Protein AF-A0A9W9Q118-F1 (afdb_monomer_lite)

Organism: NCBI:txid1132637

Structure (mmCIF, N/CA/C/O backbone):
data_AF-A0A9W9Q118-F1
#
_entry.id   AF-A0A9W9Q118-F1
#
loop_
_atom_site.group_PDB
_atom_site.id
_atom_site.type_symbol
_atom_site.label_atom_id
_atom_site.label_alt_id
_atom_site.label_comp_id
_atom_site.label_asym_id
_atom_site.label_entity_id
_atom_site.label_seq_id
_atom_site.pdbx_PDB_ins_code
_atom_site.Cartn_x
_atom_site.Cartn_y
_atom_site.Cartn_z
_atom_site.occupancy
_atom_site.B_iso_or_equiv
_atom_site.auth_seq_id
_atom_site.auth_comp_id
_atom_site.auth_asym_id
_atom_site.auth_atom_id
_atom_site.pdbx_PDB_model_num
ATOM 1 N N . MET A 1 1 ? 18.235 -13.406 -13.878 1.00 85.31 1 MET A N 1
ATOM 2 C CA . MET A 1 1 ? 17.950 -12.071 -13.299 1.00 85.31 1 MET A CA 1
ATOM 3 C C . MET A 1 1 ? 16.482 -11.666 -13.410 1.00 85.31 1 MET A C 1
ATOM 5 O O . MET A 1 1 ? 15.915 -11.299 -12.390 1.00 85.31 1 MET A O 1
ATOM 9 N N . VAL A 1 2 ? 15.828 -11.827 -14.569 1.00 90.56 2 VAL A N 1
ATOM 10 C CA . VAL A 1 2 ? 14.393 -11.500 -14.758 1.00 90.56 2 VAL A CA 1
ATOM 11 C C . VAL A 1 2 ? 13.478 -12.064 -13.662 1.00 90.56 2 VAL A C 1
ATOM 13 O O . VAL A 1 2 ? 12.704 -11.323 -13.064 1.00 90.56 2 VAL A O 1
ATOM 16 N N . ALA A 1 3 ? 13.593 -13.359 -13.342 1.00 91.56 3 ALA A N 1
ATOM 17 C CA . ALA A 1 3 ? 12.779 -13.978 -12.293 1.00 91.56 3 ALA A CA 1
ATOM 18 C C . ALA A 1 3 ? 12.978 -13.313 -10.916 1.00 91.56 3 ALA A C 1
ATOM 20 O O . ALA A 1 3 ? 12.008 -13.081 -10.200 1.00 91.56 3 ALA A O 1
ATOM 21 N N . ALA A 1 4 ? 14.215 -12.945 -10.568 1.00 89.94 4 ALA A N 1
ATOM 22 C CA . ALA A 1 4 ? 14.509 -12.238 -9.323 1.00 89.94 4 ALA A CA 1
ATOM 23 C C . ALA A 1 4 ? 13.886 -10.832 -9.313 1.00 89.94 4 ALA A C 1
ATOM 25 O O . ALA A 1 4 ? 13.291 -10.442 -8.312 1.00 89.94 4 ALA A O 1
ATOM 26 N N . ALA A 1 5 ? 13.944 -10.110 -10.436 1.00 92.69 5 ALA A N 1
ATOM 27 C CA . ALA A 1 5 ? 13.311 -8.800 -10.588 1.00 92.69 5 ALA A CA 1
ATOM 28 C C . ALA A 1 5 ? 11.786 -8.878 -10.377 1.00 92.69 5 ALA A C 1
ATOM 30 O O . ALA A 1 5 ? 11.220 -8.084 -9.624 1.00 92.69 5 ALA A O 1
ATOM 31 N N . LEU A 1 6 ? 11.130 -9.883 -10.972 1.00 94.38 6 LEU A N 1
ATOM 32 C CA . LEU A 1 6 ? 9.694 -10.132 -10.800 1.00 94.38 6 LEU A CA 1
ATOM 33 C C . LEU A 1 6 ? 9.333 -10.480 -9.350 1.00 94.38 6 LEU A C 1
ATOM 35 O O . LEU A 1 6 ? 8.340 -9.973 -8.833 1.00 94.38 6 LEU A O 1
ATOM 39 N N . VAL A 1 7 ? 10.143 -11.303 -8.677 1.00 94.25 7 VAL A N 1
ATOM 40 C CA . VAL A 1 7 ? 9.936 -11.650 -7.261 1.00 94.25 7 VAL A CA 1
ATOM 41 C C . VAL A 1 7 ? 10.075 -10.419 -6.368 1.00 94.25 7 VAL A C 1
ATOM 43 O O . VAL A 1 7 ? 9.208 -10.184 -5.530 1.00 94.25 7 VAL A O 1
ATOM 46 N N . VAL A 1 8 ? 11.117 -9.603 -6.560 1.00 93.62 8 VAL A N 1
ATOM 47 C CA . VAL A 1 8 ? 11.314 -8.357 -5.798 1.00 93.62 8 VAL A CA 1
ATOM 48 C C . VAL A 1 8 ? 10.147 -7.393 -6.022 1.00 93.62 8 VAL A C 1
ATOM 50 O O . VAL A 1 8 ? 9.620 -6.841 -5.056 1.00 93.62 8 VAL A O 1
ATOM 53 N N . SER A 1 9 ? 9.684 -7.251 -7.267 1.00 95.50 9 SER A N 1
ATOM 54 C CA . SER A 1 9 ? 8.530 -6.412 -7.594 1.00 95.50 9 SER A CA 1
ATOM 55 C C . SER A 1 9 ? 7.246 -6.897 -6.918 1.00 95.50 9 SER A C 1
ATOM 57 O O . SER A 1 9 ? 6.523 -6.108 -6.303 1.00 95.50 9 SER A O 1
ATOM 59 N N . LEU A 1 10 ? 6.989 -8.209 -6.964 1.00 95.62 10 LEU A N 1
ATOM 60 C CA . LEU A 1 10 ? 5.834 -8.833 -6.323 1.00 95.62 10 LEU A CA 1
ATOM 61 C C . LEU A 1 10 ? 5.868 -8.661 -4.802 1.00 95.62 10 LEU A C 1
ATOM 63 O O . LEU A 1 10 ? 4.848 -8.308 -4.209 1.00 95.62 10 LEU A O 1
ATOM 67 N N . LEU A 1 11 ? 7.029 -8.865 -4.173 1.00 94.56 11 LEU A N 1
ATOM 68 C CA . LEU A 1 11 ? 7.216 -8.621 -2.743 1.00 94.56 11 LEU A CA 1
ATOM 69 C C . LEU A 1 11 ? 6.939 -7.156 -2.406 1.00 94.56 11 LEU A C 1
ATOM 71 O O . LEU A 1 11 ? 6.119 -6.894 -1.528 1.00 94.56 11 LEU A O 1
ATOM 75 N N . GLY A 1 12 ? 7.523 -6.214 -3.153 1.00 95.06 12 GLY A N 1
ATOM 76 C CA . GLY A 1 12 ? 7.285 -4.781 -2.981 1.00 95.06 12 GLY A CA 1
ATOM 77 C C . GLY A 1 12 ? 5.800 -4.412 -3.080 1.00 95.06 12 GLY A C 1
ATOM 78 O O . GLY A 1 12 ? 5.277 -3.689 -2.223 1.00 95.06 12 GLY A O 1
ATOM 79 N N . ALA A 1 13 ? 5.088 -4.969 -4.065 1.00 94.69 13 ALA A N 1
ATOM 80 C CA . ALA A 1 13 ? 3.652 -4.772 -4.248 1.00 94.69 13 ALA A CA 1
ATOM 81 C C . ALA A 1 13 ? 2.817 -5.358 -3.094 1.00 94.69 13 ALA A C 1
ATOM 83 O O . ALA A 1 13 ? 1.923 -4.676 -2.582 1.00 94.69 13 ALA A O 1
ATOM 84 N N . LEU A 1 14 ? 3.135 -6.572 -2.630 1.00 93.62 14 LEU A N 1
ATOM 85 C CA . LEU A 1 14 ? 2.472 -7.215 -1.487 1.00 93.62 14 LEU A CA 1
ATOM 86 C C . LEU A 1 14 ? 2.662 -6.403 -0.205 1.00 93.62 14 LEU A C 1
ATOM 88 O O . LEU A 1 14 ? 1.689 -6.066 0.473 1.00 93.62 14 LEU A O 1
ATOM 92 N N . THR A 1 15 ? 3.904 -6.029 0.100 1.00 94.12 15 THR A N 1
ATOM 93 C CA . THR A 1 15 ? 4.228 -5.251 1.299 1.00 94.12 15 THR A CA 1
ATOM 94 C C . THR A 1 15 ? 3.594 -3.865 1.266 1.00 94.12 15 THR A C 1
ATOM 96 O O . THR A 1 15 ? 3.019 -3.430 2.262 1.00 94.12 15 THR A O 1
ATOM 99 N N . SER A 1 16 ? 3.601 -3.192 0.110 1.00 94.00 16 SER A N 1
ATOM 100 C CA . SER A 1 16 ? 2.935 -1.897 -0.042 1.00 94.00 16 SER A CA 1
ATOM 101 C C . SER A 1 16 ? 1.428 -2.005 0.176 1.00 94.00 16 SER A C 1
ATOM 103 O O . SER A 1 16 ? 0.840 -1.179 0.872 1.00 94.00 16 SER A O 1
ATOM 105 N N . THR A 1 17 ? 0.798 -3.057 -0.346 1.00 91.75 17 THR A N 1
ATOM 106 C CA . THR A 1 17 ? -0.644 -3.280 -0.182 1.00 91.75 17 THR A CA 1
ATOM 107 C C . THR A 1 17 ? -1.016 -3.458 1.292 1.00 91.75 17 THR A C 1
ATOM 109 O O . THR A 1 17 ? -2.001 -2.876 1.756 1.00 91.75 17 THR A O 1
ATOM 112 N N . GLN A 1 18 ? -0.199 -4.187 2.057 1.00 92.06 18 GLN A N 1
ATOM 113 C CA . GLN A 1 18 ? -0.376 -4.346 3.504 1.00 92.06 18 GLN A CA 1
ATOM 114 C C . GLN A 1 18 ? -0.198 -3.018 4.258 1.00 92.06 18 GLN A C 1
ATOM 116 O O . GLN A 1 18 ? -1.040 -2.670 5.089 1.00 92.06 18 GLN A O 1
ATOM 121 N N . LEU A 1 19 ? 0.835 -2.234 3.923 1.00 92.06 19 LEU A N 1
ATOM 122 C CA . LEU A 1 19 ? 1.046 -0.883 4.467 1.00 92.06 19 LEU A CA 1
ATOM 123 C C . LEU A 1 19 ? -0.146 0.033 4.178 1.00 92.06 19 LEU A C 1
ATOM 125 O O . LEU A 1 19 ? -0.618 0.750 5.059 1.00 92.06 19 LEU A O 1
ATOM 129 N N . MET A 1 20 ? -0.697 -0.041 2.969 1.00 89.69 20 MET A N 1
ATOM 130 C CA . MET A 1 20 ? -1.842 0.767 2.567 1.00 89.69 20 MET A CA 1
ATOM 131 C C . MET A 1 20 ? -3.135 0.340 3.269 1.00 89.69 20 MET A C 1
ATOM 133 O O . MET A 1 20 ? -3.956 1.184 3.635 1.00 89.69 20 MET A O 1
ATOM 137 N N . SER A 1 21 ? -3.311 -0.962 3.509 1.00 87.94 21 SER A N 1
ATOM 138 C CA . SER A 1 21 ? -4.397 -1.482 4.345 1.00 87.94 21 SER A CA 1
ATOM 139 C C . SER A 1 21 ? -4.297 -0.933 5.773 1.00 87.94 21 SER A C 1
ATOM 141 O O . SER A 1 21 ? -5.301 -0.503 6.344 1.00 87.94 21 SER A O 1
ATOM 143 N N . GLN A 1 22 ? -3.085 -0.870 6.331 1.00 88.12 22 GLN A N 1
ATOM 144 C CA . GLN A 1 22 ? -2.843 -0.291 7.652 1.00 88.12 22 GLN A CA 1
ATOM 145 C C . GLN A 1 22 ? -3.102 1.225 7.673 1.00 88.12 22 GLN A C 1
ATOM 147 O O . GLN A 1 22 ? -3.758 1.722 8.591 1.00 88.12 22 GLN A O 1
ATOM 152 N N . ALA A 1 23 ? -2.693 1.954 6.627 1.00 88.19 23 ALA A N 1
ATOM 153 C CA . ALA A 1 23 ? -2.972 3.383 6.467 1.00 88.19 23 ALA A CA 1
ATOM 154 C C . ALA A 1 23 ? -4.478 3.692 6.502 1.00 88.19 23 ALA A C 1
ATOM 156 O O . ALA A 1 23 ? -4.898 4.664 7.123 1.00 88.19 23 ALA A O 1
ATOM 157 N N . ARG A 1 24 ? -5.316 2.846 5.883 1.00 82.81 24 ARG A N 1
ATOM 158 C CA . ARG A 1 24 ? -6.786 3.008 5.873 1.00 82.81 24 ARG A CA 1
ATOM 159 C C . ARG A 1 24 ? -7.441 2.772 7.238 1.00 82.81 24 ARG A C 1
ATOM 161 O O . ARG A 1 24 ? -8.482 3.377 7.534 1.00 82.81 24 ARG A O 1
ATOM 168 N N . ASN A 1 25 ? -6.853 1.886 8.040 1.00 82.50 25 ASN A N 1
ATOM 169 C CA . ASN A 1 25 ? -7.342 1.516 9.369 1.00 82.50 25 ASN A CA 1
ATOM 170 C C . ASN A 1 25 ? -6.835 2.453 10.474 1.00 82.50 25 ASN A C 1
ATOM 172 O O . ASN A 1 25 ? -7.405 2.482 11.567 1.00 82.50 25 ASN A O 1
ATOM 176 N N . ALA A 1 26 ? -5.805 3.253 10.191 1.00 84.88 26 ALA A N 1
ATOM 177 C CA . ALA A 1 26 ? -5.328 4.280 11.099 1.00 84.88 26 ALA A CA 1
ATOM 178 C C . ALA A 1 26 ? -6.419 5.329 11.390 1.00 84.88 26 ALA A C 1
ATOM 180 O O . ALA A 1 26 ? -7.183 5.745 10.515 1.00 84.88 26 ALA A O 1
ATOM 181 N N . ARG A 1 27 ? -6.499 5.753 12.658 1.00 81.31 27 ARG A N 1
ATOM 182 C CA . ARG A 1 27 ? -7.506 6.718 13.141 1.00 81.31 27 ARG A CA 1
ATOM 183 C C . ARG A 1 27 ? -7.005 8.161 13.160 1.00 81.31 27 ARG A C 1
ATOM 185 O O . ARG A 1 27 ? -7.814 9.081 13.166 1.00 81.31 27 ARG A O 1
ATOM 192 N N . THR A 1 28 ? -5.692 8.356 13.192 1.00 83.81 28 THR A N 1
ATOM 193 C CA . THR A 1 28 ? -5.036 9.660 13.324 1.00 83.81 28 THR A CA 1
ATOM 194 C C . THR A 1 28 ? -4.399 10.069 11.999 1.00 83.81 28 THR A C 1
ATOM 196 O O . THR A 1 28 ? -3.797 9.241 11.313 1.00 83.81 28 THR A O 1
ATOM 199 N N . PHE A 1 29 ? -4.493 11.355 11.648 1.00 85.06 29 PHE A N 1
ATOM 200 C CA . PHE A 1 29 ? -3.905 11.884 10.413 1.00 85.06 29 PHE A CA 1
ATOM 201 C C . PHE A 1 29 ? -2.396 11.594 10.274 1.00 85.06 29 PHE A C 1
ATOM 203 O O . PHE A 1 29 ? -2.007 11.079 9.225 1.00 85.06 29 PHE A O 1
ATOM 210 N N . PRO A 1 30 ? -1.546 11.806 11.307 1.00 87.50 30 PRO A N 1
ATOM 211 C CA . PRO A 1 30 ? -0.119 11.498 11.199 1.00 87.50 30 PRO A CA 1
ATOM 212 C C . PRO A 1 30 ? 0.153 10.022 10.903 1.00 87.50 30 PRO A C 1
ATOM 214 O O . PRO A 1 30 ? 1.019 9.705 10.096 1.00 87.50 30 PRO A O 1
ATOM 217 N N . SER A 1 31 ? -0.616 9.103 11.494 1.00 87.44 31 SER A N 1
ATOM 218 C CA . SER A 1 31 ? -0.453 7.676 11.217 1.00 87.44 31 SER A CA 1
ATOM 219 C C . SER A 1 31 ? -0.887 7.322 9.795 1.00 87.44 31 SER A C 1
ATOM 221 O O . SER A 1 31 ? -0.170 6.584 9.129 1.00 87.44 31 SER A O 1
ATOM 223 N N . VAL A 1 32 ? -2.004 7.871 9.295 1.00 88.31 32 VAL A N 1
ATOM 224 C CA . VAL A 1 32 ? -2.412 7.694 7.886 1.00 88.31 32 VAL A CA 1
ATOM 225 C C . VAL A 1 32 ? -1.290 8.159 6.956 1.00 88.31 32 VAL A C 1
ATOM 227 O O . VAL A 1 32 ? -0.916 7.429 6.040 1.00 88.31 32 VAL A O 1
ATOM 230 N N . PHE A 1 33 ? -0.719 9.337 7.216 1.00 90.62 33 PHE A N 1
ATOM 231 C CA . PHE A 1 33 ? 0.366 9.899 6.418 1.00 90.62 33 PHE A CA 1
ATOM 232 C C . PHE A 1 33 ? 1.617 9.008 6.427 1.00 90.62 33 PHE A C 1
ATOM 234 O O . PHE A 1 33 ? 2.085 8.624 5.359 1.00 90.62 33 PHE A O 1
ATOM 241 N N . ILE A 1 34 ? 2.106 8.603 7.606 1.00 91.94 34 ILE A N 1
ATOM 242 C CA . ILE A 1 34 ? 3.304 7.756 7.750 1.00 91.94 34 ILE A CA 1
ATOM 243 C C . ILE A 1 34 ? 3.139 6.427 7.005 1.00 91.94 34 ILE A C 1
ATOM 245 O O . ILE A 1 34 ? 4.004 6.052 6.215 1.00 91.94 34 ILE A O 1
ATOM 249 N N . TRP A 1 35 ? 2.016 5.729 7.202 1.00 92.25 35 TRP A N 1
ATOM 250 C CA . TRP A 1 35 ? 1.765 4.454 6.524 1.00 92.25 35 TRP A CA 1
ATOM 251 C C . TRP A 1 35 ? 1.623 4.614 5.008 1.00 92.25 35 TRP A C 1
ATOM 253 O O . TRP A 1 35 ? 2.055 3.742 4.257 1.00 92.25 35 TRP A O 1
ATOM 263 N N . THR A 1 36 ? 1.064 5.739 4.552 1.00 92.00 36 THR A N 1
ATOM 264 C CA . THR A 1 36 ? 0.978 6.056 3.120 1.00 92.00 36 THR A CA 1
ATOM 265 C C . THR A 1 36 ? 2.367 6.280 2.535 1.00 92.00 36 THR A C 1
ATOM 267 O O . THR A 1 36 ? 2.689 5.680 1.515 1.00 92.00 36 THR A O 1
ATOM 270 N N . VAL A 1 37 ? 3.208 7.094 3.183 1.00 93.06 37 VAL A N 1
ATOM 271 C CA . VAL A 1 37 ? 4.585 7.357 2.738 1.00 93.06 37 VAL A CA 1
ATOM 272 C C . VAL A 1 37 ? 5.389 6.062 2.678 1.00 93.06 37 VAL A C 1
ATOM 274 O O . VAL A 1 37 ? 5.993 5.786 1.646 1.00 93.06 37 VAL A O 1
ATOM 277 N N . LEU A 1 38 ? 5.331 5.233 3.728 1.00 93.50 38 LEU A N 1
ATOM 278 C CA . LEU A 1 38 ? 5.979 3.920 3.738 1.00 93.50 38 LEU A CA 1
ATOM 279 C C . LEU A 1 38 ? 5.482 3.053 2.578 1.00 93.50 38 LEU A C 1
ATOM 281 O O . LEU A 1 38 ? 6.289 2.541 1.814 1.00 93.50 38 LEU A O 1
ATOM 285 N N . GLY A 1 39 ? 4.165 2.947 2.382 1.00 93.44 39 GLY A N 1
ATOM 286 C CA . GLY A 1 39 ? 3.599 2.157 1.288 1.00 93.44 39 GLY A CA 1
ATOM 287 C C . GLY A 1 39 ? 4.020 2.645 -0.102 1.00 93.44 39 GLY A C 1
ATOM 288 O O . GLY A 1 39 ? 4.284 1.827 -0.984 1.00 93.44 39 GLY A O 1
ATOM 289 N N . CYS A 1 40 ? 4.124 3.960 -0.301 1.00 93.56 40 CYS A N 1
ATOM 290 C CA . CYS A 1 40 ? 4.563 4.555 -1.566 1.00 93.56 40 CYS A CA 1
ATOM 291 C C . CYS A 1 40 ? 6.061 4.371 -1.800 1.00 93.56 40 CYS A C 1
ATOM 293 O O . CYS A 1 40 ? 6.460 4.110 -2.931 1.00 93.56 40 CYS A O 1
ATOM 295 N N . LEU A 1 41 ? 6.875 4.463 -0.746 1.00 93.75 41 LEU A N 1
ATOM 296 C CA . LEU A 1 41 ? 8.300 4.163 -0.808 1.00 93.75 41 LEU A CA 1
ATOM 297 C C . LEU A 1 41 ? 8.495 2.700 -1.203 1.00 93.75 41 LEU A C 1
ATOM 299 O O . LEU A 1 41 ? 9.178 2.428 -2.182 1.00 93.75 41 LEU A O 1
ATOM 303 N N . THR A 1 42 ? 7.828 1.759 -0.535 1.00 94.75 42 THR A N 1
ATOM 304 C CA . THR A 1 42 ? 7.967 0.334 -0.855 1.00 94.75 42 THR A CA 1
ATOM 305 C C . THR A 1 42 ? 7.471 0.002 -2.267 1.00 94.75 42 THR A C 1
ATOM 307 O O . THR A 1 42 ? 8.144 -0.731 -2.986 1.00 94.75 42 THR A O 1
ATOM 310 N N . PHE A 1 43 ? 6.344 0.565 -2.723 1.00 94.38 43 PHE A N 1
ATOM 311 C CA . PHE A 1 43 ? 5.860 0.321 -4.089 1.00 94.38 43 PHE A CA 1
ATOM 312 C C . PHE A 1 43 ? 6.723 0.998 -5.157 1.00 94.38 43 PHE A C 1
ATOM 314 O O . PHE A 1 43 ? 7.138 0.350 -6.111 1.00 94.38 43 PHE A O 1
ATOM 321 N N . GLY A 1 44 ? 7.003 2.293 -5.007 1.00 93.00 44 GLY A N 1
ATOM 322 C CA . GLY A 1 44 ? 7.753 3.069 -5.993 1.00 93.00 44 GLY A CA 1
ATOM 323 C C . GLY A 1 44 ? 9.209 2.619 -6.097 1.00 93.00 44 GLY A C 1
ATOM 324 O O . GLY A 1 44 ? 9.714 2.440 -7.201 1.00 93.00 44 GLY A O 1
ATOM 325 N N . PHE A 1 45 ? 9.865 2.370 -4.961 1.00 93.38 45 PHE A N 1
ATOM 326 C CA . PHE A 1 45 ? 11.254 1.919 -4.931 1.00 93.38 45 PHE A CA 1
ATOM 327 C C . PHE A 1 45 ? 11.378 0.411 -5.204 1.00 93.38 45 PHE A C 1
ATOM 329 O O . PHE A 1 45 ? 11.965 0.023 -6.209 1.00 93.38 45 PHE A O 1
ATOM 336 N N . CYS A 1 46 ? 10.788 -0.459 -4.372 1.00 93.25 46 CYS A N 1
ATOM 337 C CA . CYS A 1 46 ? 10.968 -1.915 -4.521 1.00 93.25 46 CYS A CA 1
ATOM 338 C C . CYS A 1 46 ? 10.119 -2.501 -5.659 1.00 93.25 46 CYS A C 1
ATOM 340 O O . CYS A 1 46 ? 10.569 -3.385 -6.381 1.00 93.25 46 CYS A O 1
ATOM 342 N N . GLY A 1 47 ? 8.881 -2.027 -5.814 1.00 93.00 47 GLY A N 1
ATOM 343 C CA . GLY A 1 47 ? 7.943 -2.533 -6.819 1.00 93.00 47 GLY A CA 1
ATOM 344 C C . GLY A 1 47 ? 8.285 -2.094 -8.244 1.00 93.00 47 GLY A C 1
ATOM 345 O O . GLY A 1 47 ? 8.359 -2.929 -9.145 1.00 93.00 47 GLY A O 1
ATOM 346 N N . VAL A 1 48 ? 8.486 -0.788 -8.444 1.00 95.00 48 VAL A N 1
ATOM 347 C CA . VAL A 1 48 ? 8.657 -0.170 -9.769 1.00 95.00 48 VAL A CA 1
ATOM 348 C C . VAL A 1 48 ? 10.133 -0.004 -10.132 1.00 95.00 48 VAL A C 1
ATOM 350 O O . VAL A 1 48 ? 10.590 -0.574 -11.123 1.00 95.00 48 VAL A O 1
ATOM 353 N N . TRP A 1 49 ? 10.893 0.740 -9.324 1.00 95.25 49 TRP A N 1
ATOM 354 C CA . TRP A 1 49 ? 12.273 1.106 -9.652 1.00 95.25 49 TRP A CA 1
ATOM 355 C C . TRP A 1 49 ? 13.215 -0.108 -9.695 1.00 95.25 49 TRP A C 1
ATOM 357 O O . TRP A 1 49 ? 13.918 -0.300 -10.690 1.00 95.25 49 TRP A O 1
ATOM 367 N N . CYS A 1 50 ? 13.176 -0.984 -8.683 1.00 93.88 50 CYS A N 1
ATOM 368 C CA . CYS A 1 50 ? 14.001 -2.195 -8.674 1.00 93.88 50 CYS A CA 1
ATOM 369 C C . CYS A 1 50 ? 13.654 -3.148 -9.820 1.00 93.88 50 CYS A C 1
ATOM 371 O O . CYS A 1 50 ? 14.566 -3.738 -10.392 1.00 93.88 50 CYS A O 1
ATOM 373 N N . LEU A 1 51 ? 12.371 -3.289 -10.187 1.00 94.38 51 LEU A N 1
ATOM 374 C CA . LEU A 1 51 ? 11.985 -4.131 -11.323 1.00 94.38 51 LEU A CA 1
ATOM 375 C C . LEU A 1 51 ? 12.624 -3.632 -12.617 1.00 94.38 51 LEU A C 1
ATOM 377 O O . LEU A 1 51 ? 13.153 -4.433 -13.380 1.00 94.38 51 LEU A O 1
ATOM 381 N N . HIS A 1 52 ? 12.586 -2.321 -12.856 1.00 93.94 52 HIS A N 1
ATOM 382 C CA . HIS A 1 52 ? 13.152 -1.742 -14.065 1.00 93.94 52 HIS A CA 1
ATOM 383 C C . HIS A 1 52 ? 14.671 -1.929 -14.129 1.00 93.94 52 HIS A C 1
ATOM 385 O O . HIS A 1 52 ? 15.158 -2.444 -15.129 1.00 93.94 52 HIS A O 1
ATOM 391 N N . PHE A 1 53 ? 15.418 -1.582 -13.076 1.00 91.81 53 PHE A N 1
ATOM 392 C CA . PHE A 1 53 ? 16.880 -1.711 -13.102 1.00 91.81 53 PHE A CA 1
ATOM 393 C C . PHE A 1 53 ? 17.342 -3.172 -13.102 1.00 91.81 53 PHE A C 1
ATOM 395 O O . PHE A 1 53 ? 18.188 -3.530 -13.912 1.00 91.81 53 PHE A O 1
ATOM 402 N N . LEU A 1 54 ? 16.759 -4.049 -12.276 1.00 91.75 54 LEU A N 1
ATOM 403 C CA . LEU A 1 54 ? 17.075 -5.485 -12.316 1.00 91.75 54 LEU A CA 1
ATOM 404 C C . LEU A 1 54 ? 16.645 -6.138 -13.642 1.00 91.75 54 LEU A C 1
ATOM 406 O O . LEU A 1 54 ? 17.255 -7.119 -14.068 1.00 91.75 54 LEU A O 1
ATOM 410 N N . GLY A 1 55 ? 15.612 -5.597 -14.292 1.00 90.00 55 GLY A N 1
ATOM 411 C CA . GLY A 1 55 ? 15.190 -5.971 -15.638 1.00 90.00 55 GLY A CA 1
ATOM 412 C C . GLY A 1 55 ? 16.184 -5.524 -16.711 1.00 90.00 55 GLY A C 1
ATOM 413 O O . GLY A 1 55 ? 16.605 -6.346 -17.519 1.00 90.00 55 GLY A O 1
ATOM 414 N N . MET A 1 56 ? 16.661 -4.275 -16.680 1.00 89.00 56 MET A N 1
ATOM 415 C CA . MET A 1 56 ? 17.707 -3.804 -17.604 1.00 89.00 56 MET A CA 1
ATOM 416 C C . MET A 1 56 ? 19.016 -4.576 -17.428 1.00 89.00 56 MET A C 1
ATOM 418 O O . MET A 1 56 ? 19.627 -4.963 -18.414 1.00 89.00 56 MET A O 1
ATOM 422 N N . LEU A 1 57 ? 19.389 -4.902 -16.186 1.00 85.81 57 LEU A N 1
ATOM 423 C CA . LEU A 1 57 ? 20.551 -5.741 -15.866 1.00 85.81 57 LEU A CA 1
ATOM 424 C C . LEU A 1 57 ? 20.440 -7.179 -16.403 1.00 85.81 57 LEU A C 1
ATOM 426 O O . LEU A 1 57 ? 21.415 -7.922 -16.362 1.00 85.81 57 LEU A O 1
ATOM 430 N N . SER A 1 58 ? 19.257 -7.601 -16.861 1.00 85.62 58 SER A N 1
ATOM 431 C CA . SER A 1 58 ? 19.091 -8.882 -17.553 1.00 85.62 58 SER A CA 1
ATOM 432 C C . SER A 1 58 ? 19.352 -8.810 -19.057 1.00 85.62 58 SER A C 1
ATOM 434 O O . SER A 1 58 ? 19.434 -9.859 -19.689 1.00 85.62 58 SER A O 1
ATOM 436 N N . CYS A 1 59 ? 19.473 -7.605 -19.618 1.00 82.31 59 CYS A N 1
ATOM 437 C CA . CYS A 1 59 ? 19.892 -7.410 -20.997 1.00 82.31 59 CYS A CA 1
ATOM 438 C C . CYS A 1 59 ? 21.418 -7.512 -21.067 1.00 82.31 59 CYS A C 1
ATOM 440 O O . CYS A 1 59 ? 22.129 -6.801 -20.355 1.00 82.31 59 CYS A O 1
ATOM 442 N N . GLU A 1 60 ? 21.909 -8.397 -21.926 1.00 81.25 60 GLU A N 1
ATOM 443 C CA . GLU A 1 60 ? 23.333 -8.518 -22.222 1.00 81.25 60 GLU A CA 1
ATOM 444 C C . GLU A 1 60 ? 23.691 -7.509 -23.316 1.00 81.25 60 GLU A C 1
ATOM 446 O O . GLU A 1 60 ? 23.017 -7.428 -24.344 1.00 81.25 60 GLU A O 1
ATOM 451 N N . PHE A 1 61 ? 24.727 -6.711 -23.068 1.00 81.75 61 PHE A N 1
ATOM 452 C CA . PHE A 1 61 ? 25.238 -5.728 -24.013 1.00 81.75 61 PHE A CA 1
ATOM 453 C C . PHE A 1 61 ? 26.706 -6.020 -24.312 1.00 81.75 61 PHE A C 1
ATOM 455 O O . PHE A 1 61 ? 27.483 -6.327 -23.403 1.00 81.75 61 PHE A O 1
ATOM 462 N N . ASP A 1 62 ? 27.088 -5.847 -25.576 1.00 81.69 62 ASP A N 1
ATOM 463 C CA . ASP A 1 62 ? 28.453 -6.082 -26.066 1.00 81.69 62 ASP A CA 1
ATOM 464 C C . ASP A 1 62 ? 29.448 -4.973 -25.663 1.00 81.69 62 ASP A C 1
ATOM 466 O O . ASP A 1 62 ? 30.636 -5.037 -25.975 1.00 81.69 62 ASP A O 1
ATOM 470 N N . VAL A 1 63 ? 28.970 -3.944 -24.959 1.00 83.00 63 VAL A N 1
ATOM 471 C CA . VAL A 1 63 ? 29.727 -2.759 -24.541 1.00 83.00 63 VAL A CA 1
ATOM 472 C C . VAL A 1 63 ? 29.533 -2.538 -23.038 1.00 83.00 63 VAL A C 1
ATOM 474 O O . VAL A 1 63 ? 28.466 -2.822 -22.490 1.00 83.00 63 VAL A O 1
ATOM 477 N N . ALA A 1 64 ? 30.557 -2.019 -22.357 1.00 81.62 64 ALA A N 1
ATOM 478 C CA . ALA A 1 64 ? 30.467 -1.655 -20.946 1.00 81.62 64 ALA A CA 1
ATOM 479 C C . ALA A 1 64 ? 29.544 -0.436 -20.759 1.00 81.62 64 ALA A C 1
ATOM 481 O O . ALA A 1 64 ? 29.872 0.670 -21.185 1.00 81.62 64 ALA A O 1
ATOM 482 N N . ILE A 1 65 ? 28.390 -0.639 -20.117 1.00 83.50 65 ILE A N 1
ATOM 483 C CA . ILE A 1 65 ? 27.403 0.419 -19.858 1.00 83.50 65 ILE A CA 1
ATOM 484 C C . ILE A 1 65 ? 27.604 1.001 -18.458 1.00 83.50 65 ILE A C 1
ATOM 486 O O . ILE A 1 65 ? 27.606 0.276 -17.460 1.00 83.50 65 ILE A O 1
ATOM 490 N N . GLY A 1 66 ? 27.723 2.326 -18.385 1.00 84.00 66 GLY A N 1
ATOM 491 C CA . GLY A 1 66 ? 27.731 3.082 -17.136 1.00 84.00 66 GLY A CA 1
ATOM 492 C C . GLY A 1 66 ? 26.322 3.456 -16.669 1.00 84.00 66 GLY A C 1
ATOM 493 O O . GLY A 1 66 ? 25.360 3.445 -17.436 1.00 84.00 66 GLY A O 1
ATOM 494 N N . LEU A 1 67 ? 26.188 3.828 -15.395 1.00 86.06 67 LEU A N 1
ATOM 495 C CA . LEU A 1 67 ? 24.963 4.427 -14.860 1.00 86.06 67 LEU A CA 1
ATOM 496 C C . LEU A 1 67 ? 25.268 5.806 -14.295 1.00 86.06 67 LEU A C 1
ATOM 498 O O . LEU A 1 67 ? 26.107 5.953 -13.407 1.00 86.06 67 LEU A O 1
ATOM 502 N N . ASN A 1 68 ? 24.532 6.816 -14.755 1.00 89.56 68 ASN A N 1
ATOM 503 C CA . ASN A 1 68 ? 24.605 8.140 -14.166 1.00 89.56 68 ASN A CA 1
ATOM 504 C C . ASN A 1 68 ? 23.888 8.135 -12.797 1.00 89.56 68 ASN A C 1
ATOM 506 O O . ASN A 1 68 ? 22.666 7.924 -12.747 1.00 89.56 68 ASN A O 1
ATOM 510 N N . PRO A 1 69 ? 24.594 8.385 -11.676 1.00 88.75 69 PRO A N 1
ATOM 511 C CA . PRO A 1 69 ? 24.012 8.254 -10.341 1.00 88.75 69 PRO A CA 1
ATOM 512 C C . PRO A 1 69 ? 22.900 9.278 -10.090 1.00 88.75 69 PRO A C 1
ATOM 514 O O . PRO A 1 69 ? 21.905 8.961 -9.439 1.00 88.75 69 PRO A O 1
ATOM 517 N N . PHE A 1 70 ? 23.017 10.486 -10.649 1.00 93.69 70 PHE A N 1
ATOM 518 C CA . PHE A 1 70 ? 22.023 11.540 -10.469 1.00 93.69 70 PHE A CA 1
ATOM 519 C C . PHE A 1 70 ? 20.695 11.188 -11.149 1.00 93.69 70 PHE A C 1
ATOM 521 O O . PHE A 1 70 ? 19.651 11.225 -10.498 1.00 93.69 70 PHE A O 1
ATOM 528 N N . LEU A 1 71 ? 20.719 10.784 -12.426 1.00 91.50 71 LEU A N 1
ATOM 529 C CA . LEU A 1 71 ? 19.497 10.383 -13.140 1.00 91.50 71 LEU A CA 1
ATOM 530 C C . LEU A 1 71 ? 18.879 9.117 -12.533 1.00 91.50 71 LEU A C 1
ATOM 532 O O . LEU A 1 71 ? 17.655 9.004 -12.445 1.00 91.50 71 LEU A O 1
ATOM 536 N N . THR A 1 72 ? 19.718 8.198 -12.054 1.00 91.12 72 THR A N 1
ATOM 537 C CA . THR A 1 72 ? 19.277 6.971 -11.384 1.00 91.12 72 THR A CA 1
ATOM 538 C C . THR A 1 72 ? 18.500 7.285 -10.102 1.00 91.12 72 THR A C 1
ATOM 540 O O . THR A 1 72 ? 17.377 6.804 -9.937 1.00 91.12 72 THR A O 1
ATOM 543 N N . ILE A 1 73 ? 19.031 8.154 -9.232 1.00 92.00 73 ILE A N 1
ATOM 544 C CA . ILE A 1 73 ? 18.342 8.599 -8.008 1.00 92.00 73 ILE A CA 1
ATOM 545 C C . ILE A 1 73 ? 17.088 9.408 -8.353 1.00 92.00 73 ILE A C 1
ATOM 547 O O . ILE A 1 73 ? 16.028 9.188 -7.765 1.00 92.00 73 ILE A O 1
ATOM 551 N N . LEU A 1 74 ? 17.172 10.309 -9.336 1.00 93.62 74 LEU A N 1
ATOM 552 C CA . LEU A 1 74 ? 16.036 11.119 -9.769 1.00 93.62 74 LEU A CA 1
ATOM 553 C C . LEU A 1 74 ? 14.873 10.245 -10.261 1.00 93.62 74 LEU A C 1
ATOM 555 O O . LEU A 1 74 ? 13.725 10.497 -9.896 1.00 93.62 74 LEU A O 1
ATOM 559 N N . SER A 1 75 ? 15.155 9.182 -11.021 1.00 94.38 75 SER A N 1
ATOM 560 C CA . SER A 1 75 ? 14.129 8.232 -11.474 1.00 94.38 75 SER A CA 1
ATOM 561 C C . SER A 1 75 ? 13.414 7.539 -10.303 1.00 94.38 75 SER A C 1
ATOM 563 O O . SER A 1 75 ? 12.192 7.388 -10.340 1.00 94.38 75 SER A O 1
ATOM 565 N N . ALA A 1 76 ? 14.139 7.193 -9.228 1.00 92.56 76 ALA A N 1
ATOM 566 C CA . ALA A 1 76 ? 13.562 6.612 -8.014 1.00 92.56 76 ALA A CA 1
ATOM 567 C C . ALA A 1 76 ? 12.664 7.613 -7.273 1.00 92.56 76 ALA A C 1
ATOM 569 O O . ALA A 1 76 ? 11.541 7.284 -6.887 1.00 92.56 76 ALA A O 1
ATOM 570 N N . VAL A 1 77 ? 13.134 8.854 -7.106 1.00 93.88 77 VAL A N 1
ATOM 571 C CA . VAL A 1 77 ? 12.383 9.922 -6.427 1.00 93.88 77 VAL A CA 1
ATOM 572 C C . VAL A 1 77 ? 11.085 10.233 -7.169 1.00 93.88 77 VAL A C 1
ATOM 574 O O . VAL A 1 77 ? 10.028 10.312 -6.543 1.00 93.88 77 VAL A O 1
ATOM 577 N N . LEU A 1 78 ? 11.137 10.353 -8.499 1.00 92.69 78 LEU A N 1
ATOM 578 C CA . LEU A 1 78 ? 9.949 10.593 -9.320 1.00 92.69 78 LEU A CA 1
ATOM 579 C C . LEU A 1 78 ? 8.939 9.445 -9.200 1.00 92.69 78 LEU A C 1
ATOM 581 O O . LEU A 1 78 ? 7.742 9.700 -9.043 1.00 92.69 78 LEU A O 1
ATOM 585 N N . ALA A 1 79 ? 9.409 8.193 -9.200 1.00 93.44 79 ALA A N 1
ATOM 586 C CA . ALA A 1 79 ? 8.551 7.023 -9.026 1.00 93.44 79 ALA A CA 1
ATOM 587 C C . ALA A 1 79 ? 7.789 7.067 -7.694 1.00 93.44 79 ALA A C 1
ATOM 589 O O . ALA A 1 79 ? 6.571 6.871 -7.664 1.00 93.44 79 ALA A O 1
ATOM 590 N N . VAL A 1 80 ? 8.485 7.373 -6.593 1.00 94.31 80 VAL A N 1
ATOM 591 C CA . VAL A 1 80 ? 7.881 7.477 -5.255 1.00 94.31 80 VAL A CA 1
ATOM 592 C C . VAL A 1 80 ? 6.931 8.674 -5.166 1.00 94.31 80 VAL A C 1
ATOM 594 O O . VAL A 1 80 ? 5.824 8.529 -4.648 1.00 94.31 80 VAL A O 1
ATOM 597 N N . PHE A 1 81 ? 7.311 9.835 -5.706 1.00 93.38 81 PHE A N 1
ATOM 598 C CA . PHE A 1 81 ? 6.520 11.067 -5.640 1.00 93.38 81 PHE A CA 1
ATOM 599 C C . PHE A 1 81 ? 5.169 10.947 -6.359 1.00 93.38 81 PHE A C 1
ATOM 601 O O . PHE A 1 81 ? 4.120 11.218 -5.769 1.00 93.38 81 PHE A O 1
ATOM 608 N N . PHE A 1 82 ? 5.161 10.493 -7.615 1.00 91.75 82 PHE A N 1
ATOM 609 C CA . PHE A 1 82 ? 3.911 10.347 -8.367 1.00 91.75 82 PHE A CA 1
ATOM 610 C C . PHE A 1 82 ? 3.049 9.191 -7.839 1.00 91.75 82 PHE A C 1
ATOM 612 O O . PHE A 1 82 ? 1.823 9.313 -7.787 1.00 91.75 82 PHE A O 1
ATOM 619 N N . THR A 1 83 ? 3.671 8.110 -7.352 1.00 92.44 83 THR A N 1
ATOM 620 C CA . THR A 1 83 ? 2.957 7.044 -6.628 1.00 92.44 83 THR A CA 1
ATOM 621 C C . THR A 1 83 ? 2.288 7.595 -5.366 1.00 92.44 83 THR A C 1
ATOM 623 O O . THR A 1 83 ? 1.121 7.300 -5.108 1.00 92.44 83 THR A O 1
ATOM 626 N N . PHE A 1 84 ? 2.971 8.459 -4.610 1.00 92.19 84 PHE A N 1
ATOM 627 C CA . PHE A 1 84 ? 2.387 9.126 -3.451 1.00 92.19 84 PHE A CA 1
ATOM 628 C C . PHE A 1 84 ? 1.192 9.999 -3.827 1.00 92.19 84 PHE A C 1
ATOM 630 O O . PHE A 1 84 ? 0.147 9.893 -3.186 1.00 92.19 84 PHE A O 1
ATOM 637 N N . GLY A 1 85 ? 1.282 10.804 -4.888 1.00 87.50 85 GLY A N 1
ATOM 638 C CA . GLY A 1 85 ? 0.147 11.591 -5.382 1.00 87.50 85 GLY A CA 1
ATOM 639 C C . GLY A 1 85 ? -1.074 10.725 -5.723 1.00 87.50 85 GLY A C 1
ATOM 640 O O . GLY A 1 85 ? -2.196 11.018 -5.301 1.00 87.50 85 GLY A O 1
ATOM 641 N N . ALA A 1 86 ? -0.858 9.604 -6.413 1.00 86.25 86 ALA A N 1
ATOM 642 C CA . ALA A 1 86 ? -1.929 8.684 -6.786 1.00 86.25 86 ALA A CA 1
ATOM 643 C C . ALA A 1 86 ? -2.594 8.008 -5.572 1.00 86.25 86 ALA A C 1
ATOM 645 O O . ALA A 1 86 ? -3.823 7.958 -5.487 1.00 86.25 86 ALA A O 1
ATOM 646 N N . LEU A 1 87 ? -1.806 7.515 -4.611 1.00 84.69 87 LEU A N 1
ATOM 647 C CA . LEU A 1 87 ? -2.321 6.722 -3.487 1.00 84.69 87 LEU A CA 1
ATOM 648 C C . LEU A 1 87 ? -2.839 7.596 -2.328 1.00 84.69 87 LEU A C 1
ATOM 650 O O . LEU A 1 87 ? -3.840 7.250 -1.692 1.00 84.69 87 LEU A O 1
ATOM 654 N N . SER A 1 88 ? -2.222 8.755 -2.076 1.00 84.25 88 SER A N 1
ATOM 655 C CA . SER A 1 88 ? -2.605 9.667 -0.984 1.00 84.25 88 SER A CA 1
ATOM 656 C C . SER A 1 88 ? -3.967 10.329 -1.201 1.00 84.25 88 SER A C 1
ATOM 658 O O . SER A 1 88 ? -4.736 10.469 -0.247 1.00 84.25 88 SER A O 1
ATOM 660 N N . THR A 1 89 ? -4.320 10.679 -2.443 1.00 80.12 89 THR A N 1
ATOM 661 C CA . THR A 1 89 ? -5.585 11.371 -2.755 1.00 80.12 89 THR A CA 1
ATOM 662 C C . THR A 1 89 ? -6.814 10.593 -2.285 1.00 80.12 89 THR A C 1
ATOM 664 O O . THR A 1 89 ? -7.747 11.180 -1.737 1.00 80.12 89 THR A O 1
ATOM 667 N N . HIS A 1 90 ? -6.814 9.264 -2.422 1.00 72.81 90 HIS A N 1
ATOM 668 C CA . HIS A 1 90 ? -7.917 8.420 -1.953 1.00 72.81 90 HIS A CA 1
ATOM 669 C C . HIS A 1 90 ? -8.004 8.364 -0.416 1.00 72.81 90 HIS A C 1
ATOM 671 O O . HIS A 1 90 ? -9.095 8.358 0.160 1.00 72.81 90 HIS A O 1
ATOM 677 N N . LEU A 1 91 ? -6.858 8.325 0.263 1.00 74.94 91 LEU A N 1
ATOM 678 C CA . LEU A 1 91 ? -6.772 8.206 1.721 1.00 74.94 91 LEU A CA 1
ATOM 679 C C . LEU A 1 91 ? -7.174 9.501 2.424 1.00 74.94 91 LEU A C 1
ATOM 681 O O . LEU A 1 91 ? -7.983 9.474 3.353 1.00 74.94 91 LEU A O 1
ATOM 685 N N . VAL A 1 92 ? -6.670 10.634 1.936 1.00 69.81 92 VAL A N 1
ATOM 686 C CA . VAL A 1 92 ? -6.969 11.959 2.489 1.00 69.81 92 VAL A CA 1
ATOM 687 C C . VAL A 1 92 ? -8.451 12.293 2.320 1.00 69.81 92 VAL A C 1
ATOM 689 O O . VAL A 1 92 ? -9.090 12.706 3.286 1.00 69.81 92 VAL A O 1
ATOM 692 N N . GLN A 1 93 ? -9.042 12.016 1.150 1.00 71.00 93 GLN A N 1
ATOM 693 C CA . GLN A 1 93 ? -10.481 12.215 0.929 1.00 71.00 93 GLN A CA 1
ATOM 694 C C . GLN A 1 93 ? -11.338 11.371 1.884 1.00 71.00 93 GLN A C 1
ATOM 696 O O . GLN A 1 93 ? -12.334 11.860 2.419 1.00 71.00 93 GLN A O 1
ATOM 701 N N . LYS A 1 94 ? -10.965 10.107 2.129 1.00 72.94 94 LYS A N 1
ATOM 702 C CA . LYS A 1 94 ? -11.694 9.232 3.063 1.00 72.94 94 LYS A CA 1
ATOM 703 C C . LYS A 1 94 ? -11.575 9.730 4.507 1.00 72.94 94 LYS A C 1
ATOM 705 O O . LYS A 1 94 ? -12.566 9.710 5.236 1.00 72.94 94 LYS A O 1
ATOM 710 N N . TYR A 1 95 ? -10.396 10.207 4.910 1.00 73.06 95 TYR A N 1
ATOM 711 C CA . TYR A 1 95 ? -10.179 10.803 6.230 1.00 73.06 95 TYR A CA 1
ATOM 712 C C . TYR A 1 95 ? -11.015 12.077 6.429 1.00 73.06 95 TYR A C 1
ATOM 714 O O . TYR A 1 95 ? -11.712 12.194 7.433 1.00 73.06 95 TYR A O 1
ATOM 722 N N . GLN A 1 96 ? -11.031 12.982 5.445 1.00 71.62 96 GLN A N 1
ATOM 723 C CA . GLN A 1 96 ? -11.850 14.199 5.485 1.00 71.62 96 GLN A CA 1
ATOM 724 C C . GLN A 1 96 ? -13.346 13.885 5.612 1.00 71.62 96 GLN A C 1
ATOM 726 O O . GLN A 1 96 ? -14.013 14.456 6.469 1.00 71.62 96 GLN A O 1
ATOM 731 N N . ARG A 1 97 ? -13.871 12.921 4.838 1.00 71.50 97 ARG A N 1
ATOM 732 C CA . ARG A 1 97 ? -15.279 12.495 4.963 1.00 71.50 97 ARG A CA 1
ATOM 733 C C . ARG A 1 97 ? -15.603 11.949 6.354 1.00 71.50 97 ARG A C 1
ATOM 735 O O . ARG A 1 97 ? -16.657 12.264 6.892 1.00 71.50 97 ARG A O 1
ATOM 742 N N . ARG A 1 98 ? -14.701 11.163 6.955 1.00 74.62 98 ARG A N 1
ATOM 743 C CA . ARG A 1 98 ? -14.873 10.656 8.330 1.00 74.62 98 ARG A CA 1
ATOM 744 C C . ARG A 1 98 ? -14.904 11.785 9.360 1.00 74.62 98 ARG A C 1
ATOM 746 O O . ARG A 1 98 ? -15.684 11.700 10.300 1.00 74.62 98 ARG A O 1
ATOM 753 N N . LEU A 1 99 ? -14.070 12.815 9.200 1.00 71.44 99 LEU A N 1
ATOM 754 C CA . LEU A 1 99 ? -14.081 13.975 10.094 1.00 71.44 99 LEU A CA 1
ATOM 755 C C . LEU A 1 99 ? -15.391 14.757 9.996 1.00 71.44 99 LEU A C 1
ATOM 757 O O . LEU A 1 99 ? -15.964 15.079 11.031 1.00 71.44 99 LEU A O 1
ATOM 761 N N . VAL A 1 100 ? -15.884 15.000 8.778 1.00 72.69 100 VAL A N 1
ATOM 762 C CA . VAL A 1 100 ? -17.172 15.678 8.560 1.00 72.69 100 VAL A CA 1
ATOM 763 C C . VAL A 1 100 ? -18.320 14.871 9.164 1.00 72.69 100 VAL A C 1
ATOM 765 O O . VAL A 1 100 ? -19.132 15.434 9.887 1.00 72.69 100 VAL A O 1
ATOM 768 N N . GLN A 1 101 ? -18.351 13.550 8.952 1.00 74.19 101 GLN A N 1
ATOM 769 C CA . GLN A 1 101 ? -19.379 12.692 9.547 1.00 74.19 101 GLN A CA 1
ATOM 770 C C . GLN A 1 101 ? -19.313 12.704 11.075 1.00 74.19 101 GLN A C 1
ATOM 772 O O . GLN A 1 101 ? -20.334 12.857 11.727 1.00 74.19 101 GLN A O 1
ATOM 777 N N . LYS A 1 102 ? -18.113 12.600 11.659 1.00 70.38 102 LYS A N 1
ATOM 778 C CA . LYS A 1 102 ? -17.947 12.639 13.116 1.00 70.38 102 LYS A CA 1
ATOM 779 C C . LYS A 1 102 ? -18.383 13.984 13.702 1.00 70.38 102 LYS A C 1
ATOM 781 O O . LYS A 1 102 ? -18.918 14.010 14.800 1.00 70.38 102 LYS A O 1
ATOM 786 N N . HIS A 1 103 ? -18.137 15.083 12.994 1.00 67.44 103 HIS A N 1
ATOM 787 C CA . HIS A 1 103 ? -18.620 16.399 13.400 1.00 67.44 103 HIS A CA 1
ATOM 788 C C . HIS A 1 103 ? -20.151 16.458 13.343 1.00 67.44 103 HIS A C 1
ATOM 790 O O . HIS A 1 103 ? -20.764 16.880 14.312 1.00 67.44 103 HIS A O 1
ATOM 796 N N . PHE A 1 104 ? -20.760 15.915 12.285 1.00 64.31 104 PHE A N 1
ATOM 797 C CA . PHE A 1 104 ? -22.215 15.842 12.133 1.00 64.31 104 PHE A CA 1
ATOM 798 C C . PHE A 1 104 ? -22.896 14.903 13.143 1.00 64.31 104 PHE A C 1
ATOM 800 O O . PHE A 1 104 ? -23.989 15.201 13.597 1.00 64.31 104 PHE A O 1
ATOM 807 N N . ASP A 1 105 ? -22.262 13.795 13.537 1.00 62.75 105 ASP A N 1
ATOM 808 C CA . ASP A 1 105 ? -22.794 12.880 14.561 1.00 62.75 105 ASP A CA 1
ATOM 809 C C . ASP A 1 105 ? -22.677 13.477 15.978 1.00 62.75 105 ASP A C 1
ATOM 811 O O . ASP A 1 105 ? -23.481 13.166 16.852 1.00 62.75 105 ASP A O 1
ATOM 815 N N . VAL A 1 106 ? -21.672 14.331 16.220 1.00 59.66 106 VAL A N 1
ATOM 816 C CA . VAL A 1 106 ? -21.493 15.056 17.494 1.00 59.66 106 VAL A CA 1
ATOM 817 C C . VAL A 1 106 ? -22.398 16.292 17.571 1.00 59.66 106 VAL A C 1
ATOM 819 O O . VAL A 1 106 ? -22.849 16.638 18.658 1.00 59.66 106 VAL A O 1
ATOM 822 N N . GLU A 1 107 ? -22.687 16.933 16.437 1.00 47.59 107 GLU A N 1
ATOM 823 C CA . GLU A 1 107 ? -23.580 18.098 16.314 1.00 47.59 107 GLU A CA 1
ATOM 824 C C . GLU A 1 107 ? -24.976 17.742 15.775 1.00 47.59 107 GLU A C 1
ATOM 826 O O . GLU A 1 107 ? -25.736 18.624 15.370 1.00 47.59 107 GLU A O 1
ATOM 831 N N . GLY A 1 108 ? -25.327 16.452 15.765 1.00 40.97 108 GLY A N 1
ATOM 832 C CA . GLY A 1 108 ? -26.638 15.976 15.334 1.00 40.97 108 GLY A CA 1
ATOM 833 C C . GLY A 1 108 ? -27.757 16.685 16.107 1.00 40.97 108 GLY A C 1
ATOM 834 O O . GLY A 1 108 ? -27.561 17.056 17.268 1.00 40.97 108 GLY A O 1
ATOM 835 N N . PRO A 1 109 ? -28.924 16.920 15.481 1.00 39.22 109 PRO A N 1
ATOM 836 C CA . PRO A 1 109 ? -29.937 17.809 16.029 1.00 39.22 109 PRO A CA 1
ATOM 837 C C . PRO A 1 109 ? -30.377 17.338 17.419 1.00 39.22 109 PRO A C 1
ATOM 839 O O . PRO A 1 109 ? -30.898 16.237 17.581 1.00 39.22 109 PRO A O 1
ATOM 842 N N . VAL A 1 110 ? -30.206 18.207 18.420 1.00 46.94 110 VAL A N 1
ATOM 843 C CA . VAL A 1 110 ? -30.663 18.045 19.818 1.00 46.94 110 VAL A CA 1
ATOM 844 C C . VAL A 1 110 ? -32.201 18.153 19.910 1.00 46.94 110 VAL A C 1
ATOM 846 O O . VAL A 1 110 ? -32.763 18.691 20.855 1.00 46.94 110 VAL A O 1
ATOM 849 N N . THR A 1 111 ? -32.931 17.664 18.911 1.00 45.19 111 THR A N 1
ATOM 850 C CA . THR A 1 111 ? -34.390 17.774 18.827 1.00 45.19 111 THR A CA 1
ATOM 851 C C . THR A 1 111 ? -35.001 16.409 18.553 1.00 45.19 111 THR A C 1
ATOM 853 O O . THR A 1 111 ? -35.455 16.145 17.446 1.00 45.19 111 THR A O 1
ATOM 856 N N . ALA A 1 112 ? -34.949 15.535 19.557 1.00 40.44 112 ALA A N 1
ATOM 857 C CA . ALA A 1 112 ? -35.927 14.473 19.818 1.00 40.44 112 ALA A CA 1
ATOM 858 C C . ALA A 1 112 ? -35.472 13.675 21.053 1.00 40.44 112 ALA A C 1
ATOM 860 O O . ALA A 1 112 ? -35.093 12.511 20.963 1.00 40.44 112 ALA A O 1
ATOM 861 N N . VAL A 1 113 ? -35.452 14.324 22.218 1.00 39.75 113 VAL A N 1
ATOM 862 C CA . VAL A 1 113 ? -35.676 13.591 23.467 1.00 39.75 113 VAL A CA 1
ATOM 863 C C . VAL A 1 113 ? -37.166 13.737 23.728 1.00 39.75 113 VAL A C 1
ATOM 865 O O . VAL A 1 113 ? -37.640 14.850 23.953 1.00 39.75 113 VAL A O 1
ATOM 868 N N . ASP A 1 114 ? -37.896 12.630 23.605 1.00 34.06 114 ASP A N 1
ATOM 869 C CA . ASP A 1 114 ? -39.316 12.540 23.927 1.00 34.06 114 ASP A CA 1
ATOM 870 C C . ASP A 1 114 ? -39.549 13.020 25.366 1.00 34.06 114 ASP A C 1
ATOM 872 O O . ASP A 1 114 ? -39.226 12.340 26.342 1.00 34.06 114 ASP A O 1
ATOM 876 N N . HIS A 1 115 ? -40.119 14.217 25.501 1.00 37.53 115 HIS A N 1
ATOM 877 C CA . HIS A 1 115 ? -40.669 14.708 26.756 1.00 37.53 115 HIS A CA 1
ATOM 878 C C . HIS A 1 115 ? -42.026 14.033 26.996 1.00 37.53 115 HIS A C 1
ATOM 880 O O . HIS A 1 115 ? -43.082 14.603 26.738 1.00 37.53 115 HIS A O 1
ATOM 886 N N . HIS A 1 116 ? -41.994 12.814 27.531 1.00 37.97 116 HIS A N 1
ATOM 887 C CA . HIS A 1 116 ? -43.138 12.207 28.211 1.00 37.97 116 HIS A CA 1
ATOM 888 C C . HIS A 1 116 ? -42.754 11.825 29.642 1.00 37.97 116 HIS A C 1
ATOM 890 O O . HIS A 1 116 ? -42.646 10.656 29.987 1.00 37.97 116 HIS A O 1
ATOM 896 N N . LEU A 1 117 ? -42.559 12.835 30.490 1.00 34.50 117 LEU A N 1
ATOM 897 C CA . LEU A 1 117 ? -42.744 12.729 31.938 1.00 34.50 117 LEU A CA 1
ATOM 898 C C . LEU A 1 117 ? -43.136 14.111 32.476 1.00 34.50 117 LEU A C 1
ATOM 900 O O . LEU A 1 117 ? -42.563 15.123 32.077 1.00 34.50 117 LEU A O 1
ATOM 904 N N . GLY A 1 118 ? -44.203 14.117 33.279 1.00 31.22 118 GLY A N 1
ATOM 905 C CA . GLY A 1 118 ? -45.011 15.277 33.652 1.00 31.22 118 GLY A CA 1
ATOM 906 C C . GLY A 1 118 ? -44.358 16.294 34.598 1.00 31.22 118 GLY A C 1
ATOM 907 O O . GLY A 1 118 ? -43.188 16.165 34.958 1.00 31.22 118 GLY A O 1
ATOM 908 N N . PRO A 1 119 ? -45.124 17.335 34.976 1.00 39.59 119 PRO A N 1
ATOM 909 C CA . PRO A 1 119 ? -44.631 18.484 35.720 1.00 39.59 119 PRO A CA 1
ATOM 910 C C . PRO A 1 119 ? -44.609 18.173 37.217 1.00 39.59 119 PRO A C 1
ATOM 912 O O . PRO A 1 119 ? -45.520 17.506 37.691 1.00 39.59 119 PRO A O 1
ATOM 915 N N . GLU A 1 120 ? -43.599 18.662 37.940 1.00 35.75 120 GLU A N 1
ATOM 916 C CA . GLU A 1 120 ? -43.674 19.136 39.336 1.00 35.75 120 GLU A CA 1
ATOM 917 C C . GLU A 1 120 ? -42.256 19.457 39.862 1.00 35.75 120 GLU A C 1
ATOM 919 O O . GLU A 1 120 ? -41.283 18.781 39.538 1.00 35.75 120 GLU A O 1
ATOM 924 N N . LEU A 1 121 ? -42.181 20.489 40.713 1.00 31.70 121 LEU A N 1
ATOM 925 C CA . LEU A 1 121 ? -41.069 20.867 41.606 1.00 31.70 121 LEU A CA 1
ATOM 926 C C . LEU A 1 121 ? -39.843 21.613 41.031 1.00 31.70 121 LEU A C 1
ATOM 928 O O . LEU A 1 121 ? -38.730 21.114 40.925 1.00 31.70 121 LEU A O 1
ATOM 932 N N . GLY A 1 122 ? -40.050 22.912 40.798 1.00 29.78 122 GLY A N 1
ATOM 933 C CA . GLY A 1 122 ? -39.541 23.973 41.683 1.00 29.78 122 GLY A CA 1
ATOM 934 C C . GLY A 1 122 ? -38.050 24.039 42.077 1.00 29.78 122 GLY A C 1
ATOM 935 O O . GLY A 1 122 ? -37.567 23.253 42.883 1.00 29.78 122 GLY A O 1
ATOM 936 N N . ARG A 1 123 ? -37.462 25.203 41.740 1.00 30.11 123 ARG A N 1
ATOM 937 C CA . ARG A 1 123 ? -36.481 25.988 42.531 1.00 30.11 123 ARG A CA 1
ATOM 938 C C . ARG A 1 123 ? -34.989 25.624 42.381 1.00 30.11 123 ARG A C 1
ATOM 940 O O . ARG A 1 123 ? -34.470 24.801 43.123 1.00 30.11 123 ARG A O 1
ATOM 947 N N . ARG A 1 124 ? -34.259 26.423 41.587 1.00 31.44 124 ARG A N 1
ATOM 948 C CA . ARG A 1 124 ? -33.250 27.402 42.071 1.00 31.44 124 ARG A CA 1
ATOM 949 C C . ARG A 1 124 ? -32.574 28.145 40.908 1.00 31.44 124 ARG A C 1
ATOM 951 O O . ARG A 1 124 ? -32.056 27.533 39.984 1.00 31.44 124 ARG A O 1
ATOM 958 N N . GLU A 1 125 ? -32.584 29.471 41.010 1.00 35.97 125 GLU A N 1
ATOM 959 C CA . GLU A 1 125 ? -31.738 30.407 40.263 1.00 35.97 125 GLU A CA 1
ATOM 960 C C . GLU A 1 125 ? -30.243 30.234 40.589 1.00 35.97 125 GLU A C 1
ATOM 962 O O . GLU A 1 125 ? -29.896 29.774 41.679 1.00 35.97 125 GLU A O 1
ATOM 967 N N . SER A 1 126 ? -29.405 30.711 39.657 1.00 27.77 126 SER A N 1
ATOM 968 C CA . SER A 1 126 ? -27.967 31.077 39.709 1.00 27.77 126 SER A CA 1
ATOM 969 C C . SER A 1 126 ? -27.170 30.311 38.647 1.00 27.77 126 SER A C 1
ATOM 971 O O . SER A 1 126 ? -27.343 29.112 38.496 1.00 27.77 126 SER A O 1
ATOM 973 N N . LEU A 1 127 ? -26.273 30.881 37.851 1.00 31.27 127 LEU A N 1
ATOM 974 C CA . LEU A 1 127 ? -25.823 32.243 37.566 1.00 31.27 127 LEU A CA 1
ATOM 975 C C . LEU A 1 127 ? -24.957 32.085 36.284 1.00 31.27 127 LEU A C 1
ATOM 977 O O . LEU A 1 127 ? -24.391 31.017 36.064 1.00 31.27 127 LEU A O 1
ATOM 981 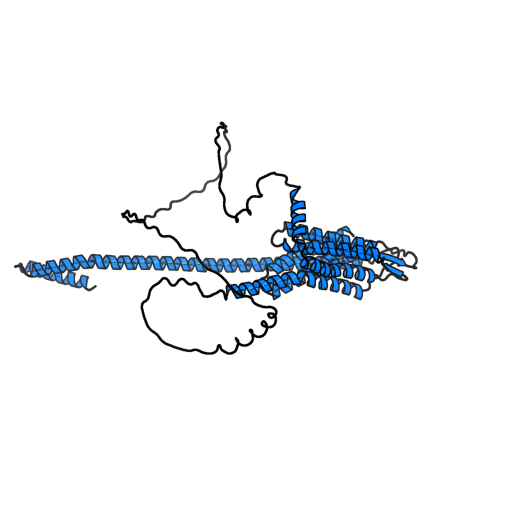N N . GLU A 1 128 ? -24.849 33.141 35.474 1.00 29.81 128 GLU A N 1
ATOM 982 C CA . GLU A 1 128 ? -23.818 33.361 34.429 1.00 29.81 128 GLU A CA 1
ATOM 983 C C . GLU A 1 128 ? -24.032 32.830 32.983 1.00 29.81 128 GLU A C 1
ATOM 985 O O . GLU A 1 128 ? -23.684 31.721 32.586 1.00 29.81 128 GLU A O 1
ATOM 990 N N . ARG A 1 129 ? -24.493 33.751 32.123 1.00 32.31 129 ARG A N 1
ATOM 991 C CA . ARG A 1 129 ? -23.965 34.014 30.759 1.00 32.31 129 ARG A CA 1
ATOM 992 C C . ARG A 1 129 ? -23.244 35.390 30.812 1.00 32.31 129 ARG A C 1
ATOM 994 O O . ARG A 1 129 ? -23.530 36.095 31.781 1.00 32.31 129 ARG A O 1
ATOM 1001 N N . PRO A 1 130 ? -22.436 35.866 29.824 1.00 43.56 130 PRO A N 1
ATOM 1002 C CA . PRO A 1 130 ? -22.319 35.423 28.417 1.00 43.56 130 PRO A CA 1
ATOM 1003 C C . PRO A 1 130 ? -20.892 35.459 27.795 1.00 43.56 130 PRO A C 1
ATOM 1005 O O . PRO A 1 130 ? -20.025 36.170 28.274 1.00 43.56 130 PRO A O 1
ATOM 1008 N N . LEU A 1 131 ? -20.672 34.780 26.654 1.00 30.77 131 LEU A N 1
ATOM 1009 C CA . LEU A 1 131 ? -19.724 35.187 25.582 1.00 30.77 131 LEU A CA 1
ATOM 1010 C C . LEU A 1 131 ? -19.875 34.255 24.355 1.00 30.77 131 LEU A C 1
ATOM 1012 O O . LEU A 1 131 ? -19.044 33.398 24.070 1.00 30.77 131 LEU A O 1
ATOM 1016 N N . ARG A 1 132 ? -20.984 34.391 23.618 1.00 34.38 132 ARG A N 1
ATOM 1017 C CA . ARG A 1 132 ? -21.183 33.769 22.292 1.00 34.38 132 ARG A CA 1
ATOM 1018 C C . ARG A 1 132 ? -21.989 34.703 21.390 1.00 34.38 132 ARG A C 1
ATOM 1020 O O . ARG A 1 132 ? -23.166 34.471 21.148 1.00 34.38 132 ARG A O 1
ATOM 1027 N N . SER A 1 133 ? -21.363 35.774 20.910 1.00 32.19 133 SER A N 1
ATOM 1028 C CA . SER A 1 133 ? -21.990 36.660 19.915 1.00 32.19 133 SER A CA 1
ATOM 1029 C C . SER A 1 133 ? -21.044 37.200 18.835 1.00 32.19 133 SER A C 1
ATOM 1031 O O . SER A 1 133 ? -21.450 38.076 18.084 1.00 32.19 133 SER A O 1
ATOM 1033 N N . SER A 1 134 ? -19.821 36.669 18.688 1.00 32.06 134 SER A N 1
ATOM 1034 C CA . SER A 1 134 ? -18.839 37.245 17.741 1.00 32.06 134 SER A CA 1
ATOM 1035 C C . SER A 1 134 ? -18.301 36.297 16.660 1.00 32.06 134 SER A C 1
ATOM 1037 O O . SER A 1 134 ? -17.441 36.708 15.891 1.00 32.06 134 SER A O 1
ATOM 1039 N N . LEU A 1 135 ? -18.789 35.054 16.547 1.00 34.28 135 LEU A N 1
ATOM 1040 C CA . LEU A 1 135 ? -18.264 34.074 15.569 1.00 34.28 135 LEU A CA 1
ATOM 1041 C C . LEU A 1 135 ? -19.278 33.570 14.526 1.00 34.28 135 LEU A C 1
ATOM 1043 O O . LEU A 1 135 ? -18.873 32.977 13.531 1.00 34.28 135 LEU A O 1
ATOM 1047 N N . GLU A 1 136 ? -20.564 33.889 14.677 1.00 38.19 136 GLU A N 1
ATOM 1048 C CA . GLU A 1 136 ? -21.637 33.476 13.749 1.00 38.19 136 GLU A CA 1
ATOM 1049 C C . GLU A 1 136 ? -21.845 34.445 12.563 1.00 38.19 136 GLU A C 1
ATOM 1051 O O . GLU A 1 136 ? -22.589 34.154 11.633 1.00 38.19 136 GLU A O 1
ATOM 1056 N N . LEU A 1 137 ? -21.154 35.592 12.532 1.00 33.97 137 LEU A N 1
ATOM 1057 C CA . LEU A 1 137 ? -21.324 36.615 11.482 1.00 33.97 137 LEU A CA 1
ATOM 1058 C C . LEU A 1 137 ? -20.331 36.509 10.306 1.00 33.97 137 LEU A C 1
ATOM 1060 O O . LEU A 1 137 ? -20.385 37.323 9.387 1.00 33.97 137 LEU A O 1
ATOM 1064 N N . SER A 1 138 ? -19.442 35.508 10.294 1.00 32.19 138 SER A N 1
ATOM 1065 C CA . SER A 1 138 ? -18.413 35.350 9.246 1.00 32.19 138 SER A CA 1
ATOM 1066 C C . SER A 1 138 ? -18.797 34.357 8.133 1.00 32.19 138 SER A C 1
ATOM 1068 O O . SER A 1 138 ? -18.354 34.498 6.995 1.00 32.19 138 SER A O 1
ATOM 1070 N N . TRP A 1 139 ? -19.670 33.379 8.406 1.00 35.03 139 TRP A N 1
ATOM 1071 C CA . TRP A 1 139 ? -19.846 32.220 7.514 1.00 35.03 139 TRP A CA 1
ATOM 1072 C C . TRP A 1 139 ? -21.070 32.238 6.586 1.00 35.03 139 TRP A C 1
ATOM 1074 O O . TRP A 1 139 ? -21.203 31.352 5.744 1.00 35.03 139 TRP A O 1
ATOM 1084 N N . SER A 1 140 ? -21.925 33.262 6.637 1.00 34.78 140 SER A N 1
ATOM 1085 C CA . SER A 1 140 ? -23.108 33.358 5.761 1.00 34.78 140 SER A CA 1
ATOM 1086 C C . SER A 1 140 ? -22.906 34.208 4.497 1.00 34.78 140 SER A C 1
ATOM 1088 O O . SER A 1 140 ? -23.800 34.272 3.656 1.00 34.78 140 SER A O 1
ATOM 1090 N N . ARG A 1 141 ? -21.728 34.823 4.296 1.00 32.78 141 ARG A N 1
ATOM 1091 C CA . ARG A 1 141 ? -21.501 35.800 3.209 1.00 32.78 141 ARG A CA 1
ATOM 1092 C C . ARG A 1 141 ? -20.934 35.242 1.899 1.00 32.78 141 ARG A C 1
ATOM 1094 O O . ARG A 1 141 ? -20.707 36.014 0.973 1.00 32.78 141 ARG A O 1
ATOM 1101 N N . THR A 1 142 ? -20.720 33.930 1.778 1.00 36.09 142 THR A N 1
ATOM 1102 C CA . THR A 1 142 ? -20.043 33.340 0.598 1.00 36.09 142 THR A CA 1
ATOM 1103 C C . THR A 1 142 ? -20.921 32.399 -0.234 1.00 36.09 142 THR A C 1
ATOM 1105 O O . THR A 1 142 ? -20.414 31.736 -1.135 1.00 36.09 142 THR A O 1
ATOM 1108 N N . ARG A 1 143 ? -22.237 32.323 0.020 1.00 30.42 143 ARG A N 1
ATOM 1109 C CA . ARG A 1 143 ? -23.128 31.398 -0.712 1.00 30.42 143 ARG A CA 1
ATOM 1110 C C . ARG A 1 143 ? -24.428 32.010 -1.250 1.00 30.42 143 ARG A C 1
ATOM 1112 O O . ARG A 1 143 ? -25.370 31.284 -1.540 1.00 30.42 143 ARG A O 1
ATOM 1119 N N . THR A 1 144 ? -24.460 33.325 -1.450 1.00 32.72 144 THR A N 1
ATOM 1120 C CA . THR A 1 144 ? -25.567 34.036 -2.115 1.00 32.72 144 THR A CA 1
ATOM 1121 C C . THR A 1 144 ? -25.028 34.918 -3.234 1.00 32.72 144 THR A C 1
ATOM 1123 O O . THR A 1 144 ? -24.999 36.133 -3.106 1.00 32.72 144 THR A O 1
ATOM 1126 N N . ASN A 1 145 ? -24.543 34.289 -4.305 1.00 30.56 145 ASN A N 1
ATOM 1127 C CA . ASN A 1 145 ? -24.327 34.915 -5.614 1.00 30.56 145 ASN A CA 1
ATOM 1128 C C . ASN A 1 145 ? -24.343 33.831 -6.703 1.00 30.56 145 ASN A C 1
ATOM 1130 O O . ASN A 1 145 ? -23.368 33.657 -7.423 1.00 30.56 145 ASN A O 1
ATOM 1134 N N . LEU A 1 146 ? -25.425 33.046 -6.780 1.00 29.02 146 LEU A N 1
ATOM 1135 C CA . LEU A 1 146 ? -25.775 32.310 -8.003 1.00 29.02 146 LEU A CA 1
ATOM 1136 C C . LEU A 1 146 ? -27.235 31.825 -7.984 1.00 29.02 146 LEU A C 1
ATOM 1138 O O . LEU A 1 146 ? -27.519 30.640 -8.110 1.00 29.02 146 LEU A O 1
ATOM 1142 N N . ALA A 1 147 ? -28.174 32.749 -7.792 1.00 31.03 147 ALA A N 1
ATOM 1143 C CA . ALA A 1 147 ? -29.574 32.520 -8.134 1.00 31.03 147 ALA A CA 1
ATOM 1144 C C . ALA A 1 147 ? -30.221 33.857 -8.503 1.00 31.03 147 ALA A C 1
ATOM 1146 O O . ALA A 1 147 ? -30.718 34.566 -7.636 1.00 31.03 147 ALA A O 1
ATOM 1147 N N . ALA A 1 148 ? -30.167 34.209 -9.787 1.00 28.14 148 ALA A N 1
ATOM 1148 C CA . ALA A 1 148 ? -31.103 35.141 -10.408 1.00 28.14 148 ALA A CA 1
ATOM 1149 C C . ALA A 1 148 ? -30.991 35.035 -11.935 1.00 28.14 148 ALA A C 1
ATOM 1151 O O . ALA A 1 148 ? -30.117 35.664 -12.522 1.00 28.14 148 ALA A O 1
ATOM 1152 N N . PHE A 1 149 ? -31.867 34.248 -12.569 1.00 26.42 149 PHE A N 1
ATOM 1153 C CA . PHE A 1 149 ? -32.529 34.663 -13.812 1.00 26.42 149 PHE A CA 1
ATOM 1154 C C . PHE A 1 149 ? -33.782 33.802 -14.089 1.00 26.42 149 PHE A C 1
ATOM 1156 O O . PHE A 1 149 ? -33.722 32.579 -13.992 1.00 26.42 149 PHE A O 1
ATOM 1163 N N . THR A 1 150 ? -34.874 34.501 -14.439 1.00 29.70 150 THR A N 1
ATOM 1164 C CA . THR A 1 150 ? -36.185 34.080 -15.010 1.00 29.70 150 THR A CA 1
ATOM 1165 C C . THR A 1 150 ? -37.143 33.295 -14.100 1.00 29.70 150 THR A C 1
ATOM 1167 O O . THR A 1 150 ? -36.888 32.135 -13.805 1.00 29.70 150 THR A O 1
ATOM 1170 N N . THR A 1 151 ? -38.132 33.925 -13.443 1.00 27.95 151 THR A N 1
ATOM 1171 C CA . THR A 1 151 ? -39.429 34.528 -13.889 1.00 27.95 151 THR A CA 1
ATOM 1172 C C . THR A 1 151 ? -40.597 33.534 -13.931 1.00 27.95 151 THR A C 1
ATOM 1174 O O . THR A 1 151 ? -40.733 32.770 -14.879 1.00 27.95 151 THR A O 1
ATOM 1177 N N . ASP A 1 152 ? -41.380 33.568 -12.849 1.00 26.50 152 ASP A N 1
ATOM 1178 C CA . ASP A 1 152 ? -42.826 33.850 -12.749 1.00 26.50 152 ASP A CA 1
ATOM 1179 C C . ASP A 1 152 ? -43.812 33.349 -13.829 1.00 26.50 152 ASP A C 1
ATOM 1181 O O . ASP A 1 152 ? -43.664 33.671 -15.008 1.00 26.50 152 ASP A O 1
ATOM 1185 N N . ASN A 1 153 ? -44.866 32.641 -13.384 1.00 29.11 153 ASN A N 1
ATOM 1186 C CA . ASN A 1 153 ? -46.278 32.966 -13.667 1.00 29.11 153 ASN A CA 1
ATOM 1187 C C . ASN A 1 153 ? -47.264 31.947 -13.043 1.00 29.11 153 ASN A C 1
ATOM 1189 O O . ASN A 1 153 ? -47.427 30.846 -13.556 1.00 29.11 153 ASN A O 1
ATOM 1193 N N . GLY A 1 154 ? -47.958 32.384 -11.983 1.00 25.42 154 GLY A N 1
ATOM 1194 C CA . GLY A 1 154 ? -49.432 32.439 -11.862 1.00 25.42 154 GLY A CA 1
ATOM 1195 C C . GLY A 1 154 ? -50.330 31.176 -11.749 1.00 25.42 154 GLY A C 1
ATOM 1196 O O . GLY A 1 154 ? -49.934 30.089 -12.148 1.00 25.42 154 GLY A O 1
ATOM 1197 N N . PRO A 1 155 ? -51.566 31.322 -11.199 1.00 49.44 155 PRO A N 1
ATOM 1198 C CA . PRO A 1 155 ? -52.277 30.281 -10.428 1.00 49.44 155 PRO A CA 1
ATOM 1199 C C . PRO A 1 155 ? -53.692 29.906 -10.950 1.00 49.44 155 PRO A C 1
ATOM 1201 O O . PRO A 1 155 ? -54.246 30.608 -11.790 1.00 49.44 155 PRO A O 1
ATOM 1204 N N . SER A 1 156 ? -54.289 28.818 -10.433 1.00 26.91 156 SER A N 1
ATOM 1205 C CA . SER A 1 156 ? -55.725 28.388 -10.480 1.00 26.91 156 SER A CA 1
ATOM 1206 C C . SER A 1 156 ? -55.773 26.874 -10.153 1.00 26.91 156 SER A C 1
ATOM 1208 O O . SER A 1 156 ? -54.766 26.205 -10.340 1.00 26.91 156 SER A O 1
ATOM 1210 N N . GLU A 1 157 ? -56.799 26.196 -9.632 1.00 24.36 157 GLU A N 1
ATOM 1211 C CA . GLU A 1 157 ? -58.206 26.459 -9.322 1.00 24.36 157 GLU A CA 1
ATOM 1212 C C . GLU A 1 157 ? -58.736 25.271 -8.470 1.00 24.36 157 GLU A C 1
ATOM 1214 O O . GLU A 1 157 ? -58.310 24.136 -8.651 1.00 24.36 157 GLU A O 1
ATOM 1219 N N . TRP A 1 158 ? -59.651 25.576 -7.544 1.00 26.05 158 TRP A N 1
ATOM 1220 C CA . TRP A 1 158 ? -60.946 24.923 -7.262 1.00 26.05 158 TRP A CA 1
ATOM 1221 C C . TRP A 1 158 ? -61.172 23.378 -7.172 1.00 26.05 158 TRP A C 1
ATOM 1223 O O . TRP A 1 158 ? -61.065 22.632 -8.138 1.00 26.05 158 TRP A O 1
ATOM 1233 N N . THR A 1 159 ? -61.786 23.016 -6.025 1.00 25.00 159 THR A N 1
ATOM 1234 C CA . THR A 1 159 ? -62.993 22.165 -5.780 1.00 25.00 159 THR A CA 1
ATOM 1235 C C . THR A 1 159 ? -63.012 20.639 -5.650 1.00 25.00 159 THR A C 1
ATOM 1237 O O . THR A 1 159 ? -62.394 19.912 -6.416 1.00 25.00 159 THR A O 1
ATOM 1240 N N . GLY A 1 160 ? -63.909 20.206 -4.737 1.00 26.17 160 GLY A N 1
ATOM 1241 C CA . GLY A 1 160 ? -64.573 18.891 -4.663 1.00 26.17 160 GLY A CA 1
ATOM 1242 C C . GLY A 1 160 ? -64.278 18.164 -3.345 1.00 26.17 160 GLY A C 1
ATOM 1243 O O . GLY A 1 160 ? -63.250 17.505 -3.274 1.00 26.17 160 GLY A O 1
ATOM 1244 N N . ASP A 1 161 ? -64.939 18.402 -2.206 1.00 24.39 161 ASP A N 1
ATOM 1245 C CA . ASP A 1 161 ? -66.350 18.165 -1.814 1.00 24.39 161 ASP A CA 1
ATOM 1246 C C . ASP A 1 161 ? -66.775 16.680 -1.717 1.00 24.39 161 ASP A C 1
ATOM 1248 O O . ASP A 1 161 ? -66.583 15.918 -2.662 1.00 24.39 161 ASP A O 1
ATOM 1252 N N . GLY A 1 162 ? -67.395 16.332 -0.574 1.00 25.80 162 GLY A N 1
ATOM 1253 C CA . GLY A 1 162 ? -68.154 15.096 -0.284 1.00 25.80 162 GLY A CA 1
ATOM 1254 C C . GLY A 1 162 ? -67.317 13.861 0.103 1.00 25.80 162 GLY A C 1
ATOM 1255 O O . GLY A 1 162 ? -66.299 13.579 -0.507 1.00 25.80 162 GLY A O 1
ATOM 1256 N N . ASP A 1 163 ? -67.649 13.024 1.087 1.00 27.36 163 ASP A N 1
ATOM 1257 C CA . ASP A 1 163 ? -68.886 12.879 1.843 1.00 27.36 163 ASP A CA 1
ATOM 1258 C C . ASP A 1 163 ? -68.667 12.046 3.118 1.00 27.36 163 ASP A C 1
ATOM 1260 O O . ASP A 1 163 ? -67.704 11.292 3.277 1.00 27.36 163 ASP A O 1
ATOM 1264 N N . ILE A 1 164 ? -69.628 12.235 4.012 1.00 29.25 164 ILE A N 1
ATOM 1265 C CA . ILE A 1 164 ? -69.839 11.678 5.346 1.00 29.25 164 ILE A CA 1
ATOM 1266 C C . ILE A 1 164 ? -70.341 10.224 5.264 1.00 29.25 164 ILE A C 1
ATOM 1268 O O . ILE A 1 164 ? -71.205 9.932 4.443 1.00 29.25 164 ILE A O 1
ATOM 1272 N N . HIS A 1 165 ? -69.907 9.345 6.180 1.00 28.61 165 HIS A N 1
ATOM 1273 C CA . HIS A 1 165 ? -70.848 8.454 6.878 1.00 28.61 165 HIS A CA 1
ATOM 1274 C C . HIS A 1 165 ? -70.295 7.838 8.174 1.00 28.61 165 HIS A C 1
ATOM 1276 O O . HIS A 1 165 ? -69.229 7.226 8.211 1.00 28.61 165 HIS A O 1
ATOM 1282 N N . ASP A 1 166 ? -71.104 8.026 9.218 1.00 25.88 166 ASP A N 1
ATOM 1283 C CA . ASP A 1 166 ? -71.078 7.455 10.563 1.00 25.88 166 ASP A CA 1
ATOM 1284 C C . ASP A 1 166 ? -71.222 5.926 10.618 1.00 25.88 166 ASP A C 1
ATOM 1286 O O . ASP A 1 166 ? -71.786 5.308 9.715 1.00 25.88 166 ASP A O 1
ATOM 1290 N N . GLY A 1 167 ? -70.868 5.348 11.775 1.00 25.83 167 GLY A N 1
ATOM 1291 C CA . GLY A 1 167 ? -71.545 4.136 12.258 1.00 25.83 167 GLY A CA 1
ATOM 1292 C C . GLY A 1 167 ? -70.712 3.141 13.064 1.00 25.83 167 GLY A C 1
ATOM 1293 O O . GLY A 1 167 ? -70.366 2.074 12.579 1.00 25.83 167 GLY A O 1
ATOM 1294 N N . THR A 1 168 ? -70.430 3.505 14.316 1.00 25.38 168 THR A N 1
ATOM 1295 C CA . THR A 1 168 ? -70.746 2.709 15.521 1.00 25.38 168 THR A CA 1
ATOM 1296 C C . THR A 1 168 ? -70.708 1.167 15.453 1.00 25.38 168 THR A C 1
ATOM 1298 O O . THR A 1 168 ? -71.525 0.530 14.801 1.00 25.38 168 THR A O 1
ATOM 1301 N N . THR A 1 169 ? -69.909 0.539 16.326 1.00 26.34 169 THR A N 1
ATOM 1302 C CA . THR A 1 169 ? -70.418 -0.410 17.346 1.00 26.34 169 THR A CA 1
ATOM 1303 C C . THR A 1 169 ? -69.336 -0.800 18.354 1.00 26.34 169 THR A C 1
ATOM 1305 O O . THR A 1 169 ? -68.196 -1.111 18.027 1.00 26.34 169 THR A O 1
ATOM 1308 N N . SER A 1 170 ? -69.742 -0.733 19.615 1.00 24.31 170 SER A N 1
ATOM 1309 C CA . SER A 1 170 ? -69.056 -1.097 20.849 1.00 24.31 170 SER A CA 1
ATOM 1310 C C . SER A 1 170 ? -69.220 -2.578 21.187 1.00 24.31 170 SER A C 1
ATOM 1312 O O . SER A 1 170 ? -70.320 -3.083 21.007 1.00 24.31 170 SER A O 1
ATOM 1314 N N . THR A 1 171 ? -68.210 -3.181 21.818 1.00 26.73 171 THR A N 1
ATOM 1315 C CA . THR A 1 171 ? -68.270 -4.208 22.893 1.00 26.73 171 THR A CA 1
ATOM 1316 C C . THR A 1 171 ? -66.809 -4.572 23.201 1.00 26.73 171 THR A C 1
ATOM 1318 O O . THR A 1 171 ? -66.065 -4.824 22.264 1.00 26.73 171 THR A O 1
ATOM 1321 N N . GLY A 1 172 ? -66.256 -4.591 24.411 1.00 23.58 172 GLY A N 1
ATOM 1322 C CA . GLY A 1 172 ? -66.814 -4.650 25.755 1.00 23.58 172 GLY A CA 1
ATOM 1323 C C . GLY A 1 172 ? -66.071 -5.756 26.519 1.00 23.58 172 GLY A C 1
ATOM 1324 O O . GLY A 1 172 ? -66.197 -6.905 26.116 1.00 23.58 172 GLY A O 1
ATOM 1325 N N . ALA A 1 173 ? -65.375 -5.371 27.604 1.00 25.28 173 ALA A N 1
ATOM 1326 C CA . ALA A 1 173 ? -64.972 -6.191 28.766 1.00 25.28 173 ALA A CA 1
ATOM 1327 C C . ALA A 1 173 ? -63.918 -7.312 28.530 1.00 25.28 173 ALA A C 1
ATOM 1329 O O . ALA A 1 173 ? -63.877 -7.910 27.466 1.00 25.28 173 ALA A O 1
ATOM 1330 N N . SER A 1 174 ? -63.031 -7.708 29.447 1.00 23.73 174 SER A N 1
ATOM 1331 C CA . SER A 1 174 ? -62.582 -7.252 30.773 1.00 23.73 174 SER A CA 1
ATOM 1332 C C . SER A 1 174 ? -61.467 -8.216 31.239 1.00 23.73 174 SER A C 1
ATOM 1334 O O . SER A 1 174 ? -61.472 -9.379 30.849 1.00 23.73 174 SER A O 1
ATOM 1336 N N . ASP A 1 175 ? -60.596 -7.706 32.111 1.00 24.97 175 ASP A N 1
ATOM 1337 C CA . ASP A 1 175 ? -59.918 -8.382 33.232 1.00 24.97 175 ASP A CA 1
ATOM 1338 C C . ASP A 1 175 ? -58.673 -9.295 33.114 1.00 24.97 175 ASP A C 1
ATOM 1340 O O . ASP A 1 175 ? -58.502 -10.118 32.222 1.00 24.97 175 ASP A O 1
ATOM 1344 N N . GLU A 1 176 ? -57.867 -9.087 34.172 1.00 26.94 176 GLU A N 1
ATOM 1345 C CA . GLU A 1 176 ? -56.834 -9.895 34.851 1.00 26.94 176 GLU A CA 1
ATOM 1346 C C . GLU A 1 176 ? -55.448 -10.050 34.196 1.00 26.94 176 GLU A C 1
ATOM 1348 O O . GLU A 1 176 ? -55.293 -10.594 33.111 1.00 26.94 176 GLU A O 1
ATOM 1353 N N . LEU A 1 177 ? -54.375 -9.421 34.706 1.00 25.58 177 LEU A N 1
ATOM 1354 C CA . LEU A 1 177 ? -53.693 -9.479 36.022 1.00 25.58 177 LEU A CA 1
ATOM 1355 C C . LEU A 1 177 ? -52.798 -10.732 36.185 1.00 25.58 177 LEU A C 1
ATOM 1357 O O . LEU A 1 177 ? -53.204 -11.852 35.919 1.00 25.58 177 LEU A O 1
ATOM 1361 N N . GLU A 1 178 ? -51.582 -10.464 36.678 1.00 26.64 178 GLU A N 1
ATOM 1362 C CA . GLU A 1 178 ? -50.554 -11.366 37.234 1.00 26.64 178 GLU A CA 1
ATOM 1363 C C . GLU A 1 178 ? -49.387 -11.861 36.341 1.00 26.64 178 GLU A C 1
ATOM 1365 O O . GLU A 1 178 ? -49.490 -12.681 35.435 1.00 26.64 178 GLU A O 1
ATOM 1370 N N . ARG A 1 179 ? -48.199 -11.344 36.692 1.00 24.95 179 ARG A N 1
ATOM 1371 C CA . ARG A 1 179 ? -46.874 -11.996 36.615 1.00 24.95 179 ARG A CA 1
ATOM 1372 C C . ARG A 1 179 ? -46.638 -12.748 37.951 1.00 24.95 179 ARG A C 1
ATOM 1374 O O . ARG A 1 179 ? -47.439 -12.542 38.856 1.00 24.95 179 ARG A O 1
ATOM 1381 N N . PRO A 1 180 ? -45.432 -13.276 38.259 1.00 44.34 180 PRO A N 1
ATOM 1382 C CA . PRO A 1 180 ? -44.409 -14.041 37.517 1.00 44.34 180 PRO A CA 1
ATOM 1383 C C . PRO A 1 180 ? -44.087 -15.364 38.270 1.00 44.34 180 PRO A C 1
ATOM 1385 O O . PRO A 1 180 ? -44.648 -15.598 39.329 1.00 44.34 180 PRO A O 1
ATOM 1388 N N . LEU A 1 181 ? -43.119 -16.181 37.822 1.00 25.23 181 LEU A N 1
ATOM 1389 C CA . LEU A 1 181 ? -42.165 -16.836 38.742 1.00 25.23 181 LEU A CA 1
ATOM 1390 C C . LEU A 1 181 ? -40.964 -17.462 38.014 1.00 25.23 181 LEU A C 1
ATOM 1392 O O . LEU A 1 181 ? -41.080 -18.085 36.960 1.00 25.23 181 LEU A O 1
ATOM 1396 N N . LEU A 1 182 ? -39.808 -17.229 38.628 1.00 27.70 182 LEU A N 1
ATOM 1397 C CA . LEU A 1 182 ? -38.502 -17.844 38.419 1.00 27.70 182 LEU A CA 1
ATOM 1398 C C . LEU A 1 182 ? -38.529 -19.295 38.929 1.00 27.70 182 LEU A C 1
ATOM 1400 O O . LEU A 1 182 ? -39.241 -19.570 39.888 1.00 27.70 182 LEU A O 1
ATOM 1404 N N . ASP A 1 183 ? -37.727 -20.200 38.362 1.00 25.30 183 ASP A N 1
ATOM 1405 C CA . ASP A 1 183 ? -36.487 -20.631 39.024 1.00 25.30 183 ASP A CA 1
ATOM 1406 C C . ASP A 1 183 ? -35.780 -21.819 38.352 1.00 25.30 183 ASP A C 1
ATOM 1408 O O . ASP A 1 183 ? -36.374 -22.735 37.792 1.00 25.30 183 ASP A O 1
ATOM 1412 N N . SER A 1 184 ? -34.472 -21.802 38.599 1.00 26.20 184 SER A N 1
ATOM 1413 C CA . SER A 1 184 ? -33.620 -22.938 38.944 1.00 26.20 184 SER A CA 1
ATOM 1414 C C . SER A 1 184 ? -32.672 -23.576 37.925 1.00 26.20 184 SER A C 1
ATOM 1416 O O . SER A 1 184 ? -33.009 -24.199 36.922 1.00 26.20 184 SER A O 1
ATOM 1418 N N . ILE A 1 185 ? -31.421 -23.429 38.350 1.00 26.53 185 ILE A N 1
ATOM 1419 C CA . ILE A 1 185 ? -30.142 -23.999 37.966 1.00 26.53 185 ILE A CA 1
ATOM 1420 C C . ILE A 1 185 ? -30.011 -25.407 38.560 1.00 26.53 185 ILE A C 1
ATOM 1422 O O . ILE A 1 185 ? -30.312 -25.592 39.730 1.00 26.53 185 ILE A O 1
ATOM 1426 N N . HIS A 1 186 ? -29.439 -26.345 37.804 1.00 26.62 186 HIS A N 1
ATOM 1427 C CA . HIS A 1 186 ? -28.585 -27.462 38.255 1.00 26.62 186 HIS A CA 1
ATOM 1428 C C . HIS A 1 186 ? -28.112 -28.190 36.972 1.00 26.62 186 HIS A C 1
ATOM 1430 O O . HIS A 1 186 ? -28.878 -28.281 36.024 1.00 26.62 186 HIS A O 1
ATOM 1436 N N . SER A 1 187 ? -26.949 -28.810 36.783 1.00 25.28 187 SER A N 1
ATOM 1437 C CA . SER A 1 187 ? -25.582 -28.781 37.314 1.00 25.28 187 SER A CA 1
ATOM 1438 C C . SER A 1 187 ? -24.882 -30.025 36.717 1.00 25.28 187 SER A C 1
ATOM 1440 O O . SER A 1 187 ? -25.527 -31.064 36.617 1.00 25.28 187 SER A O 1
ATOM 1442 N N . TYR A 1 188 ? -23.574 -29.937 36.455 1.00 26.38 188 TYR A N 1
ATOM 1443 C CA . TYR A 1 188 ? -22.595 -31.031 36.262 1.00 26.38 188 TYR A CA 1
ATOM 1444 C C . TYR A 1 188 ? -22.537 -31.840 34.951 1.00 26.38 188 TYR A C 1
ATOM 1446 O O . TYR A 1 188 ? -23.507 -32.429 34.495 1.00 26.38 188 TYR A O 1
ATOM 1454 N N . GLY A 1 189 ? -21.289 -32.021 34.488 1.00 24.88 189 GLY A N 1
ATOM 1455 C CA . GLY A 1 189 ? -20.782 -33.364 34.183 1.00 24.88 189 GLY A CA 1
ATOM 1456 C C . GLY A 1 189 ? -20.110 -33.554 32.826 1.00 24.88 189 GLY A C 1
ATOM 1457 O O . GLY A 1 189 ? -20.773 -33.857 31.845 1.00 24.88 189 GLY A O 1
ATOM 1458 N N . LEU A 1 190 ? -18.775 -33.469 32.796 1.00 23.92 190 LEU A N 1
ATOM 1459 C CA . LEU A 1 190 ? -17.931 -34.027 31.733 1.00 23.92 190 LEU A CA 1
ATOM 1460 C C . LEU A 1 190 ? -18.225 -35.523 31.516 1.00 23.92 190 LEU A C 1
ATOM 1462 O O . LEU A 1 190 ? -18.268 -36.248 32.507 1.00 23.92 190 LEU A O 1
ATOM 1466 N N . HIS A 1 191 ? -18.232 -36.002 30.265 1.00 25.44 191 HIS A N 1
ATOM 1467 C CA . HIS A 1 191 ? -17.382 -37.126 29.837 1.00 25.44 191 HIS A CA 1
ATOM 1468 C C . HIS A 1 191 ? -17.331 -37.310 28.313 1.00 25.44 191 HIS A C 1
ATOM 1470 O O . HIS A 1 191 ? -18.200 -36.892 27.556 1.00 25.44 191 HIS A O 1
ATOM 1476 N N . SER A 1 192 ? -16.216 -37.912 27.920 1.00 23.14 192 SER A N 1
ATOM 1477 C CA . SER A 1 192 ? -15.649 -38.098 26.592 1.00 23.14 192 SER A CA 1
ATOM 1478 C C . SER A 1 192 ? -16.159 -39.355 25.871 1.00 23.14 192 SER A C 1
ATOM 1480 O O . SER A 1 192 ? -16.565 -40.311 26.522 1.00 23.14 192 SER A O 1
ATOM 1482 N N . ASN A 1 193 ? -15.914 -39.377 24.553 1.00 25.91 193 ASN A N 1
ATOM 1483 C CA . ASN A 1 193 ? -15.706 -40.525 23.647 1.00 25.91 193 ASN A CA 1
ATOM 1484 C C . ASN A 1 193 ? -16.885 -41.094 22.829 1.00 25.91 193 ASN A C 1
ATOM 1486 O O . ASN A 1 193 ? -17.795 -41.729 23.342 1.00 25.91 193 ASN A O 1
ATOM 1490 N N . ASN A 1 194 ? -16.738 -40.909 21.506 1.00 24.50 194 ASN A N 1
ATOM 1491 C CA . ASN A 1 194 ? -16.841 -41.887 20.408 1.00 24.50 194 ASN A CA 1
ATOM 1492 C C . ASN A 1 194 ? -17.524 -43.239 20.692 1.00 24.50 194 ASN A C 1
ATOM 1494 O O . ASN A 1 194 ? -17.049 -43.985 21.541 1.00 24.50 194 ASN A O 1
ATOM 1498 N N . ILE A 1 195 ? -18.456 -43.636 19.811 1.00 25.80 195 ILE A N 1
ATOM 1499 C CA . ILE A 1 195 ? -18.327 -44.783 18.880 1.00 25.80 195 ILE A CA 1
ATOM 1500 C C . ILE A 1 195 ? -19.583 -44.890 17.982 1.00 25.80 195 ILE A C 1
ATOM 1502 O O . ILE A 1 195 ? -20.716 -44.902 18.444 1.00 25.80 195 ILE A O 1
ATOM 1506 N N . SER A 1 196 ? -19.305 -44.931 16.679 1.00 23.25 196 SER A N 1
ATOM 1507 C CA . SER A 1 196 ? -19.900 -45.675 15.559 1.00 23.25 196 SER A CA 1
ATOM 1508 C C . SER A 1 196 ? -21.361 -46.165 15.542 1.00 23.25 196 SER A C 1
ATOM 1510 O O . SER A 1 196 ? -21.783 -46.998 16.331 1.00 23.25 196 SER A O 1
ATOM 1512 N N . SER A 1 197 ? -21.980 -45.841 14.397 1.00 23.02 197 SER A N 1
ATOM 1513 C CA . SER A 1 197 ? -22.898 -46.649 13.571 1.00 23.02 197 SER A CA 1
ATOM 1514 C C . SER A 1 197 ? -24.273 -47.021 14.131 1.00 23.02 197 SER A C 1
ATOM 1516 O O . SER A 1 197 ? -24.387 -47.760 15.099 1.00 23.02 197 SER A O 1
ATOM 1518 N N . THR A 1 198 ? -25.333 -46.662 13.405 1.00 25.33 198 THR A N 1
ATOM 1519 C CA . THR A 1 198 ? -26.096 -47.594 12.545 1.00 25.33 198 THR A CA 1
ATOM 1520 C C . THR A 1 198 ? -27.360 -46.931 11.978 1.00 25.33 198 THR A C 1
ATOM 1522 O O . THR A 1 198 ? -27.942 -46.040 12.582 1.00 25.33 198 THR A O 1
ATOM 1525 N N . ALA A 1 199 ? -27.766 -47.448 10.814 1.00 26.64 199 ALA A N 1
ATOM 1526 C CA . ALA A 1 199 ? -29.132 -47.524 10.288 1.00 26.64 199 ALA A CA 1
ATOM 1527 C C . ALA A 1 199 ? -29.807 -46.271 9.683 1.00 26.64 199 ALA A C 1
ATOM 1529 O O . ALA A 1 199 ? -30.367 -45.410 10.352 1.00 26.64 199 ALA A O 1
ATOM 1530 N N . VAL A 1 200 ? -29.861 -46.298 8.348 1.00 26.36 200 VAL A N 1
ATOM 1531 C CA . VAL A 1 200 ? -30.957 -45.780 7.507 1.00 26.36 200 VAL A CA 1
ATOM 1532 C C . VAL A 1 200 ? -32.196 -46.678 7.728 1.00 26.36 200 VAL A C 1
ATOM 1534 O O . VAL A 1 200 ? -32.023 -47.873 7.979 1.00 26.36 200 VAL A O 1
ATOM 1537 N N . PRO A 1 201 ? -33.435 -46.157 7.621 1.00 30.69 201 PRO A N 1
ATOM 1538 C CA . PRO A 1 201 ? -34.201 -46.442 6.404 1.00 30.69 201 PRO A CA 1
ATOM 1539 C C . PRO A 1 201 ? -34.939 -45.227 5.815 1.00 30.69 201 PRO A C 1
ATOM 1541 O O . PRO A 1 201 ? -35.405 -44.326 6.506 1.00 30.69 201 PRO A O 1
ATOM 1544 N N . GLN A 1 202 ? -35.050 -45.260 4.488 1.00 26.69 202 GLN A N 1
ATOM 1545 C CA . GLN A 1 202 ? -35.913 -44.433 3.647 1.00 26.69 202 GLN A CA 1
ATOM 1546 C C . GLN A 1 202 ? -37.403 -44.742 3.865 1.00 26.69 202 GLN A C 1
ATOM 1548 O O . GLN A 1 202 ? -37.765 -45.911 3.974 1.00 26.69 202 GLN A O 1
ATOM 1553 N N . SER A 1 203 ? -38.269 -43.738 3.684 1.00 25.34 203 SER A N 1
ATOM 1554 C CA . SER A 1 203 ? -39.586 -43.932 3.049 1.00 25.34 203 SER A CA 1
ATOM 1555 C C . SER A 1 203 ? -40.202 -42.619 2.526 1.00 25.34 203 SER A C 1
ATOM 1557 O O . SER A 1 203 ? -40.521 -41.730 3.307 1.00 25.34 203 SER A O 1
ATOM 1559 N N . ARG A 1 204 ? -40.329 -42.547 1.185 1.00 24.05 204 ARG A N 1
ATOM 1560 C CA . ARG A 1 204 ? -41.453 -42.054 0.337 1.00 24.05 204 ARG A CA 1
ATOM 1561 C C . ARG A 1 204 ? -42.375 -40.954 0.908 1.00 24.05 204 ARG A C 1
ATOM 1563 O O . ARG A 1 204 ? -43.036 -41.183 1.905 1.00 24.05 204 ARG A O 1
ATOM 1570 N N . SER A 1 205 ? -42.417 -39.731 0.358 1.00 23.75 205 SER A N 1
ATOM 1571 C CA . SER A 1 205 ? -42.977 -39.249 -0.937 1.00 23.75 205 SER A CA 1
ATOM 1572 C C . SER A 1 205 ? -44.505 -39.085 -0.971 1.00 23.75 205 SER A C 1
ATOM 1574 O O . SER A 1 205 ? -45.186 -40.034 -0.596 1.00 23.75 205 SER A O 1
ATOM 1576 N N . LEU A 1 206 ? -44.960 -37.993 -1.630 1.00 25.23 206 LEU A N 1
ATOM 1577 C CA . LEU A 1 206 ? -46.318 -37.678 -2.159 1.00 25.23 206 LEU A CA 1
ATOM 1578 C C . LEU A 1 206 ? -47.204 -36.857 -1.187 1.00 25.23 206 LEU A C 1
ATOM 1580 O O . LEU A 1 206 ? -47.209 -37.159 -0.007 1.00 25.23 206 LEU A O 1
ATOM 1584 N N . LEU A 1 207 ? -47.962 -35.800 -1.528 1.00 25.80 207 LEU A N 1
ATOM 1585 C CA . LEU A 1 207 ? -48.530 -35.196 -2.756 1.00 25.80 207 LEU A CA 1
ATOM 1586 C C . LEU A 1 207 ? -48.903 -33.720 -2.407 1.00 25.80 207 LEU A C 1
ATOM 1588 O O . LEU A 1 207 ? -49.273 -33.446 -1.273 1.00 25.80 207 LEU A O 1
ATOM 1592 N N . HIS A 1 208 ? -48.619 -32.723 -3.254 1.00 24.30 208 HIS A N 1
ATOM 1593 C CA . HIS A 1 208 ? -49.532 -32.099 -4.240 1.00 24.30 208 HIS A CA 1
ATOM 1594 C C . HIS A 1 208 ? -50.648 -31.205 -3.652 1.00 24.30 208 HIS A C 1
ATOM 1596 O O . HIS A 1 208 ? -51.581 -31.714 -3.044 1.00 24.30 208 HIS A O 1
ATOM 1602 N N . ASN A 1 209 ? -50.568 -29.886 -3.903 1.00 26.88 209 ASN A N 1
ATOM 1603 C CA . ASN A 1 209 ? -51.657 -29.032 -4.422 1.00 26.88 209 ASN A CA 1
ATOM 1604 C C . ASN A 1 209 ? -51.239 -27.542 -4.451 1.00 26.88 209 ASN A C 1
ATOM 1606 O O . ASN A 1 209 ? -51.064 -26.902 -3.420 1.00 26.88 209 ASN A O 1
ATOM 1610 N N . THR A 1 210 ? -51.090 -26.999 -5.661 1.00 30.11 210 THR A N 1
ATOM 1611 C CA . THR A 1 210 ? -51.368 -25.591 -6.036 1.00 30.11 210 THR A CA 1
ATOM 1612 C C . THR A 1 210 ? -52.912 -25.417 -6.140 1.00 30.11 210 THR A C 1
ATOM 1614 O O . THR A 1 210 ? -53.563 -26.466 -6.091 1.00 30.11 210 THR A O 1
ATOM 1617 N N . PRO A 1 211 ? -53.564 -24.224 -6.311 1.00 41.47 211 PRO A N 1
ATOM 1618 C CA . PRO A 1 211 ? -53.113 -23.068 -7.124 1.00 41.47 211 PRO A CA 1
ATOM 1619 C C . PRO A 1 211 ? -53.715 -21.645 -6.827 1.00 41.47 211 PRO A C 1
ATOM 1621 O O . PRO A 1 211 ? -54.468 -21.476 -5.879 1.00 41.47 211 PRO A O 1
ATOM 1624 N N . HIS A 1 212 ? -53.396 -20.669 -7.712 1.00 26.23 212 HIS A N 1
ATOM 1625 C CA . HIS A 1 212 ? -54.110 -19.405 -8.080 1.00 26.23 212 HIS A CA 1
ATOM 1626 C C . HIS A 1 212 ? -54.337 -18.298 -7.003 1.00 26.23 212 HIS A C 1
ATOM 1628 O O . HIS A 1 212 ? -54.661 -18.599 -5.869 1.00 26.23 212 HIS A O 1
ATOM 1634 N N . GLU A 1 213 ? -54.299 -16.973 -7.233 1.00 28.25 213 GLU A N 1
ATOM 1635 C CA . GLU A 1 213 ? -53.822 -16.051 -8.286 1.00 28.25 213 GLU A CA 1
ATOM 1636 C C . GLU A 1 213 ? -54.074 -14.583 -7.808 1.00 28.25 213 GLU A C 1
ATOM 1638 O O . GLU A 1 213 ? -54.953 -14.353 -6.983 1.00 28.25 213 GLU A O 1
ATOM 1643 N N . THR A 1 214 ? -53.385 -13.595 -8.405 1.00 25.86 214 THR A N 1
ATOM 1644 C CA . THR A 1 214 ? -53.706 -12.137 -8.508 1.00 25.86 214 THR A CA 1
ATOM 1645 C C . THR A 1 214 ? -53.447 -11.135 -7.352 1.00 25.86 214 THR A C 1
ATOM 1647 O O . THR A 1 214 ? -53.871 -11.322 -6.221 1.00 25.86 214 THR A O 1
ATOM 1650 N N . GLY A 1 215 ? -52.827 -9.982 -7.698 1.00 24.94 215 GLY A N 1
ATOM 1651 C CA . GLY A 1 215 ? -53.138 -8.674 -7.076 1.00 24.94 215 GLY A CA 1
ATOM 1652 C C . GLY A 1 215 ? -52.017 -7.821 -6.438 1.00 24.94 215 GLY A C 1
ATOM 1653 O O . GLY A 1 215 ? -51.920 -7.747 -5.225 1.00 24.94 215 GLY A O 1
ATOM 1654 N N . THR A 1 216 ? -51.233 -7.102 -7.256 1.00 27.12 216 THR A N 1
ATOM 1655 C CA . THR A 1 216 ? -50.770 -5.693 -7.069 1.00 27.12 216 THR A CA 1
ATOM 1656 C C . THR A 1 216 ? -50.357 -5.139 -5.681 1.00 27.12 216 THR A C 1
ATOM 1658 O O . THR A 1 216 ? -51.218 -4.830 -4.870 1.00 27.12 216 THR A O 1
ATOM 1661 N N . MET A 1 217 ? -49.067 -4.796 -5.487 1.00 25.69 217 MET A N 1
ATOM 1662 C CA . MET A 1 217 ? -48.546 -3.436 -5.159 1.00 25.69 217 MET A CA 1
ATOM 1663 C C . MET A 1 217 ? -47.126 -3.446 -4.544 1.00 25.69 217 MET A C 1
ATOM 1665 O O . MET A 1 217 ? -46.785 -4.277 -3.712 1.00 25.69 217 MET A O 1
ATOM 1669 N N . ARG A 1 218 ? -46.377 -2.379 -4.872 1.00 29.03 218 ARG A N 1
ATOM 1670 C CA . ARG A 1 218 ? -45.261 -1.756 -4.122 1.00 29.03 218 ARG A CA 1
ATOM 1671 C C . ARG A 1 218 ? -43.867 -2.407 -4.167 1.00 29.03 218 ARG A C 1
ATOM 1673 O O . ARG A 1 218 ? -43.424 -3.147 -3.296 1.00 29.03 218 ARG A O 1
ATOM 1680 N N . THR A 1 219 ? -43.123 -1.956 -5.179 1.00 41.44 219 THR A N 1
ATOM 1681 C CA . THR A 1 219 ? -41.769 -1.372 -5.088 1.00 41.44 219 THR A CA 1
ATOM 1682 C C . THR A 1 219 ? -41.122 -1.364 -3.692 1.00 41.44 219 THR A C 1
ATOM 1684 O O . THR A 1 219 ? -41.652 -0.721 -2.788 1.00 41.44 219 THR A O 1
ATOM 1687 N N . SER A 1 220 ? -39.932 -1.983 -3.580 1.00 33.47 220 SER A N 1
ATOM 1688 C CA . SER A 1 220 ? -38.860 -1.763 -2.568 1.00 33.47 220 SER A CA 1
ATOM 1689 C C . SER A 1 220 ? -38.252 -3.018 -1.911 1.00 33.47 220 SER A C 1
ATOM 1691 O O . SER A 1 220 ? -37.627 -2.909 -0.859 1.00 33.47 220 SER A O 1
ATOM 1693 N N . ARG A 1 221 ? -38.326 -4.218 -2.512 1.00 34.41 221 ARG A N 1
ATOM 1694 C CA . ARG A 1 221 ? -37.640 -5.404 -1.936 1.00 34.41 221 ARG A CA 1
ATOM 1695 C C . ARG A 1 221 ? -36.977 -6.374 -2.916 1.00 34.41 221 ARG A C 1
ATOM 1697 O O . ARG A 1 221 ? -36.661 -7.501 -2.555 1.00 34.41 221 ARG A O 1
ATOM 1704 N N . GLN A 1 222 ? -36.640 -5.925 -4.122 1.00 31.30 222 GLN A N 1
ATOM 1705 C CA . GLN A 1 222 ? -35.984 -6.759 -5.139 1.00 31.30 222 GLN A CA 1
ATOM 1706 C C . GLN A 1 222 ? -34.447 -6.635 -5.112 1.00 31.30 222 GLN A C 1
ATOM 1708 O O . GLN A 1 222 ? -33.801 -6.431 -6.134 1.00 31.30 222 GLN A O 1
ATOM 1713 N N . ARG A 1 223 ? -33.842 -6.716 -3.917 1.00 34.53 223 ARG A N 1
ATOM 1714 C CA . ARG A 1 223 ? -32.377 -6.625 -3.734 1.00 34.53 223 ARG A CA 1
ATOM 1715 C C . ARG A 1 223 ? -31.755 -7.808 -2.989 1.00 34.53 223 ARG A C 1
ATOM 1717 O O . ARG A 1 223 ? -30.627 -7.679 -2.522 1.00 34.53 223 ARG A O 1
ATOM 1724 N N . LYS A 1 224 ? -32.465 -8.935 -2.831 1.00 35.81 224 LYS A N 1
ATOM 1725 C CA . LYS A 1 224 ? -31.949 -10.054 -2.017 1.00 35.81 224 LYS A CA 1
ATOM 1726 C C . LYS A 1 224 ? -31.978 -11.469 -2.592 1.00 35.81 224 LYS A C 1
ATOM 1728 O O . LYS A 1 224 ? -31.281 -12.292 -2.022 1.00 35.81 224 LYS A O 1
ATOM 1733 N N . ASN A 1 225 ? -32.610 -11.764 -3.729 1.00 32.28 225 ASN A N 1
ATOM 1734 C CA . ASN A 1 225 ? -32.657 -13.152 -4.222 1.00 32.28 225 ASN A CA 1
ATOM 1735 C C . ASN A 1 225 ? -32.107 -13.313 -5.649 1.00 32.28 225 ASN A C 1
ATOM 1737 O O . ASN A 1 225 ? -32.844 -13.636 -6.570 1.00 32.28 225 ASN A O 1
ATOM 1741 N N . ILE A 1 226 ? -30.791 -13.137 -5.811 1.00 38.91 226 ILE A N 1
ATOM 1742 C CA . ILE A 1 226 ? -30.019 -13.753 -6.910 1.00 38.91 226 ILE A CA 1
ATOM 1743 C C . ILE A 1 226 ? -28.924 -14.623 -6.280 1.00 38.91 226 ILE A C 1
ATOM 1745 O O . ILE A 1 226 ? -27.737 -14.409 -6.477 1.00 38.91 226 ILE A O 1
ATOM 1749 N N . ILE A 1 227 ? -29.321 -15.559 -5.419 1.00 41.47 227 ILE A N 1
ATOM 1750 C CA . ILE A 1 227 ? -28.466 -16.675 -4.993 1.00 41.47 227 ILE A CA 1
ATOM 1751 C C . ILE A 1 227 ? -29.370 -17.901 -4.874 1.00 41.47 227 ILE A C 1
ATOM 1753 O O . ILE A 1 227 ? -29.685 -18.366 -3.788 1.00 41.47 227 ILE A O 1
ATOM 1757 N N . SER A 1 228 ? -29.880 -18.370 -6.007 1.00 38.84 228 SER A N 1
ATOM 1758 C CA . SER A 1 228 ? -30.403 -19.729 -6.132 1.00 38.84 228 SER A CA 1
ATOM 1759 C C . SER A 1 228 ? -30.524 -20.066 -7.612 1.00 38.84 228 SER A C 1
ATOM 1761 O O . SER A 1 228 ? -31.576 -19.872 -8.210 1.00 38.84 228 SER A O 1
ATOM 1763 N N . ALA A 1 229 ? -29.405 -20.461 -8.218 1.00 34.53 229 ALA A N 1
ATOM 1764 C CA . ALA A 1 229 ? -29.347 -21.493 -9.253 1.00 34.53 229 ALA A CA 1
ATOM 1765 C C . ALA A 1 229 ? -27.906 -21.638 -9.767 1.00 34.53 229 ALA A C 1
ATOM 1767 O O . ALA A 1 229 ? -27.281 -20.673 -10.196 1.00 34.53 229 ALA A O 1
ATOM 1768 N N . CYS A 1 230 ? -27.449 -22.890 -9.783 1.00 30.16 230 CYS A N 1
ATOM 1769 C CA . CYS A 1 230 ? -26.288 -23.425 -10.491 1.00 30.16 230 CYS A CA 1
ATOM 1770 C C . CYS A 1 230 ? -24.899 -23.257 -9.842 1.00 30.16 230 CYS A C 1
ATOM 1772 O O . CYS A 1 230 ? -24.200 -22.255 -9.991 1.00 30.16 230 CYS A O 1
ATOM 1774 N N . SER A 1 231 ? -24.451 -24.346 -9.209 1.00 42.69 231 SER A N 1
ATOM 1775 C CA . SER A 1 231 ? -23.036 -24.672 -9.032 1.00 42.69 231 SER A CA 1
ATOM 1776 C C . SER A 1 231 ? -22.313 -24.684 -10.383 1.00 42.69 231 SER A C 1
ATOM 1778 O O . SER A 1 231 ? -22.417 -25.640 -11.143 1.00 42.69 231 SER A O 1
ATOM 1780 N N . ALA A 1 232 ? -21.538 -23.636 -10.647 1.00 39.53 232 ALA A N 1
ATOM 1781 C CA . ALA A 1 232 ? -20.385 -23.652 -11.543 1.00 39.53 232 ALA A CA 1
ATOM 1782 C C . ALA A 1 232 ? -19.292 -22.784 -10.882 1.00 39.53 232 ALA A C 1
ATOM 1784 O O . ALA A 1 232 ? -19.393 -21.554 -10.912 1.00 39.53 232 ALA A O 1
ATOM 1785 N N . PRO A 1 233 ? -18.277 -23.367 -10.211 1.00 48.84 233 PRO A N 1
ATOM 1786 C CA . PRO A 1 233 ? -17.387 -22.594 -9.343 1.00 48.84 233 PRO A CA 1
ATOM 1787 C C . PRO A 1 233 ? -16.305 -21.787 -10.081 1.00 48.84 233 PRO A C 1
ATOM 1789 O O . PRO A 1 233 ? -15.571 -21.047 -9.436 1.00 48.84 233 PRO A O 1
ATOM 1792 N N . THR A 1 234 ? -16.183 -21.891 -11.408 1.00 49.72 234 THR A N 1
ATOM 1793 C CA . THR A 1 234 ? -15.040 -21.328 -12.154 1.00 49.72 234 THR A CA 1
ATOM 1794 C C . THR A 1 234 ? -15.393 -20.176 -13.096 1.00 49.72 234 THR A C 1
ATOM 1796 O O . THR A 1 234 ? -14.562 -19.300 -13.316 1.00 49.72 234 THR A O 1
ATOM 1799 N N . LEU A 1 235 ? -16.627 -20.100 -13.605 1.00 48.09 235 LEU A N 1
ATOM 1800 C CA . LEU A 1 235 ? -17.002 -19.089 -14.608 1.00 48.09 235 LEU A CA 1
ATOM 1801 C C . LEU A 1 235 ? -17.345 -17.716 -13.989 1.00 48.09 235 LEU A C 1
ATOM 1803 O O . LEU A 1 235 ? -17.318 -16.686 -14.659 1.00 48.09 235 LEU A O 1
ATOM 1807 N N . ASN A 1 236 ? -17.582 -17.675 -12.676 1.00 63.88 236 ASN A N 1
ATOM 1808 C CA . ASN A 1 236 ? -18.079 -16.481 -11.993 1.00 63.88 236 ASN A CA 1
ATOM 1809 C C . ASN A 1 236 ? -16.983 -15.508 -11.524 1.00 63.88 236 ASN A C 1
ATOM 1811 O O . ASN A 1 236 ? -17.275 -14.334 -11.333 1.00 63.88 236 ASN A O 1
ATOM 1815 N N . THR A 1 237 ? -15.715 -15.911 -11.382 1.00 65.00 237 THR A N 1
ATOM 1816 C CA . THR A 1 237 ? -14.658 -14.990 -10.908 1.00 65.00 237 THR A CA 1
ATOM 1817 C C . THR A 1 237 ? -14.292 -13.932 -11.950 1.00 65.00 237 THR A C 1
ATOM 1819 O O . THR A 1 237 ? -14.100 -12.766 -11.601 1.00 65.00 237 THR A O 1
ATOM 1822 N N . LEU A 1 238 ? -14.242 -14.310 -13.232 1.00 68.62 238 LEU A N 1
ATOM 1823 C CA . LEU A 1 238 ? -13.964 -13.376 -14.326 1.00 68.62 238 LEU A CA 1
ATOM 1824 C C . LEU A 1 238 ? -15.113 -12.392 -14.529 1.00 68.62 238 LEU A C 1
ATOM 1826 O O . LEU A 1 238 ? -14.862 -11.198 -14.641 1.00 68.62 238 LEU A O 1
ATOM 1830 N N . LEU A 1 239 ? -16.363 -12.860 -14.487 1.00 71.44 239 LEU A N 1
ATOM 1831 C CA . LEU A 1 239 ? -17.535 -11.987 -14.589 1.00 71.44 239 LEU A CA 1
ATOM 1832 C C . LEU A 1 239 ? -17.658 -11.043 -13.389 1.00 71.44 239 LEU A C 1
ATOM 1834 O O . LEU A 1 239 ? -17.948 -9.864 -13.573 1.00 71.44 239 LEU A O 1
ATOM 1838 N N . ILE A 1 240 ? -17.365 -11.512 -12.171 1.00 71.00 240 ILE A N 1
ATOM 1839 C CA . ILE A 1 240 ? -17.309 -10.651 -10.980 1.00 71.00 240 ILE A CA 1
ATOM 1840 C C . ILE A 1 240 ? -16.225 -9.582 -11.147 1.00 71.00 240 ILE A C 1
ATOM 1842 O O . ILE A 1 240 ? -16.478 -8.407 -10.887 1.00 71.00 240 ILE A O 1
ATOM 1846 N N . THR A 1 241 ? -15.034 -9.964 -11.613 1.00 71.44 241 THR A N 1
ATOM 1847 C CA . THR A 1 241 ? -13.923 -9.023 -11.815 1.00 71.44 241 THR A CA 1
ATOM 1848 C C . THR A 1 241 ? -14.246 -8.020 -12.923 1.00 71.44 241 THR A C 1
ATOM 1850 O O . THR A 1 241 ? -14.075 -6.821 -12.725 1.00 71.44 241 THR A O 1
ATOM 1853 N N . ALA A 1 242 ? -14.797 -8.474 -14.050 1.00 74.25 242 ALA A N 1
ATOM 1854 C CA . ALA A 1 242 ? -15.238 -7.620 -15.148 1.00 74.25 242 ALA A CA 1
ATOM 1855 C C . ALA A 1 242 ? -16.332 -6.640 -14.700 1.00 74.25 242 ALA A C 1
ATOM 1857 O O . ALA A 1 242 ? -16.261 -5.456 -15.008 1.00 74.25 242 ALA A O 1
ATOM 1858 N N . ASN A 1 243 ? -17.296 -7.096 -13.900 1.00 79.81 243 ASN A N 1
ATOM 1859 C CA . ASN A 1 243 ? -18.339 -6.238 -13.348 1.00 79.81 243 ASN A CA 1
ATOM 1860 C C . ASN A 1 243 ? -17.772 -5.185 -12.377 1.00 79.81 243 ASN A C 1
ATOM 1862 O O . ASN A 1 243 ? -18.216 -4.040 -12.381 1.00 79.81 243 ASN A O 1
ATOM 1866 N N . VAL A 1 244 ? -16.768 -5.530 -11.564 1.00 80.81 244 VAL A N 1
ATOM 1867 C CA . VAL A 1 244 ? -16.060 -4.557 -10.709 1.00 80.81 244 VAL A CA 1
ATOM 1868 C C . VAL A 1 244 ? -15.310 -3.525 -11.552 1.00 80.81 244 VAL A C 1
ATOM 1870 O O . VAL A 1 244 ? -15.351 -2.339 -11.234 1.00 80.81 244 VAL A O 1
ATOM 1873 N N . LEU A 1 245 ? -14.665 -3.953 -12.640 1.00 81.31 245 LEU A N 1
ATOM 1874 C CA . LEU A 1 245 ? -13.946 -3.057 -13.546 1.00 81.31 245 LEU A CA 1
ATOM 1875 C C . LEU A 1 245 ? -14.891 -2.099 -14.276 1.00 81.31 245 LEU A C 1
ATOM 1877 O O . LEU A 1 245 ? -14.638 -0.897 -14.291 1.00 81.31 245 LEU A O 1
ATOM 1881 N N . LEU A 1 246 ? -16.002 -2.608 -14.809 1.00 80.44 246 LEU A N 1
ATOM 1882 C CA . LEU A 1 246 ? -16.995 -1.809 -15.528 1.00 80.44 246 LEU A CA 1
ATOM 1883 C C . LEU A 1 246 ? -17.691 -0.800 -14.607 1.00 80.44 246 LEU A C 1
ATOM 1885 O O . LEU A 1 246 ? -17.760 0.380 -14.935 1.00 80.44 246 LEU A O 1
ATOM 1889 N N . ASN A 1 247 ? -18.130 -1.224 -13.418 1.00 82.06 247 ASN A N 1
ATOM 1890 C CA . ASN A 1 247 ? -18.751 -0.311 -12.449 1.00 82.06 247 ASN A CA 1
ATOM 1891 C C . ASN A 1 247 ? -17.742 0.663 -11.817 1.00 82.06 247 ASN A C 1
ATOM 1893 O O . ASN A 1 247 ? -18.114 1.737 -11.347 1.00 82.06 247 ASN A O 1
ATOM 1897 N N . GLY A 1 248 ? -16.461 0.289 -11.780 1.00 80.44 248 GLY A N 1
ATOM 1898 C CA . GLY A 1 248 ? -15.377 1.112 -11.252 1.00 80.44 248 GLY A CA 1
ATOM 1899 C C . GLY A 1 248 ? -14.846 2.161 -12.230 1.00 80.44 248 GLY A C 1
ATOM 1900 O O . GLY A 1 248 ? -14.085 3.038 -11.804 1.00 80.44 248 GLY A O 1
ATOM 1901 N N . LEU A 1 249 ? -15.236 2.108 -13.509 1.00 84.56 249 LEU A N 1
ATOM 1902 C CA . LEU A 1 249 ? -14.763 3.005 -14.565 1.00 84.56 249 LEU A CA 1
ATOM 1903 C C . LEU A 1 249 ? -15.411 4.395 -14.459 1.00 84.56 249 LEU A C 1
ATOM 1905 O O . LEU A 1 249 ? -16.241 4.807 -15.262 1.00 84.56 249 LEU A O 1
ATOM 1909 N N . THR A 1 250 ? -15.022 5.135 -13.428 1.00 88.50 250 THR A N 1
ATOM 1910 C CA . THR A 1 250 ? -15.429 6.527 -13.223 1.00 88.50 250 THR A CA 1
ATOM 1911 C C . THR A 1 250 ? -14.367 7.477 -13.766 1.00 88.50 250 THR A C 1
ATOM 1913 O O . THR A 1 250 ? -13.171 7.181 -13.701 1.00 88.50 250 THR A O 1
ATOM 1916 N N . PHE A 1 251 ? -14.777 8.663 -14.225 1.00 89.38 251 PHE A N 1
ATOM 1917 C CA . PHE A 1 251 ? -13.850 9.698 -14.704 1.00 89.38 251 PHE A CA 1
ATOM 1918 C C . PHE A 1 251 ? -12.749 10.017 -13.676 1.00 89.38 251 PHE A C 1
ATOM 1920 O O . PHE A 1 251 ? -11.572 10.116 -14.016 1.00 89.38 251 PHE A O 1
ATOM 1927 N N . ALA A 1 252 ? -13.101 10.070 -12.388 1.00 86.69 252 ALA A N 1
ATOM 1928 C CA . ALA A 1 252 ? -12.141 10.297 -11.311 1.00 86.69 252 ALA A CA 1
ATOM 1929 C C . ALA A 1 252 ? -11.079 9.184 -11.202 1.00 86.69 252 ALA A C 1
ATOM 1931 O O . ALA A 1 252 ? -9.910 9.479 -10.952 1.00 86.69 252 ALA A O 1
ATOM 1932 N N . ASN A 1 253 ? -11.458 7.916 -11.389 1.00 88.75 253 ASN A N 1
ATOM 1933 C CA . ASN A 1 253 ? -10.515 6.793 -11.357 1.00 88.75 253 ASN A CA 1
ATOM 1934 C C . ASN A 1 253 ? -9.615 6.771 -12.596 1.00 88.75 253 ASN A C 1
ATOM 1936 O O . ASN A 1 253 ? -8.434 6.453 -12.482 1.00 88.75 253 ASN A O 1
ATOM 1940 N N . VAL A 1 254 ? -10.144 7.175 -13.753 1.00 91.19 254 VAL A N 1
ATOM 1941 C CA . VAL A 1 254 ? -9.372 7.315 -14.995 1.00 91.19 254 VAL A CA 1
ATOM 1942 C C . VAL A 1 254 ? -8.291 8.391 -14.855 1.00 91.19 254 VAL A C 1
ATOM 1944 O O . VAL A 1 254 ? -7.128 8.132 -15.167 1.00 91.19 254 VAL A O 1
ATOM 1947 N N . VAL A 1 255 ? -8.634 9.560 -14.301 1.00 90.38 255 VAL A N 1
ATOM 1948 C CA . VAL A 1 255 ? -7.673 10.650 -14.043 1.00 90.38 255 VAL A CA 1
ATOM 1949 C C . VAL A 1 255 ? -6.611 10.234 -13.020 1.00 90.38 255 VAL A C 1
ATOM 1951 O O . VAL A 1 255 ? -5.425 10.480 -13.224 1.00 90.38 255 VAL A O 1
ATOM 1954 N N . LYS A 1 256 ? -6.999 9.550 -11.937 1.00 89.00 256 LYS A N 1
ATOM 1955 C CA . LYS A 1 256 ? -6.036 9.010 -10.958 1.00 89.00 256 LYS A CA 1
ATOM 1956 C C . LYS A 1 256 ? -5.092 7.988 -11.588 1.00 89.00 256 LYS A C 1
ATOM 1958 O O . LYS A 1 256 ? -3.892 8.032 -11.332 1.00 89.00 256 LYS A O 1
ATOM 1963 N N . GLY A 1 257 ? -5.627 7.098 -12.426 1.00 91.75 257 GLY A N 1
ATOM 1964 C CA . GLY A 1 257 ? -4.837 6.134 -13.188 1.00 91.75 257 GLY A CA 1
ATOM 1965 C C . GLY A 1 257 ? -3.845 6.819 -14.127 1.00 91.75 257 GLY A C 1
ATOM 1966 O O . GLY A 1 257 ? -2.702 6.386 -14.212 1.00 91.75 257 GLY A O 1
ATOM 1967 N N . PHE A 1 258 ? -4.235 7.930 -14.759 1.00 93.12 258 PHE A N 1
ATOM 1968 C CA . PHE A 1 258 ? -3.339 8.731 -15.595 1.00 93.12 258 PHE A CA 1
ATOM 1969 C C . PHE A 1 258 ? -2.178 9.329 -14.788 1.00 93.12 258 PHE A C 1
ATOM 1971 O O . PHE A 1 258 ? -1.018 9.145 -15.152 1.00 93.12 258 PHE A O 1
ATOM 1978 N N . VAL A 1 259 ? -2.470 9.964 -13.646 1.00 90.75 259 VAL A N 1
ATOM 1979 C CA . VAL A 1 259 ? -1.438 10.516 -12.745 1.00 90.75 259 VAL A CA 1
ATOM 1980 C C . VAL A 1 259 ? -0.472 9.430 -12.274 1.00 90.75 259 VAL A C 1
ATOM 1982 O O . VAL A 1 259 ? 0.736 9.651 -12.233 1.00 90.75 259 VAL A O 1
ATOM 1985 N N . TRP A 1 260 ? -0.983 8.242 -11.947 1.00 92.00 260 TRP A N 1
ATOM 1986 C CA . TRP A 1 260 ? -0.129 7.130 -11.540 1.00 92.00 260 TRP A CA 1
ATOM 1987 C C . TRP A 1 260 ? 0.701 6.568 -12.700 1.00 92.00 260 TRP A C 1
ATOM 1989 O O . TRP A 1 260 ? 1.864 6.231 -12.508 1.00 92.00 260 TRP A O 1
ATOM 1999 N N . SER A 1 261 ? 0.144 6.530 -13.912 1.00 94.81 261 SER A N 1
ATOM 2000 C CA . SER A 1 261 ? 0.849 6.073 -15.113 1.00 94.81 261 SER A CA 1
ATOM 2001 C C . SER A 1 261 ? 2.055 6.940 -15.452 1.00 94.81 261 SER A C 1
ATOM 2003 O O . SER A 1 261 ? 3.072 6.407 -15.887 1.00 94.81 261 SER A O 1
ATOM 2005 N N . ILE A 1 262 ? 1.978 8.253 -15.204 1.00 93.25 262 ILE A N 1
ATOM 2006 C CA . ILE A 1 262 ? 3.126 9.162 -15.345 1.00 93.25 262 ILE A CA 1
ATOM 2007 C C . ILE A 1 262 ? 4.301 8.688 -14.480 1.00 93.25 262 ILE A C 1
ATOM 2009 O O . ILE A 1 262 ? 5.447 8.806 -14.904 1.00 93.25 262 ILE A O 1
ATOM 2013 N N . ALA A 1 263 ? 4.039 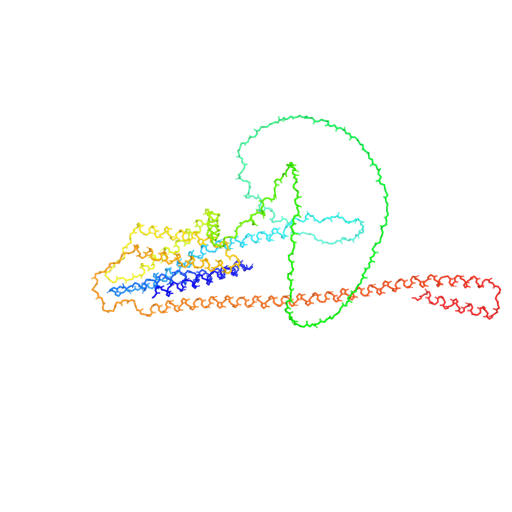8.110 -13.299 1.00 91.75 263 ALA A N 1
ATOM 2014 C CA . ALA A 1 263 ? 5.086 7.547 -12.450 1.00 91.75 263 ALA A CA 1
ATOM 2015 C C . ALA A 1 263 ? 5.842 6.421 -13.166 1.00 91.75 263 ALA A C 1
ATOM 2017 O O . ALA A 1 263 ? 7.067 6.440 -13.194 1.00 91.75 263 ALA A O 1
ATOM 2018 N N . LEU A 1 264 ? 5.119 5.462 -13.755 1.00 93.81 264 LEU A N 1
ATOM 2019 C CA . LEU A 1 264 ? 5.699 4.281 -14.401 1.00 93.81 264 LEU A CA 1
ATOM 2020 C C . LEU A 1 264 ? 6.445 4.652 -15.687 1.00 93.81 264 LEU A C 1
ATOM 2022 O O . LEU A 1 264 ? 7.581 4.219 -15.876 1.00 93.81 264 LEU A O 1
ATOM 2026 N N . THR A 1 265 ? 5.843 5.472 -16.551 1.00 93.81 265 THR A N 1
ATOM 2027 C CA . THR A 1 265 ? 6.460 5.855 -17.829 1.00 93.81 265 THR A CA 1
ATOM 2028 C C . THR A 1 265 ? 7.667 6.766 -17.628 1.00 93.81 265 THR A C 1
ATOM 2030 O O . THR A 1 265 ? 8.723 6.493 -18.197 1.00 93.81 265 THR A O 1
ATOM 2033 N N . ASN A 1 266 ? 7.566 7.802 -16.783 1.00 92.94 266 ASN A N 1
ATOM 2034 C CA . ASN A 1 266 ? 8.712 8.673 -16.506 1.00 92.94 266 ASN A CA 1
ATOM 2035 C C . ASN A 1 266 ? 9.831 7.910 -15.807 1.00 92.94 266 ASN A C 1
ATOM 2037 O O . ASN A 1 266 ? 10.987 8.093 -16.171 1.00 92.94 266 ASN A O 1
ATOM 2041 N N . MET A 1 267 ? 9.508 7.052 -14.833 1.00 94.06 267 MET A N 1
ATOM 2042 C CA . MET A 1 267 ? 10.513 6.221 -14.171 1.00 94.06 267 MET A CA 1
ATOM 2043 C C . MET A 1 267 ? 11.244 5.341 -15.186 1.00 94.06 267 MET A C 1
ATOM 2045 O O . MET A 1 267 ? 12.472 5.341 -15.197 1.00 94.06 267 MET A O 1
ATOM 2049 N N . HIS A 1 268 ? 10.508 4.666 -16.075 1.00 94.31 268 HIS A N 1
ATOM 2050 C CA . HIS A 1 268 ? 11.096 3.781 -17.074 1.00 94.31 268 HIS A CA 1
ATOM 2051 C C . HIS A 1 268 ? 12.009 4.537 -18.048 1.00 94.31 268 HIS A C 1
ATOM 2053 O O . HIS A 1 268 ? 13.185 4.209 -18.157 1.00 94.31 268 HIS A O 1
ATOM 2059 N N . PHE A 1 269 ? 11.511 5.570 -18.735 1.00 93.88 269 PHE A N 1
ATOM 2060 C CA . PHE A 1 269 ? 12.302 6.262 -19.761 1.00 93.88 269 PHE A CA 1
ATOM 2061 C C . PHE A 1 269 ? 13.420 7.132 -19.173 1.00 93.88 269 PHE A C 1
ATOM 2063 O O . PHE A 1 269 ? 14.479 7.252 -19.786 1.00 93.88 269 PHE A O 1
ATOM 2070 N N . MET A 1 270 ? 13.236 7.696 -17.973 1.00 93.19 270 MET A N 1
ATOM 2071 C CA . MET A 1 270 ? 14.333 8.353 -17.254 1.00 93.19 270 MET A CA 1
ATOM 2072 C C . MET A 1 270 ? 15.393 7.336 -16.819 1.00 93.19 270 MET A C 1
ATOM 2074 O O . MET A 1 270 ? 16.578 7.643 -16.884 1.00 93.19 270 MET A O 1
ATOM 2078 N N . GLY A 1 271 ? 14.983 6.131 -16.415 1.00 90.62 271 GLY A N 1
ATOM 2079 C CA . GLY A 1 271 ? 15.892 5.036 -16.081 1.00 90.62 271 GLY A CA 1
ATOM 2080 C C . GLY A 1 271 ? 16.699 4.557 -17.289 1.00 90.62 271 GLY A C 1
ATOM 2081 O O . GLY A 1 271 ? 17.916 4.441 -17.191 1.00 90.62 271 GLY A O 1
ATOM 2082 N N . VAL A 1 272 ? 16.068 4.422 -18.462 1.00 91.62 272 VAL A N 1
ATOM 2083 C CA . VAL A 1 272 ? 16.782 4.138 -19.721 1.00 91.62 272 VAL A CA 1
ATOM 2084 C C . VAL A 1 272 ? 17.767 5.261 -20.057 1.00 91.62 272 VAL A C 1
ATOM 2086 O O . VAL A 1 272 ? 18.911 4.994 -20.408 1.00 91.62 272 VAL A O 1
ATOM 2089 N N . LYS A 1 273 ? 17.355 6.527 -19.905 1.00 91.12 273 LYS A N 1
ATOM 2090 C CA . LYS A 1 273 ? 18.221 7.695 -20.132 1.00 91.12 273 LYS A CA 1
ATOM 2091 C C . LYS A 1 273 ? 19.364 7.809 -19.111 1.00 91.12 273 LYS A C 1
ATOM 2093 O O . LYS A 1 273 ? 20.335 8.511 -19.369 1.00 91.12 273 LYS A O 1
ATOM 2098 N N . ALA A 1 274 ? 19.258 7.150 -17.958 1.00 90.94 274 ALA A N 1
ATOM 2099 C CA . ALA A 1 274 ? 20.326 7.105 -16.964 1.00 90.94 274 ALA A CA 1
ATOM 2100 C C . ALA A 1 274 ? 21.492 6.199 -17.390 1.00 90.94 274 ALA A C 1
ATOM 2102 O O . ALA A 1 274 ? 22.563 6.291 -16.789 1.00 90.94 274 ALA A O 1
ATOM 2103 N N . MET A 1 275 ? 21.290 5.336 -18.391 1.00 88.25 275 MET A N 1
ATOM 2104 C CA . MET A 1 275 ? 22.350 4.510 -18.954 1.00 88.25 275 MET A CA 1
ATOM 2105 C C . MET A 1 275 ? 23.290 5.362 -19.797 1.00 88.25 275 MET A C 1
ATOM 2107 O O . MET A 1 275 ? 22.871 6.028 -20.742 1.00 88.25 275 MET A O 1
ATOM 2111 N N . ASP A 1 276 ? 24.564 5.311 -19.439 1.00 86.50 276 ASP A N 1
ATOM 2112 C CA . ASP A 1 276 ? 25.640 5.979 -20.148 1.00 86.50 276 ASP A CA 1
ATOM 2113 C C . ASP A 1 276 ? 26.297 4.970 -21.090 1.00 86.50 276 ASP A C 1
ATOM 2115 O O . ASP A 1 276 ? 26.952 4.020 -20.650 1.00 86.50 276 ASP A O 1
ATOM 2119 N N . ILE A 1 277 ? 26.038 5.129 -22.387 1.00 86.69 277 ILE A N 1
ATOM 2120 C CA . ILE A 1 277 ? 26.556 4.249 -23.435 1.00 86.69 277 ILE A CA 1
ATOM 2121 C C . ILE A 1 277 ? 27.744 4.969 -24.080 1.00 86.69 277 ILE A C 1
ATOM 2123 O O . ILE A 1 277 ? 27.535 5.994 -24.738 1.00 86.69 277 ILE A O 1
ATOM 2127 N N . PRO A 1 278 ? 28.981 4.464 -23.927 1.00 82.50 278 PRO A N 1
ATOM 2128 C CA . PRO A 1 278 ? 30.152 5.119 -24.494 1.00 82.50 278 PRO A CA 1
ATOM 2129 C C . PRO A 1 278 ? 30.053 5.147 -26.026 1.00 82.50 278 PRO A C 1
ATOM 2131 O O . PRO A 1 278 ? 29.701 4.149 -26.665 1.00 82.50 278 PRO A O 1
ATOM 2134 N N . GLY A 1 279 ? 30.296 6.326 -26.610 1.00 81.62 279 GLY A N 1
ATOM 2135 C CA . GLY A 1 279 ? 30.216 6.545 -28.060 1.00 81.62 279 GLY A CA 1
ATOM 2136 C C . GLY A 1 279 ? 28.831 6.274 -28.665 1.00 81.62 279 GLY A C 1
ATOM 2137 O O . GLY A 1 279 ? 28.721 6.007 -29.859 1.00 81.62 279 GLY A O 1
ATOM 2138 N N . GLY A 1 280 ? 27.774 6.276 -27.850 1.00 86.00 280 GLY A N 1
ATOM 2139 C CA . GLY A 1 280 ? 26.453 5.803 -28.239 1.00 86.00 280 GLY A CA 1
ATOM 2140 C C . GLY A 1 280 ? 25.307 6.717 -27.829 1.00 86.00 280 GLY A C 1
ATOM 2141 O O . GLY A 1 280 ? 25.477 7.698 -27.108 1.00 86.00 280 GLY A O 1
ATOM 2142 N N . PHE A 1 281 ? 24.106 6.385 -28.298 1.00 88.75 281 PHE A N 1
ATOM 2143 C CA . PHE A 1 281 ? 22.874 7.050 -27.880 1.00 88.75 281 PHE A CA 1
ATOM 2144 C C . PHE A 1 281 ? 21.682 6.090 -27.910 1.00 88.75 281 PHE A C 1
ATOM 2146 O O . PHE A 1 281 ? 21.677 5.074 -28.608 1.00 88.75 281 PHE A O 1
ATOM 2153 N N . VAL A 1 282 ? 20.645 6.441 -27.150 1.00 89.69 282 VAL A N 1
ATOM 2154 C CA . VAL A 1 282 ? 19.361 5.734 -27.150 1.00 89.69 282 VAL A CA 1
ATOM 2155 C C . VAL A 1 282 ? 18.397 6.458 -28.082 1.00 89.69 282 VAL A C 1
ATOM 2157 O O . VAL A 1 282 ? 18.125 7.644 -2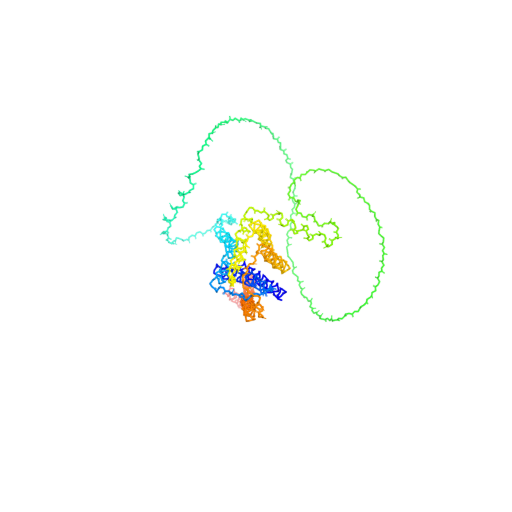7.900 1.00 89.69 282 VAL A O 1
ATOM 2160 N N . SER A 1 283 ? 17.857 5.741 -29.062 1.00 91.38 283 SER A N 1
ATOM 2161 C CA . SER A 1 283 ? 16.757 6.213 -29.902 1.00 91.38 283 SER A CA 1
ATOM 2162 C C . SER A 1 283 ? 15.428 5.672 -29.378 1.00 91.38 283 SER A C 1
ATOM 2164 O O . SER A 1 283 ? 15.333 4.505 -28.991 1.00 91.38 283 SER A O 1
ATOM 2166 N N . LEU A 1 284 ? 14.406 6.524 -29.361 1.00 92.38 284 LEU A N 1
ATOM 2167 C CA . LEU A 1 284 ? 13.053 6.188 -28.927 1.00 92.38 284 LEU A CA 1
ATOM 2168 C C . LEU A 1 284 ? 12.104 6.326 -30.115 1.00 92.38 284 LEU A C 1
ATOM 2170 O O . LEU A 1 284 ? 12.005 7.405 -30.696 1.00 92.38 284 LEU A O 1
ATOM 2174 N N . ASP A 1 285 ? 11.382 5.257 -30.449 1.00 92.88 285 ASP A N 1
ATOM 2175 C CA . ASP A 1 285 ? 10.316 5.309 -31.454 1.00 92.88 285 ASP A CA 1
ATOM 2176 C C . ASP A 1 285 ? 9.042 5.912 -30.823 1.00 92.88 285 ASP A C 1
ATOM 2178 O O . ASP A 1 285 ? 8.440 5.272 -29.948 1.00 92.88 285 ASP A O 1
ATOM 2182 N N . PRO A 1 286 ? 8.590 7.115 -31.240 1.00 92.94 286 PRO A N 1
ATOM 2183 C CA . PRO A 1 286 ? 7.464 7.802 -30.607 1.00 92.94 286 PRO A CA 1
ATOM 2184 C C . PRO A 1 286 ? 6.173 6.979 -30.593 1.00 92.94 286 PRO A C 1
ATOM 2186 O O . PRO A 1 286 ? 5.422 7.037 -29.618 1.00 92.94 286 PRO A O 1
ATOM 2189 N N . LEU A 1 287 ? 5.917 6.178 -31.635 1.00 93.94 287 LEU A N 1
ATOM 2190 C CA . LEU A 1 287 ? 4.698 5.370 -31.719 1.00 93.94 287 LEU A CA 1
ATOM 2191 C C . LEU A 1 287 ? 4.707 4.243 -30.685 1.00 93.94 287 LEU A C 1
ATOM 2193 O O . LEU A 1 287 ? 3.716 4.024 -29.986 1.00 93.94 287 LEU A O 1
ATOM 2197 N N . ARG A 1 288 ? 5.844 3.559 -30.525 1.00 92.94 288 ARG A N 1
ATOM 2198 C CA . ARG A 1 288 ? 5.997 2.494 -29.522 1.00 92.94 288 ARG A CA 1
ATOM 2199 C C . ARG A 1 288 ? 5.991 3.048 -28.103 1.00 92.94 288 ARG A C 1
ATOM 2201 O O . ARG A 1 288 ? 5.401 2.436 -27.214 1.00 92.94 288 ARG A O 1
ATOM 2208 N N . VA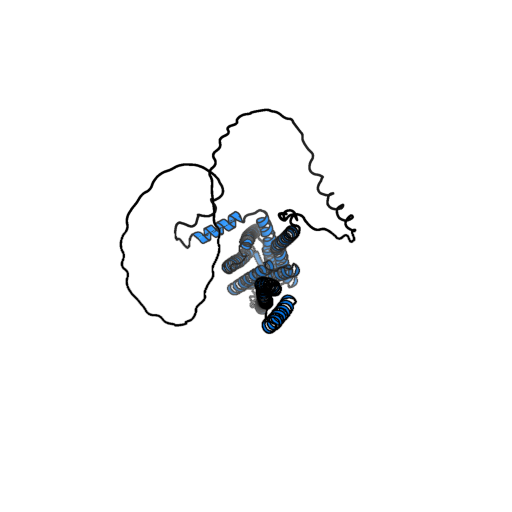L A 1 289 ? 6.577 4.228 -27.895 1.00 94.25 289 VAL A N 1
ATOM 2209 C CA . VAL A 1 289 ? 6.512 4.946 -26.614 1.00 94.25 289 VAL A CA 1
ATOM 2210 C C . VAL A 1 289 ? 5.065 5.288 -26.256 1.00 94.25 289 VAL A C 1
ATOM 2212 O O . VAL A 1 289 ? 4.649 5.041 -25.124 1.00 94.25 289 VAL A O 1
ATOM 2215 N N . MET A 1 290 ? 4.269 5.786 -27.210 1.00 94.62 290 MET A N 1
ATOM 2216 C CA . MET A 1 290 ? 2.845 6.046 -26.983 1.00 94.62 290 MET A CA 1
ATOM 2217 C C . MET A 1 290 ? 2.066 4.770 -26.647 1.00 94.62 290 MET A C 1
ATOM 2219 O O . MET A 1 290 ? 1.269 4.781 -25.711 1.00 94.62 290 MET A O 1
ATOM 2223 N N . LEU A 1 291 ? 2.320 3.658 -27.345 1.00 94.06 291 LEU A N 1
ATOM 2224 C CA . LEU A 1 291 ? 1.694 2.369 -27.027 1.00 94.06 291 LEU A CA 1
ATOM 2225 C C . LEU A 1 291 ? 2.061 1.885 -25.616 1.00 94.06 291 LEU A C 1
ATOM 2227 O O . LEU A 1 291 ? 1.179 1.485 -24.859 1.00 94.06 291 LEU A O 1
ATOM 2231 N N . CYS A 1 292 ? 3.334 1.987 -25.225 1.00 95.25 292 CYS A N 1
ATOM 2232 C CA . CYS A 1 292 ? 3.788 1.678 -23.867 1.00 95.25 292 CYS A CA 1
ATOM 2233 C C . CYS A 1 292 ? 3.085 2.561 -22.818 1.00 95.25 292 CYS A C 1
ATOM 2235 O O . CYS A 1 292 ? 2.611 2.065 -21.792 1.00 95.25 292 CYS A O 1
ATOM 2237 N N . ALA A 1 293 ? 2.928 3.858 -23.098 1.00 95.00 293 ALA A N 1
ATOM 2238 C CA . ALA A 1 293 ? 2.211 4.778 -22.221 1.00 95.00 293 ALA A CA 1
ATOM 2239 C C . ALA A 1 293 ? 0.715 4.436 -22.089 1.00 95.00 293 ALA A C 1
ATOM 2241 O O . ALA A 1 293 ? 0.168 4.526 -20.990 1.00 95.00 293 ALA A O 1
ATOM 2242 N N . LEU A 1 294 ? 0.060 3.987 -23.166 1.00 94.88 294 LEU A N 1
ATOM 2243 C CA . LEU A 1 294 ? -1.332 3.517 -23.134 1.00 94.88 294 LEU A CA 1
ATOM 2244 C C . LEU A 1 294 ? -1.491 2.216 -22.334 1.00 94.88 294 LEU A C 1
ATOM 2246 O O . LEU A 1 294 ? -2.453 2.079 -21.571 1.00 94.88 294 LEU A O 1
ATOM 2250 N N . ILE A 1 295 ? -0.544 1.281 -22.465 1.00 94.31 295 ILE A N 1
ATOM 2251 C CA . ILE A 1 295 ? -0.502 0.051 -21.658 1.00 94.31 295 ILE A CA 1
ATOM 2252 C C . ILE A 1 295 ? -0.366 0.414 -20.177 1.00 94.31 295 ILE A C 1
ATOM 2254 O O . ILE A 1 295 ? -1.166 -0.038 -19.357 1.00 94.31 295 ILE A O 1
ATOM 2258 N N . SER A 1 296 ? 0.591 1.285 -19.844 1.00 95.44 296 SER A N 1
ATOM 2259 C CA . SER A 1 296 ? 0.794 1.786 -18.482 1.00 95.44 296 SER A CA 1
ATOM 2260 C C . SER A 1 296 ? -0.473 2.437 -17.923 1.00 95.44 296 SER A C 1
ATOM 2262 O O . SER A 1 296 ? -0.899 2.118 -16.812 1.00 95.44 296 SER A O 1
ATOM 2264 N N . TRP A 1 297 ? -1.139 3.286 -18.709 1.00 95.38 297 TRP A N 1
ATOM 2265 C CA . TRP A 1 297 ? -2.366 3.949 -18.279 1.00 95.38 297 TRP A CA 1
ATOM 2266 C C . TRP A 1 297 ? -3.488 2.952 -17.992 1.00 95.38 297 TRP A C 1
ATOM 2268 O O . TRP A 1 297 ? -4.118 3.023 -16.935 1.00 95.38 297 TRP A O 1
ATOM 2278 N N . SER A 1 298 ? -3.676 1.972 -18.875 1.00 93.38 298 SER A N 1
ATOM 2279 C CA . SER A 1 298 ? -4.679 0.915 -18.715 1.00 93.38 298 SER A CA 1
ATOM 2280 C C . SER A 1 298 ? -4.437 0.096 -17.443 1.00 93.38 298 SER A C 1
ATOM 2282 O O . SER A 1 298 ? -5.353 -0.104 -16.642 1.00 93.38 298 SER A O 1
ATOM 2284 N N . VAL A 1 299 ? -3.187 -0.317 -17.208 1.00 93.56 299 VAL A N 1
ATOM 2285 C CA . VAL A 1 299 ? -2.767 -1.056 -16.008 1.00 93.56 299 VAL A CA 1
ATOM 2286 C C . VAL A 1 299 ? -3.002 -0.233 -14.738 1.00 93.56 299 VAL A C 1
ATOM 2288 O O . VAL A 1 299 ? -3.574 -0.738 -13.769 1.00 93.56 299 VAL A O 1
ATOM 2291 N N . CYS A 1 300 ? -2.615 1.044 -14.731 1.00 93.25 300 CYS A N 1
ATOM 2292 C CA . CYS A 1 300 ? -2.816 1.927 -13.585 1.00 93.25 300 CYS A CA 1
ATOM 2293 C C . CYS A 1 300 ? -4.302 2.193 -13.308 1.00 93.25 300 CYS A C 1
ATOM 2295 O O . CYS A 1 300 ? -4.702 2.238 -12.144 1.00 93.25 300 CYS A O 1
ATOM 2297 N N . CYS A 1 301 ? -5.141 2.316 -14.341 1.00 91.94 301 CYS A N 1
ATOM 2298 C CA . CYS A 1 301 ? -6.592 2.418 -14.183 1.00 91.94 301 CYS A CA 1
ATOM 2299 C C . CYS A 1 301 ? -7.176 1.166 -13.519 1.00 91.94 301 CYS A C 1
ATOM 2301 O O . CYS A 1 301 ? -7.913 1.286 -12.538 1.00 91.94 301 CYS A O 1
ATOM 2303 N N . VAL A 1 302 ? -6.802 -0.027 -13.995 1.00 90.69 302 VAL A N 1
ATOM 2304 C CA . VAL A 1 302 ? -7.201 -1.300 -13.374 1.00 90.69 302 VAL A CA 1
ATOM 2305 C C . VAL A 1 302 ? -6.748 -1.350 -11.914 1.00 90.69 302 VAL A C 1
ATOM 2307 O O . VAL A 1 302 ? -7.547 -1.670 -11.035 1.00 90.69 302 VAL A O 1
ATOM 2310 N N . GLY A 1 303 ? -5.503 -0.965 -11.627 1.00 89.56 303 GLY A N 1
ATOM 2311 C CA . GLY A 1 303 ? -4.977 -0.934 -10.266 1.00 89.56 303 GLY A CA 1
ATOM 2312 C C . GLY A 1 303 ? -5.760 0.005 -9.340 1.00 89.56 303 GLY A C 1
ATOM 2313 O O . GLY A 1 303 ? -6.147 -0.407 -8.248 1.00 89.56 303 GLY A O 1
ATOM 2314 N N . VAL A 1 304 ? -6.077 1.230 -9.777 1.00 89.12 304 VAL A N 1
ATOM 2315 C CA . VAL A 1 304 ? -6.894 2.180 -8.994 1.00 89.12 304 VAL A CA 1
ATOM 2316 C C . VAL A 1 304 ? -8.287 1.615 -8.701 1.00 89.12 304 VAL A C 1
ATOM 2318 O O . VAL A 1 304 ? -8.779 1.761 -7.580 1.00 89.12 304 VAL A O 1
ATOM 2321 N N . ILE A 1 305 ? -8.912 0.939 -9.668 1.00 87.50 305 ILE A N 1
ATOM 2322 C CA . ILE A 1 305 ? -10.235 0.326 -9.489 1.00 87.50 305 ILE A CA 1
ATOM 2323 C C . ILE A 1 305 ? -10.172 -0.831 -8.485 1.00 87.50 305 ILE A C 1
ATOM 2325 O O . ILE A 1 305 ? -10.957 -0.873 -7.535 1.00 87.50 305 ILE A O 1
ATOM 2329 N N . LEU A 1 306 ? -9.206 -1.741 -8.645 1.00 85.25 306 LEU A N 1
ATOM 2330 C CA . LEU A 1 306 ? -9.005 -2.865 -7.726 1.00 85.25 306 LEU A CA 1
ATOM 2331 C C . LEU A 1 306 ? -8.708 -2.388 -6.299 1.00 85.25 306 LEU A C 1
ATOM 2333 O O . LEU A 1 306 ? -9.130 -3.024 -5.331 1.00 85.25 306 LEU A O 1
ATOM 2337 N N . MET A 1 307 ? -8.065 -1.226 -6.156 1.00 81.94 307 MET A N 1
ATOM 2338 C CA . MET A 1 307 ? -7.731 -0.635 -4.865 1.00 81.94 307 MET A CA 1
ATOM 2339 C C . MET A 1 307 ? -8.955 -0.346 -3.981 1.00 81.94 307 MET A C 1
ATOM 2341 O O . MET A 1 307 ? -8.833 -0.305 -2.751 1.00 81.94 307 MET A O 1
ATOM 2345 N N . ALA A 1 308 ? -10.132 -0.125 -4.571 1.00 73.88 308 ALA A N 1
ATOM 2346 C CA . ALA A 1 308 ? -11.365 0.123 -3.825 1.00 73.88 308 ALA A CA 1
ATOM 2347 C C . ALA A 1 308 ? -11.860 -1.133 -3.085 1.00 73.88 308 ALA A C 1
ATOM 2349 O O . ALA A 1 308 ? -12.434 -1.013 -2.008 1.00 73.88 308 ALA A O 1
ATOM 2350 N N . GLY A 1 309 ? -11.595 -2.330 -3.621 1.00 67.81 309 GLY A N 1
ATOM 2351 C CA . GLY A 1 309 ? -12.094 -3.598 -3.078 1.00 67.81 309 GLY A CA 1
ATOM 2352 C C . GLY A 1 309 ? -11.205 -4.258 -2.019 1.00 67.81 309 GLY A C 1
ATOM 2353 O O . GLY A 1 309 ? -11.669 -5.147 -1.319 1.00 67.81 309 GLY A O 1
ATOM 2354 N N . MET A 1 310 ? -9.948 -3.833 -1.855 1.00 69.38 310 MET A N 1
ATOM 2355 C CA . MET A 1 310 ? -8.949 -4.527 -1.014 1.00 69.38 310 MET A CA 1
ATOM 2356 C C . MET A 1 310 ? -9.174 -4.430 0.509 1.00 69.38 310 MET A C 1
ATOM 2358 O O . MET A 1 310 ? -8.284 -4.783 1.279 1.00 69.38 310 MET A O 1
ATOM 2362 N N . GLU A 1 311 ? -10.316 -3.909 0.967 1.00 62.16 311 GLU A N 1
ATOM 2363 C CA . GLU A 1 311 ? -10.475 -3.337 2.313 1.00 62.16 311 GLU A CA 1
ATOM 2364 C C . GLU A 1 311 ? -10.344 -4.334 3.475 1.00 62.16 311 GLU A C 1
ATOM 2366 O O . GLU A 1 311 ? -10.187 -3.895 4.612 1.00 62.16 311 GLU A O 1
ATOM 2371 N N . VAL A 1 312 ? -10.373 -5.651 3.228 1.00 60.81 312 VAL A N 1
ATOM 2372 C CA . VAL A 1 312 ? -10.288 -6.644 4.320 1.00 60.81 312 VAL A CA 1
ATOM 2373 C C . VAL A 1 312 ? -9.783 -8.034 3.923 1.00 60.81 312 VAL A C 1
ATOM 2375 O O . VAL A 1 312 ? -9.328 -8.784 4.784 1.00 60.81 312 VAL A O 1
ATOM 2378 N N . ASN A 1 313 ? -9.836 -8.409 2.643 1.00 78.06 313 ASN A N 1
ATOM 2379 C CA . ASN A 1 313 ? -9.539 -9.781 2.236 1.00 78.06 313 ASN A CA 1
ATOM 2380 C C . ASN A 1 313 ? -8.088 -9.939 1.781 1.00 78.06 313 ASN A C 1
ATOM 2382 O O . ASN A 1 313 ? -7.706 -9.412 0.734 1.00 78.06 313 ASN A O 1
ATOM 2386 N N . LEU A 1 314 ? -7.320 -10.777 2.485 1.00 84.50 314 LEU A N 1
ATOM 2387 C CA . LEU A 1 314 ? -5.962 -11.162 2.079 1.00 84.50 314 LEU A CA 1
ATOM 2388 C C . LEU A 1 314 ? -5.925 -11.683 0.630 1.00 84.50 314 LEU A C 1
ATOM 2390 O O . LEU A 1 314 ? -5.022 -11.346 -0.128 1.00 84.50 314 LEU A O 1
ATOM 2394 N N . LYS A 1 315 ? -6.957 -12.430 0.210 1.00 85.50 315 LYS A N 1
ATOM 2395 C CA . LYS A 1 315 ? -7.085 -12.938 -1.167 1.00 85.50 315 LYS A CA 1
ATOM 2396 C C . LYS A 1 315 ? -7.095 -11.814 -2.211 1.00 85.50 315 LYS A C 1
ATOM 2398 O O . LYS A 1 315 ? -6.410 -11.918 -3.220 1.00 85.50 315 LYS A O 1
ATOM 2403 N N . GLN A 1 316 ? -7.835 -10.731 -1.970 1.00 83.31 316 GLN A N 1
ATOM 2404 C CA . GLN A 1 316 ? -7.906 -9.597 -2.900 1.00 83.31 316 GLN A CA 1
ATOM 2405 C C . GLN A 1 316 ? -6.614 -8.772 -2.902 1.00 83.31 316 GLN A C 1
ATOM 2407 O O . GLN A 1 316 ? -6.234 -8.261 -3.951 1.00 83.31 316 GLN A O 1
ATOM 2412 N N . GLN A 1 317 ? -5.915 -8.689 -1.764 1.00 88.56 317 GLN A N 1
ATOM 2413 C CA . GLN A 1 317 ? -4.596 -8.050 -1.691 1.00 88.56 317 GLN A CA 1
ATOM 2414 C C . GLN A 1 317 ? -3.571 -8.792 -2.555 1.00 88.56 317 GLN A C 1
ATOM 2416 O O . GLN A 1 317 ? -2.875 -8.161 -3.342 1.00 88.56 317 GLN A O 1
ATOM 2421 N N . VAL A 1 318 ? -3.539 -10.128 -2.476 1.00 89.94 318 VAL A N 1
ATOM 2422 C CA . VAL A 1 318 ? -2.662 -10.955 -3.321 1.00 89.94 318 VAL A CA 1
ATOM 2423 C C . VAL A 1 318 ? -2.989 -10.765 -4.802 1.00 89.94 318 VAL A C 1
ATOM 2425 O O . VAL A 1 318 ? -2.079 -10.537 -5.593 1.00 89.94 318 VAL A O 1
ATOM 2428 N N . VAL A 1 319 ? -4.273 -10.788 -5.179 1.00 87.94 319 VAL A N 1
ATOM 2429 C CA . VAL A 1 319 ? -4.695 -10.552 -6.573 1.00 87.94 319 VAL A CA 1
ATOM 2430 C C . VAL A 1 319 ? -4.223 -9.186 -7.071 1.00 87.94 319 VAL A C 1
ATOM 2432 O O . VAL A 1 319 ? -3.637 -9.105 -8.147 1.00 87.94 319 VAL A O 1
ATOM 2435 N N . PHE A 1 320 ? -4.419 -8.123 -6.287 1.00 90.06 320 PHE A N 1
ATOM 2436 C CA . PHE A 1 320 ? -3.938 -6.791 -6.651 1.00 90.06 320 PHE A CA 1
ATOM 2437 C C . PHE A 1 320 ? -2.418 -6.755 -6.819 1.00 90.06 320 PHE A C 1
ATOM 2439 O O . PHE A 1 320 ? -1.936 -6.195 -7.797 1.00 90.06 320 PHE A O 1
ATOM 2446 N N . SER A 1 321 ? -1.657 -7.360 -5.904 1.00 92.50 321 SER A N 1
ATOM 2447 C CA . SER A 1 321 ? -0.194 -7.351 -5.986 1.00 92.50 321 SER A CA 1
ATOM 2448 C C . SER A 1 321 ? 0.333 -8.115 -7.197 1.00 92.50 321 SER A C 1
ATOM 2450 O O . SER A 1 321 ? 1.281 -7.653 -7.824 1.00 92.50 321 SER A O 1
ATOM 2452 N N . VAL A 1 322 ? -0.304 -9.231 -7.565 1.00 92.69 322 VAL A N 1
ATOM 2453 C CA . VAL A 1 322 ? 0.016 -9.960 -8.801 1.00 92.69 322 VAL A CA 1
ATOM 2454 C C . VAL A 1 322 ? -0.275 -9.086 -10.020 1.00 92.69 322 VAL A C 1
ATOM 2456 O O . VAL A 1 322 ? 0.613 -8.888 -10.841 1.00 92.69 322 VAL A O 1
ATOM 2459 N N . VAL A 1 323 ? -1.471 -8.495 -10.109 1.00 91.56 323 VAL A N 1
ATOM 2460 C CA . VAL A 1 323 ? -1.842 -7.604 -11.224 1.00 91.56 323 VAL A CA 1
ATOM 2461 C C . VAL A 1 323 ? -0.898 -6.403 -11.320 1.00 91.56 323 VAL A C 1
ATOM 2463 O O . VAL A 1 323 ? -0.468 -6.053 -12.415 1.00 91.56 323 VAL A O 1
ATOM 2466 N N . ALA A 1 324 ? -0.539 -5.793 -10.189 1.00 92.25 324 ALA A N 1
ATOM 2467 C CA . ALA A 1 324 ? 0.382 -4.668 -10.146 1.00 92.25 324 ALA A CA 1
ATOM 2468 C C . ALA A 1 324 ? 1.790 -5.076 -10.606 1.00 92.25 324 ALA A C 1
ATOM 2470 O O . ALA A 1 324 ? 2.332 -4.432 -11.496 1.00 92.25 324 ALA A O 1
ATOM 2471 N N . ALA A 1 325 ? 2.361 -6.161 -10.072 1.00 94.12 325 ALA A N 1
ATOM 2472 C CA . ALA A 1 325 ? 3.696 -6.628 -10.453 1.00 94.12 325 ALA A CA 1
ATOM 2473 C C . ALA A 1 325 ? 3.766 -7.036 -11.934 1.00 94.12 325 ALA A C 1
ATOM 2475 O O . ALA A 1 325 ? 4.677 -6.624 -12.650 1.00 94.12 325 ALA A O 1
ATOM 2476 N N . THR A 1 326 ? 2.769 -7.781 -12.424 1.00 93.88 326 THR A N 1
ATOM 2477 C CA . THR A 1 326 ? 2.655 -8.127 -13.849 1.00 93.88 326 THR A CA 1
ATOM 2478 C C . THR A 1 326 ? 2.475 -6.882 -14.714 1.00 93.88 326 THR A C 1
ATOM 2480 O O . THR A 1 326 ? 3.059 -6.796 -15.788 1.00 93.88 326 THR A O 1
ATOM 2483 N N . GLY A 1 327 ? 1.713 -5.896 -14.245 1.00 94.00 327 GLY A N 1
ATOM 2484 C CA . GLY A 1 327 ? 1.514 -4.626 -14.928 1.00 94.00 327 GLY A CA 1
ATOM 2485 C C . GLY A 1 327 ? 2.796 -3.803 -15.072 1.00 94.00 327 GLY A C 1
ATOM 2486 O O . GLY A 1 327 ? 3.112 -3.347 -16.168 1.00 94.00 327 GLY A O 1
ATOM 2487 N N . VAL A 1 328 ? 3.573 -3.659 -13.993 1.00 94.62 328 VAL A N 1
ATOM 2488 C CA . VAL A 1 328 ? 4.881 -2.982 -14.039 1.00 94.62 328 VAL A CA 1
ATOM 2489 C C . VAL A 1 328 ? 5.845 -3.753 -14.951 1.00 94.62 328 VAL A C 1
ATOM 2491 O O . VAL A 1 328 ? 6.552 -3.137 -15.747 1.00 94.62 328 VAL A O 1
ATOM 2494 N N . ALA A 1 329 ? 5.838 -5.090 -14.903 1.00 94.88 329 ALA A N 1
ATOM 2495 C CA . ALA A 1 329 ? 6.644 -5.917 -15.799 1.00 94.88 329 ALA A CA 1
ATOM 2496 C C . ALA A 1 329 ? 6.260 -5.710 -17.271 1.00 94.88 329 ALA A C 1
ATOM 2498 O O . ALA A 1 329 ? 7.138 -5.521 -18.109 1.00 94.88 329 ALA A O 1
ATOM 2499 N N . ALA A 1 330 ? 4.960 -5.682 -17.579 1.00 94.31 330 ALA A N 1
ATOM 2500 C CA . ALA A 1 330 ? 4.460 -5.425 -18.925 1.00 94.31 330 ALA A CA 1
ATOM 2501 C C . ALA A 1 330 ? 4.962 -4.076 -19.453 1.00 94.31 330 ALA A C 1
ATOM 2503 O O . ALA A 1 330 ? 5.504 -4.036 -20.553 1.00 94.31 330 ALA A O 1
ATOM 2504 N N . VAL A 1 331 ? 4.872 -3.011 -18.642 1.00 93.88 331 VAL A N 1
ATOM 2505 C CA . VAL A 1 331 ? 5.403 -1.681 -18.989 1.00 93.88 331 VAL A CA 1
ATOM 2506 C C . VAL A 1 331 ? 6.915 -1.715 -19.204 1.00 93.88 331 VAL A C 1
ATOM 2508 O O . VAL A 1 331 ? 7.410 -1.096 -20.143 1.00 93.88 331 VAL A O 1
ATOM 2511 N N . HIS A 1 332 ? 7.661 -2.444 -18.368 1.00 94.50 332 HIS A N 1
ATOM 2512 C CA . HIS A 1 332 ? 9.107 -2.570 -18.526 1.00 94.50 332 HIS A CA 1
ATOM 2513 C C . HIS A 1 332 ? 9.474 -3.213 -19.867 1.00 94.50 332 HIS A C 1
ATOM 2515 O O . HIS A 1 332 ? 10.226 -2.620 -20.635 1.00 94.50 332 HIS A O 1
ATOM 2521 N N . PHE A 1 333 ? 8.913 -4.379 -20.188 1.00 93.44 333 PHE A N 1
ATOM 2522 C CA . PHE A 1 333 ? 9.243 -5.071 -21.434 1.00 93.44 333 PHE A CA 1
ATOM 2523 C C . PHE A 1 333 ? 8.731 -4.325 -22.671 1.00 93.44 333 PHE A C 1
ATOM 2525 O O . PHE A 1 333 ? 9.461 -4.212 -23.656 1.00 93.44 333 PHE A O 1
ATOM 2532 N N . SER A 1 334 ? 7.526 -3.744 -22.624 1.00 94.19 334 SER A N 1
ATOM 2533 C CA . SER A 1 334 ? 7.031 -2.909 -23.726 1.00 94.19 334 SER A CA 1
ATOM 2534 C C . SER A 1 334 ? 7.871 -1.646 -23.917 1.00 94.19 334 SER A C 1
ATOM 2536 O O . SER A 1 334 ? 8.071 -1.208 -25.046 1.00 94.19 334 SER A O 1
ATOM 2538 N N . GLY A 1 335 ? 8.382 -1.069 -22.826 1.00 93.06 335 GLY A N 1
ATOM 2539 C CA . GLY A 1 335 ? 9.279 0.080 -22.861 1.00 93.06 335 GLY A CA 1
ATOM 2540 C C . GLY A 1 335 ? 10.639 -0.265 -23.464 1.00 93.06 335 GLY A C 1
ATOM 2541 O O . GLY A 1 335 ? 11.095 0.450 -24.351 1.00 93.06 335 GLY A O 1
A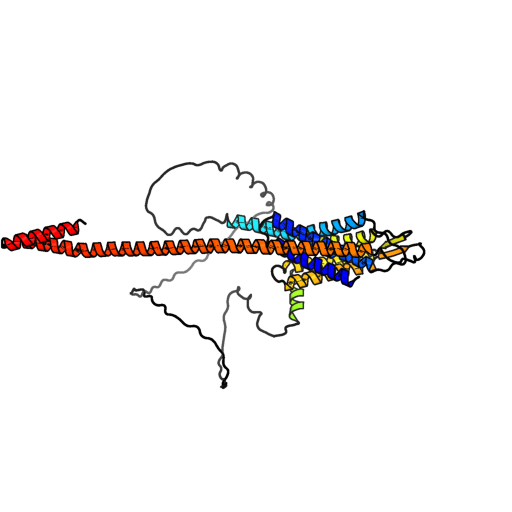TOM 2542 N N . MET A 1 336 ? 11.222 -1.414 -23.107 1.00 92.44 336 MET A N 1
ATOM 2543 C CA . MET A 1 336 ? 12.462 -1.897 -23.728 1.00 92.44 336 MET A CA 1
ATOM 2544 C C . MET A 1 336 ? 12.301 -2.121 -25.239 1.00 92.44 336 MET A C 1
ATOM 2546 O O . MET A 1 336 ? 13.187 -1.758 -26.002 1.00 92.44 336 MET A O 1
ATOM 2550 N N . HIS A 1 337 ? 11.145 -2.619 -25.694 1.00 92.25 337 HIS A N 1
ATOM 2551 C CA . HIS A 1 337 ? 10.826 -2.749 -27.126 1.00 92.25 337 HIS A CA 1
ATOM 2552 C C . HIS A 1 337 ? 10.679 -1.412 -27.880 1.00 92.25 337 HIS A C 1
ATOM 2554 O O . HIS A 1 337 ? 10.710 -1.397 -29.119 1.00 92.25 337 HIS A O 1
ATOM 2560 N N . ALA A 1 338 ? 10.484 -0.302 -27.163 1.00 93.25 338 ALA A N 1
ATOM 2561 C CA . ALA A 1 338 ? 10.421 1.046 -27.726 1.00 93.25 338 ALA A CA 1
ATOM 2562 C C . ALA A 1 338 ? 11.801 1.723 -27.824 1.00 93.25 338 ALA A C 1
ATOM 2564 O O . ALA A 1 338 ? 11.924 2.752 -28.492 1.00 93.25 338 ALA A O 1
ATOM 2565 N N . CYS A 1 339 ? 12.820 1.148 -27.180 1.00 91.75 339 CYS A N 1
ATOM 2566 C CA . CYS A 1 339 ? 14.181 1.665 -27.134 1.00 91.75 339 CYS A CA 1
ATOM 2567 C C . CYS A 1 339 ? 15.066 0.944 -28.155 1.00 91.75 339 CYS A C 1
ATOM 2569 O O . CYS A 1 339 ? 15.010 -0.273 -28.310 1.00 91.75 339 CYS A O 1
ATOM 2571 N N . SER A 1 340 ? 15.911 1.695 -28.852 1.00 90.44 340 SER A N 1
ATOM 2572 C CA . SER A 1 340 ? 16.976 1.156 -29.698 1.00 90.44 340 SER A CA 1
ATOM 2573 C C . SER A 1 340 ? 18.308 1.742 -29.253 1.00 90.44 340 SER A C 1
ATOM 2575 O O . SER A 1 340 ? 18.440 2.960 -29.129 1.00 90.44 340 SER A O 1
ATOM 2577 N N . PHE A 1 341 ? 19.276 0.871 -28.991 1.00 89.44 341 PHE A N 1
ATOM 2578 C CA . PHE A 1 341 ? 20.588 1.232 -28.465 1.00 89.44 341 PHE A CA 1
ATOM 2579 C C . PHE A 1 341 ? 21.616 1.221 -29.595 1.00 89.44 341 PHE A C 1
ATOM 2581 O O . PHE A 1 341 ? 21.699 0.245 -30.336 1.00 89.44 341 PHE A O 1
ATOM 2588 N N . TRP A 1 342 ? 22.388 2.299 -29.717 1.00 89.00 342 TRP A N 1
ATOM 2589 C CA . TRP A 1 342 ? 23.451 2.441 -30.712 1.00 89.00 342 TRP A CA 1
ATOM 2590 C C . TRP A 1 342 ? 24.775 2.720 -30.002 1.00 89.00 342 TRP A C 1
ATOM 2592 O O . TRP A 1 342 ? 24.793 3.527 -29.075 1.00 89.00 342 TRP A O 1
ATOM 2602 N N . SER A 1 343 ? 25.869 2.092 -30.435 1.00 88.44 343 SER A N 1
ATOM 2603 C CA . SER A 1 343 ? 27.237 2.385 -29.980 1.00 88.44 343 SER A CA 1
ATOM 2604 C C . SER A 1 343 ? 28.220 2.192 -31.133 1.00 88.44 343 SER A C 1
ATOM 2606 O O . SER A 1 343 ? 28.021 1.319 -31.979 1.00 88.44 343 SER A O 1
ATOM 2608 N N . THR A 1 344 ? 29.257 3.029 -31.182 1.00 86.69 344 THR A N 1
ATOM 2609 C CA . THR A 1 344 ? 30.357 2.932 -32.154 1.00 86.69 344 THR A CA 1
ATOM 2610 C C . THR A 1 344 ? 31.610 2.257 -31.588 1.00 86.69 344 THR A C 1
ATOM 2612 O O . THR A 1 344 ? 32.604 2.148 -32.301 1.00 86.69 344 THR A O 1
ATOM 2615 N N . GLU A 1 345 ? 31.590 1.844 -30.318 1.00 83.25 345 GLU A N 1
ATOM 2616 C CA . GLU A 1 345 ? 32.717 1.179 -29.656 1.00 83.25 345 GLU A CA 1
ATOM 2617 C C . GLU A 1 345 ? 32.851 -0.287 -30.093 1.00 83.25 345 GLU A C 1
ATOM 2619 O O . GLU A 1 345 ? 31.872 -0.946 -30.451 1.00 83.25 345 GLU A O 1
ATOM 2624 N N . ALA A 1 346 ? 34.079 -0.809 -30.065 1.00 81.25 346 ALA A N 1
ATOM 2625 C CA . ALA A 1 346 ? 34.328 -2.215 -30.365 1.00 81.25 346 ALA A CA 1
ATOM 2626 C C . ALA A 1 346 ? 33.744 -3.125 -29.261 1.00 81.25 346 ALA A C 1
ATOM 2628 O O . ALA A 1 346 ? 33.734 -2.725 -28.094 1.00 81.25 346 ALA A O 1
ATOM 2629 N N . PRO A 1 347 ? 33.309 -4.359 -29.590 1.00 79.81 347 PRO A N 1
ATOM 2630 C CA . PRO A 1 347 ? 32.805 -5.303 -28.596 1.00 79.81 347 PRO A CA 1
ATOM 2631 C C . PRO A 1 347 ? 33.854 -5.552 -27.505 1.00 79.81 347 PRO A C 1
ATOM 2633 O O . PRO A 1 347 ? 34.974 -5.983 -27.794 1.00 79.81 347 PRO A O 1
ATOM 2636 N N . ALA A 1 348 ? 33.510 -5.264 -26.252 1.00 74.00 348 ALA A N 1
ATOM 2637 C CA . ALA A 1 348 ? 34.405 -5.448 -25.117 1.00 74.00 348 ALA A CA 1
ATOM 2638 C C . ALA A 1 348 ? 34.399 -6.915 -24.651 1.00 74.00 348 ALA A C 1
ATOM 2640 O O . ALA A 1 348 ? 33.372 -7.585 -24.683 1.00 74.00 348 ALA A O 1
ATOM 2641 N N . SER A 1 349 ? 35.533 -7.422 -24.155 1.00 68.19 349 SER A N 1
ATOM 2642 C CA . SER A 1 349 ? 35.638 -8.797 -23.630 1.00 68.19 349 SER A CA 1
ATOM 2643 C C . SER A 1 349 ? 34.973 -8.993 -22.261 1.00 68.19 349 SER A C 1
ATOM 2645 O O . SER A 1 349 ? 34.689 -10.123 -21.873 1.00 68.19 349 SER A O 1
ATOM 2647 N N . SER A 1 350 ? 34.746 -7.909 -21.512 1.00 64.38 350 SER A N 1
ATOM 2648 C CA . SER A 1 350 ? 33.950 -7.884 -20.282 1.00 64.38 350 SER A CA 1
ATOM 2649 C C . SER A 1 350 ? 32.585 -7.280 -20.599 1.00 64.38 350 SER A C 1
ATOM 2651 O O . SER A 1 350 ? 32.322 -6.103 -20.348 1.00 64.38 350 SER A O 1
ATOM 2653 N N . THR A 1 351 ? 31.749 -8.085 -21.236 1.00 60.84 351 THR A N 1
ATOM 2654 C CA . THR A 1 351 ? 30.345 -7.786 -21.479 1.00 60.84 351 THR A CA 1
ATOM 2655 C C . THR A 1 351 ? 29.606 -7.773 -20.145 1.00 60.84 351 THR A C 1
ATOM 2657 O O . THR A 1 351 ? 29.778 -8.684 -19.336 1.00 60.84 351 THR A O 1
ATOM 2660 N N . SER A 1 352 ? 28.753 -6.769 -19.928 1.00 66.69 352 SER A N 1
ATOM 2661 C CA . SER A 1 352 ? 27.849 -6.584 -18.772 1.00 66.69 352 SER A CA 1
ATOM 2662 C C . SER A 1 352 ? 28.258 -5.546 -17.726 1.00 66.69 352 SER A C 1
ATOM 2664 O O . SER A 1 352 ? 29.420 -5.211 -17.503 1.00 66.69 352 SER A O 1
ATOM 2666 N N . TYR A 1 353 ? 27.223 -5.051 -17.051 1.00 76.19 353 TYR A N 1
ATOM 2667 C CA . TYR A 1 353 ? 27.310 -4.221 -15.860 1.00 76.19 353 TYR A CA 1
ATOM 2668 C C . TYR A 1 353 ? 28.178 -4.871 -14.770 1.00 76.19 353 TYR A C 1
ATOM 2670 O O . TYR A 1 353 ? 28.187 -6.100 -14.645 1.00 76.19 353 TYR A O 1
ATOM 2678 N N . PRO A 1 354 ? 28.842 -4.075 -13.913 1.00 77.56 354 PRO A N 1
ATOM 2679 C CA . PRO A 1 354 ? 29.563 -4.620 -12.770 1.00 77.56 354 PRO A CA 1
ATOM 2680 C C . PRO A 1 354 ? 28.605 -5.410 -11.870 1.00 77.56 354 PRO A C 1
ATOM 2682 O O . PRO A 1 354 ? 27.539 -4.920 -11.489 1.00 77.56 354 PRO A O 1
ATOM 2685 N N . ILE A 1 355 ? 29.003 -6.634 -11.507 1.00 74.88 355 ILE A N 1
ATOM 2686 C CA . ILE A 1 355 ? 28.186 -7.578 -10.723 1.00 74.88 355 ILE A CA 1
ATOM 2687 C C . ILE A 1 355 ? 27.765 -7.029 -9.348 1.00 74.88 355 ILE A C 1
ATOM 2689 O O . ILE A 1 355 ? 26.782 -7.479 -8.758 1.00 74.88 355 ILE A O 1
ATOM 2693 N N . GLU A 1 356 ? 28.464 -6.006 -8.862 1.00 83.19 356 GLU A N 1
ATOM 2694 C CA . GLU A 1 356 ? 28.151 -5.291 -7.626 1.00 83.19 356 GLU A CA 1
ATOM 2695 C C . GLU A 1 356 ? 26.807 -4.537 -7.696 1.00 83.19 356 GLU A C 1
ATOM 2697 O O . GLU A 1 356 ? 26.087 -4.459 -6.698 1.00 83.19 356 GLU A O 1
ATOM 2702 N N . LEU A 1 357 ? 26.406 -4.025 -8.867 1.00 82.62 357 LEU A N 1
ATOM 2703 C CA . LEU A 1 357 ? 25.174 -3.239 -9.022 1.00 82.62 357 LEU A CA 1
ATOM 2704 C C . LEU A 1 357 ? 23.886 -4.065 -8.818 1.00 82.62 357 LEU A C 1
ATOM 2706 O O . LEU A 1 357 ? 23.053 -3.662 -8.004 1.00 82.62 357 LEU A O 1
ATOM 2710 N N . PRO A 1 358 ? 23.687 -5.229 -9.474 1.00 83.75 358 PRO A N 1
ATOM 2711 C CA . PRO A 1 358 ? 22.517 -6.068 -9.211 1.00 83.75 358 PRO A CA 1
ATOM 2712 C C . PRO A 1 358 ? 22.385 -6.471 -7.739 1.00 83.75 358 PRO A C 1
ATOM 2714 O O . PRO A 1 358 ? 21.285 -6.444 -7.183 1.00 83.75 358 PRO A O 1
ATOM 2717 N N . VAL A 1 359 ? 23.502 -6.831 -7.098 1.00 87.25 359 VAL A N 1
ATOM 2718 C CA . VAL A 1 359 ? 23.520 -7.304 -5.706 1.00 87.25 359 VAL A CA 1
ATOM 2719 C C . VAL A 1 359 ? 23.193 -6.170 -4.736 1.00 87.25 359 VAL A C 1
ATOM 2721 O O . VAL A 1 359 ? 22.392 -6.355 -3.817 1.00 87.25 359 VAL A O 1
ATOM 2724 N N . THR A 1 360 ? 23.752 -4.977 -4.945 1.00 89.56 360 THR A N 1
ATOM 2725 C CA . THR A 1 360 ? 23.444 -3.798 -4.119 1.00 89.56 360 THR A CA 1
ATOM 2726 C C . THR A 1 360 ? 21.983 -3.375 -4.270 1.00 89.56 360 THR A C 1
ATOM 2728 O O . THR A 1 360 ? 21.293 -3.208 -3.268 1.00 89.56 360 THR A O 1
ATOM 2731 N N . ILE A 1 361 ? 21.451 -3.303 -5.494 1.00 89.44 361 ILE A N 1
ATOM 2732 C CA . ILE A 1 361 ? 20.041 -2.954 -5.728 1.00 89.44 361 ILE A CA 1
ATOM 2733 C C . ILE A 1 361 ? 19.106 -3.986 -5.085 1.00 89.44 361 ILE A C 1
ATOM 2735 O O . ILE A 1 361 ? 18.179 -3.614 -4.362 1.00 89.44 361 ILE A O 1
ATOM 2739 N N . ALA A 1 362 ? 19.356 -5.281 -5.301 1.00 88.38 362 ALA A N 1
ATOM 2740 C CA . ALA A 1 362 ? 18.536 -6.346 -4.731 1.00 88.38 362 ALA A CA 1
ATOM 2741 C C . ALA A 1 362 ? 18.609 -6.377 -3.196 1.00 88.38 362 ALA A C 1
ATOM 2743 O O . ALA A 1 362 ? 17.579 -6.526 -2.540 1.00 88.38 362 ALA A O 1
ATOM 2744 N N . SER A 1 363 ? 19.793 -6.192 -2.604 1.00 91.12 363 SER A N 1
ATOM 2745 C CA . SER A 1 363 ? 19.951 -6.167 -1.143 1.00 91.12 363 SER A CA 1
ATOM 2746 C C . SER A 1 363 ? 19.256 -4.963 -0.507 1.00 91.12 363 SER A C 1
ATOM 2748 O O . SER A 1 363 ? 18.528 -5.144 0.467 1.00 91.12 363 SER A O 1
ATOM 2750 N N . VAL A 1 364 ? 19.374 -3.759 -1.081 1.00 92.75 364 VAL A N 1
ATOM 2751 C CA . VAL A 1 364 ? 18.655 -2.568 -0.593 1.00 92.75 364 VAL A CA 1
ATOM 2752 C C . VAL A 1 364 ? 17.138 -2.753 -0.721 1.00 92.75 364 VAL A C 1
ATOM 2754 O O . VAL A 1 364 ? 16.397 -2.402 0.202 1.00 92.75 364 VAL A O 1
ATOM 2757 N N . ALA A 1 365 ? 16.657 -3.361 -1.810 1.00 90.56 365 ALA A N 1
ATOM 2758 C CA . ALA A 1 365 ? 15.239 -3.676 -1.993 1.00 90.56 365 ALA A CA 1
ATOM 2759 C C . ALA A 1 365 ? 14.723 -4.671 -0.941 1.00 90.56 365 ALA A C 1
ATOM 2761 O O . ALA A 1 365 ? 13.683 -4.443 -0.316 1.00 90.56 365 ALA A O 1
ATOM 2762 N N . LEU A 1 366 ? 15.468 -5.755 -0.703 1.00 91.06 366 LEU A N 1
ATOM 2763 C CA . LEU A 1 366 ? 15.130 -6.767 0.297 1.00 91.06 366 LEU A CA 1
ATOM 2764 C C . LEU A 1 366 ? 15.161 -6.188 1.712 1.00 91.06 366 LEU A C 1
ATOM 2766 O O . LEU A 1 366 ? 14.215 -6.402 2.464 1.00 91.06 366 LEU A O 1
ATOM 2770 N N . LEU A 1 367 ? 16.181 -5.400 2.061 1.00 94.25 367 LEU A N 1
ATOM 2771 C CA . LEU A 1 367 ? 16.258 -4.704 3.348 1.00 94.25 367 LEU A CA 1
ATOM 2772 C C . LEU A 1 367 ? 15.075 -3.751 3.542 1.00 94.25 367 LEU A C 1
ATOM 2774 O O . LEU A 1 367 ? 14.469 -3.739 4.611 1.00 94.25 367 LEU A O 1
ATOM 2778 N N . THR A 1 368 ? 14.692 -3.006 2.502 1.00 93.31 368 THR A N 1
ATOM 2779 C CA . THR A 1 368 ? 13.531 -2.104 2.543 1.00 93.31 368 THR A CA 1
ATOM 2780 C C . THR A 1 368 ? 12.226 -2.878 2.752 1.00 93.31 368 THR A C 1
ATOM 2782 O O . THR A 1 368 ? 11.392 -2.475 3.569 1.00 93.31 368 THR A O 1
ATOM 2785 N N . CYS A 1 369 ? 12.046 -4.014 2.069 1.00 91.50 369 CYS A N 1
ATOM 2786 C CA . CYS A 1 369 ? 10.888 -4.890 2.260 1.00 91.50 369 CYS A CA 1
ATOM 2787 C C . CYS A 1 369 ? 10.859 -5.493 3.672 1.00 91.50 369 CYS A C 1
ATOM 2789 O O . CYS A 1 369 ? 9.830 -5.433 4.346 1.00 91.50 369 CYS A O 1
ATOM 2791 N N . LEU A 1 370 ? 11.990 -6.014 4.157 1.00 93.69 370 LEU A N 1
ATOM 2792 C CA . LEU A 1 370 ? 12.112 -6.582 5.500 1.00 93.69 370 LEU A CA 1
ATOM 2793 C C . LEU A 1 370 ? 11.826 -5.531 6.575 1.00 93.69 370 LEU A C 1
ATOM 2795 O O . LEU A 1 370 ? 10.985 -5.767 7.439 1.00 93.69 370 LEU A O 1
ATOM 2799 N N . ALA A 1 371 ? 12.420 -4.340 6.480 1.00 94.69 371 ALA A N 1
ATOM 2800 C CA . ALA A 1 371 ? 12.153 -3.235 7.399 1.00 94.69 371 ALA A CA 1
ATOM 2801 C C . ALA A 1 371 ? 10.669 -2.828 7.389 1.00 94.69 371 ALA A C 1
ATOM 2803 O O . ALA A 1 371 ? 10.059 -2.666 8.446 1.00 94.69 371 ALA A O 1
ATOM 2804 N N . SER A 1 372 ? 10.058 -2.740 6.204 1.00 93.44 372 SER A N 1
ATOM 2805 C CA . SER A 1 372 ? 8.632 -2.425 6.044 1.00 93.44 372 SER A CA 1
ATOM 2806 C C . SER A 1 372 ? 7.726 -3.471 6.707 1.00 93.44 372 SER A C 1
ATOM 2808 O O . SER A 1 372 ? 6.803 -3.121 7.445 1.00 93.44 372 SER A O 1
ATOM 2810 N N . THR A 1 373 ? 8.001 -4.762 6.492 1.00 91.44 373 THR A N 1
ATOM 2811 C CA . THR A 1 373 ? 7.254 -5.861 7.133 1.00 91.44 373 THR A CA 1
ATOM 2812 C C . THR A 1 373 ? 7.493 -5.937 8.639 1.00 91.44 373 THR A C 1
ATOM 2814 O O . THR A 1 373 ? 6.555 -6.202 9.389 1.00 91.44 373 THR A O 1
ATOM 2817 N N . GLY A 1 374 ? 8.706 -5.633 9.103 1.00 92.94 374 GLY A N 1
ATOM 2818 C CA . GLY A 1 374 ? 9.036 -5.535 10.522 1.00 92.94 374 GLY A CA 1
ATOM 2819 C C . GLY A 1 374 ? 8.258 -4.415 11.215 1.00 92.94 374 GLY A C 1
ATOM 2820 O O . GLY A 1 374 ? 7.666 -4.640 12.269 1.00 92.94 374 GLY A O 1
ATOM 2821 N N . LEU A 1 375 ? 8.165 -3.235 10.591 1.00 92.50 375 LEU A N 1
ATOM 2822 C CA . LEU A 1 375 ? 7.352 -2.118 11.087 1.00 92.50 375 LEU A CA 1
ATOM 2823 C C . LEU A 1 375 ? 5.860 -2.470 11.138 1.00 92.50 375 LEU A C 1
ATOM 2825 O O . LEU A 1 375 ? 5.183 -2.136 12.113 1.00 92.50 375 LEU A O 1
ATOM 2829 N N . LEU A 1 376 ? 5.347 -3.171 10.122 1.00 90.50 376 LEU A N 1
ATOM 2830 C CA . LEU A 1 376 ? 3.978 -3.693 10.119 1.00 90.50 376 LEU A CA 1
ATOM 2831 C C . LEU A 1 376 ? 3.738 -4.668 11.273 1.00 90.50 376 LEU A C 1
ATOM 2833 O O . LEU A 1 376 ? 2.758 -4.519 12.005 1.00 90.50 376 LEU A O 1
ATOM 2837 N N . ALA A 1 377 ? 4.636 -5.637 11.457 1.00 91.94 377 ALA A N 1
ATOM 2838 C CA . ALA A 1 377 ? 4.549 -6.621 12.527 1.00 91.94 377 ALA A CA 1
ATOM 2839 C C . ALA A 1 377 ? 4.585 -5.946 13.905 1.00 91.94 377 ALA A C 1
ATOM 2841 O O . ALA A 1 377 ? 3.711 -6.202 14.730 1.00 91.94 377 ALA A O 1
ATOM 2842 N N . HIS A 1 378 ? 5.516 -5.014 14.116 1.00 93.19 378 HIS A N 1
ATOM 2843 C CA . HIS A 1 378 ? 5.619 -4.232 15.346 1.00 93.19 378 HIS A CA 1
ATOM 2844 C C . HIS A 1 378 ? 4.365 -3.381 15.601 1.00 93.19 378 HIS A C 1
ATOM 2846 O O . HIS A 1 378 ? 3.831 -3.339 16.707 1.00 93.19 378 HIS A O 1
ATOM 2852 N N . SER A 1 379 ? 3.827 -2.716 14.576 1.00 89.62 379 SER A N 1
ATOM 2853 C CA . SER A 1 379 ? 2.572 -1.977 14.739 1.00 89.62 379 SER A CA 1
ATOM 2854 C C . SER A 1 379 ? 1.408 -2.900 15.094 1.00 89.62 379 SER A C 1
ATOM 2856 O O . SER A 1 379 ? 0.519 -2.489 15.847 1.00 89.62 379 SER A O 1
ATOM 2858 N N . ALA A 1 380 ? 1.375 -4.114 14.544 1.00 88.00 380 ALA A N 1
ATOM 2859 C CA . ALA A 1 380 ? 0.336 -5.090 14.831 1.00 88.00 380 ALA A CA 1
ATOM 2860 C C . ALA A 1 380 ? 0.442 -5.630 16.266 1.00 88.00 380 ALA A C 1
ATOM 2862 O O . ALA A 1 380 ? -0.589 -5.727 16.934 1.00 88.00 380 ALA A O 1
ATOM 2863 N N . THR A 1 381 ? 1.649 -5.922 16.767 1.00 90.94 381 THR A N 1
ATOM 2864 C CA . THR A 1 381 ? 1.861 -6.360 18.160 1.00 90.94 381 THR A CA 1
ATOM 2865 C C . THR A 1 381 ? 1.459 -5.269 19.144 1.00 90.94 381 THR A C 1
ATOM 2867 O O . THR A 1 381 ? 0.576 -5.496 19.964 1.00 90.94 381 THR A O 1
ATOM 2870 N N . VAL A 1 382 ? 1.950 -4.038 18.961 1.00 89.56 382 VAL A N 1
ATOM 2871 C CA . VAL A 1 382 ? 1.600 -2.898 19.828 1.00 89.56 382 VAL A CA 1
ATOM 2872 C C . VAL A 1 382 ? 0.089 -2.644 19.862 1.00 89.56 382 VAL A C 1
ATOM 2874 O O . VAL A 1 382 ? -0.470 -2.280 20.896 1.00 89.56 382 VAL A O 1
ATOM 2877 N N . THR A 1 383 ? -0.605 -2.831 18.736 1.00 86.56 383 THR A N 1
ATOM 2878 C CA . THR A 1 383 ? -2.068 -2.670 18.684 1.00 86.56 383 THR A CA 1
ATOM 2879 C C . THR A 1 383 ? -2.790 -3.775 19.459 1.00 86.56 383 THR A C 1
ATOM 2881 O O . THR A 1 383 ? -3.780 -3.492 20.136 1.00 86.56 383 THR A O 1
ATOM 2884 N N . ARG A 1 384 ? -2.304 -5.021 19.386 1.00 88.50 384 ARG A N 1
ATOM 2885 C CA . ARG A 1 384 ? -2.860 -6.162 20.133 1.00 88.50 384 ARG A CA 1
ATOM 2886 C C . ARG A 1 384 ? -2.651 -6.015 21.639 1.00 88.50 384 ARG A C 1
ATOM 2888 O 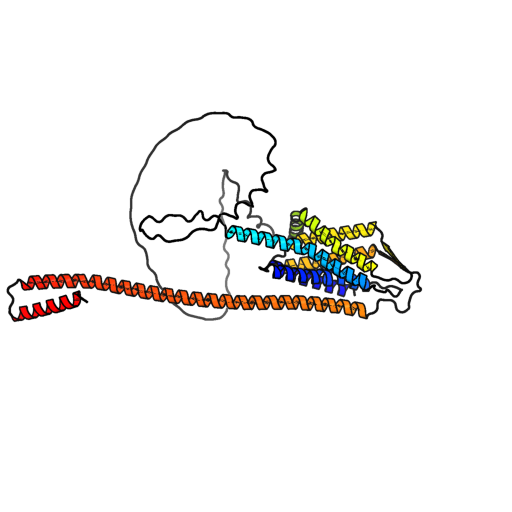O . ARG A 1 384 ? -3.591 -6.258 22.396 1.00 88.50 384 ARG A O 1
ATOM 2895 N N . ASP A 1 385 ? -1.481 -5.550 22.062 1.00 92.50 385 ASP A N 1
ATOM 2896 C CA . ASP A 1 385 ? -1.169 -5.354 23.482 1.00 92.50 385 ASP A CA 1
ATOM 2897 C C . ASP A 1 385 ? -2.073 -4.276 24.092 1.00 92.50 385 ASP A C 1
ATOM 2899 O O . ASP A 1 385 ? -2.736 -4.505 25.105 1.00 92.50 385 ASP A O 1
ATOM 2903 N N . LYS A 1 386 ? -2.226 -3.139 23.397 1.00 90.88 386 LYS A N 1
ATOM 2904 C CA . LYS A 1 386 ? -3.155 -2.070 23.801 1.00 90.88 386 LYS A CA 1
ATOM 2905 C C . LYS A 1 386 ? -4.605 -2.542 23.870 1.00 90.88 386 LYS A C 1
ATOM 2907 O O . LYS A 1 386 ? -5.344 -2.137 24.763 1.00 90.88 386 LYS A O 1
ATOM 2912 N N . LEU A 1 387 ? -5.037 -3.378 22.925 1.00 90.94 387 LEU A N 1
ATOM 2913 C CA . LEU A 1 387 ? -6.395 -3.921 22.941 1.00 90.94 387 LEU A CA 1
ATOM 2914 C C . LEU A 1 387 ? -6.616 -4.820 24.161 1.00 90.94 387 LEU A C 1
ATOM 2916 O O . LEU A 1 387 ? -7.665 -4.736 24.796 1.00 90.94 387 LEU A O 1
ATOM 2920 N N . THR A 1 388 ? -5.629 -5.645 24.502 1.00 93.19 388 THR A N 1
ATOM 2921 C CA . THR A 1 388 ? -5.692 -6.545 25.659 1.00 93.19 388 THR A CA 1
ATOM 2922 C C . THR A 1 388 ? -5.829 -5.760 26.963 1.00 93.19 388 THR A C 1
ATOM 2924 O O . THR A 1 388 ? -6.688 -6.090 27.779 1.00 93.19 388 THR A O 1
ATOM 2927 N N . ASP A 1 389 ? -5.079 -4.668 27.116 1.00 94.00 389 ASP A N 1
ATOM 2928 C CA . ASP A 1 389 ? -5.153 -3.793 28.292 1.00 94.00 389 ASP A CA 1
ATOM 2929 C C . ASP A 1 389 ? -6.519 -3.086 28.427 1.00 94.00 389 ASP A C 1
ATOM 2931 O O . ASP A 1 389 ? -7.143 -3.070 29.495 1.00 94.00 389 ASP A O 1
ATOM 2935 N N . VAL A 1 390 ? -7.069 -2.593 27.310 1.00 94.25 390 VAL A N 1
ATOM 2936 C CA . VAL A 1 390 ? -8.420 -2.004 27.280 1.00 94.25 390 VAL A CA 1
ATOM 2937 C C . VAL A 1 390 ? -9.489 -3.037 27.647 1.00 94.25 390 VAL A C 1
ATOM 2939 O O . VAL A 1 390 ? -10.421 -2.725 28.394 1.00 94.25 390 VAL A O 1
ATOM 2942 N N . LEU A 1 391 ? -9.378 -4.269 27.142 1.00 94.69 391 LEU A N 1
ATOM 2943 C CA . LEU A 1 391 ? -10.311 -5.350 27.468 1.00 94.69 391 LEU A CA 1
ATOM 2944 C C . LEU A 1 391 ? -10.211 -5.758 28.941 1.00 94.69 391 LEU A C 1
ATOM 2946 O O . LEU A 1 391 ? -11.244 -5.966 29.578 1.00 94.69 391 LEU A O 1
ATOM 2950 N N . TYR A 1 392 ? -8.998 -5.830 29.489 1.00 95.56 392 TYR A N 1
ATOM 2951 C CA . TYR A 1 392 ? -8.770 -6.117 30.902 1.00 95.56 392 TYR A CA 1
ATOM 2952 C C . TYR A 1 392 ? -9.400 -5.044 31.798 1.00 95.56 392 TYR A C 1
ATOM 2954 O O . TYR A 1 392 ? -10.190 -5.358 32.691 1.00 95.56 392 TYR A O 1
ATOM 2962 N N . THR A 1 393 ? -9.148 -3.770 31.491 1.00 95.88 393 THR A N 1
ATOM 2963 C CA . THR A 1 393 ? -9.718 -2.635 32.226 1.00 95.88 393 THR A CA 1
ATOM 2964 C C . THR A 1 393 ? -11.245 -2.640 32.168 1.00 95.88 393 THR A C 1
ATOM 2966 O O . THR A 1 393 ? -11.903 -2.510 33.201 1.00 95.88 393 THR A O 1
ATOM 2969 N N . ARG A 1 394 ? -11.837 -2.868 30.985 1.00 95.88 394 ARG A N 1
ATOM 2970 C CA . ARG A 1 394 ? -13.298 -2.972 30.839 1.00 95.88 394 ARG A CA 1
ATOM 2971 C C . ARG A 1 394 ? -13.881 -4.114 31.664 1.00 95.88 394 ARG A C 1
ATOM 2973 O O . ARG A 1 394 ? -14.883 -3.900 32.335 1.00 95.88 394 ARG A O 1
ATOM 2980 N N . ARG A 1 395 ? -13.266 -5.302 31.650 1.00 96.56 395 ARG A N 1
ATOM 2981 C CA . ARG A 1 395 ? -13.727 -6.442 32.461 1.00 96.56 395 ARG A CA 1
ATOM 2982 C C . ARG A 1 395 ? -13.689 -6.128 33.956 1.00 96.56 395 ARG A C 1
ATOM 2984 O O . ARG A 1 395 ? -14.645 -6.448 34.653 1.00 96.56 395 ARG A O 1
ATOM 2991 N N . ARG A 1 396 ? -12.634 -5.459 34.435 1.00 96.56 396 ARG A N 1
ATOM 2992 C CA . ARG A 1 396 ? -12.512 -5.065 35.848 1.00 96.56 396 ARG A CA 1
ATOM 2993 C C . ARG A 1 396 ? -13.588 -4.063 36.265 1.00 96.56 396 ARG A C 1
ATOM 2995 O O . ARG A 1 396 ? -14.156 -4.200 37.342 1.00 96.56 396 ARG A O 1
ATOM 3002 N N . LEU A 1 397 ? -13.880 -3.082 35.408 1.00 97.38 397 LEU A N 1
ATOM 3003 C CA . LEU A 1 397 ? -14.947 -2.108 35.651 1.00 97.38 397 LEU A CA 1
ATOM 3004 C C . LEU A 1 397 ? -16.325 -2.778 35.690 1.00 97.38 397 LEU A C 1
ATOM 3006 O O . LEU A 1 397 ? -17.081 -2.533 36.622 1.00 97.38 397 LEU A O 1
ATOM 3010 N N . TRP A 1 398 ? -16.623 -3.665 34.736 1.00 96.62 398 TRP A N 1
ATOM 3011 C CA . TRP A 1 398 ? -17.883 -4.413 34.722 1.00 96.62 398 TRP A CA 1
ATOM 3012 C C . TRP A 1 398 ? -18.059 -5.285 35.967 1.00 96.62 398 TRP A C 1
ATOM 3014 O O . TRP A 1 398 ? -19.117 -5.242 36.582 1.00 96.62 398 TRP A O 1
ATOM 3024 N N . ALA A 1 399 ? -17.017 -6.004 36.395 1.00 96.88 399 ALA A N 1
ATOM 3025 C CA . ALA A 1 399 ? -17.075 -6.809 37.615 1.00 96.88 399 ALA A CA 1
ATOM 3026 C C . ALA A 1 399 ? -17.359 -5.957 38.867 1.00 96.88 399 ALA A C 1
ATOM 3028 O O . ALA A 1 399 ? -18.165 -6.348 39.708 1.00 96.88 399 ALA A O 1
ATOM 3029 N N . ALA A 1 400 ? -16.740 -4.775 38.969 1.00 96.62 400 ALA A N 1
ATOM 3030 C CA . ALA A 1 400 ? -16.981 -3.853 40.076 1.00 96.62 400 ALA A CA 1
ATOM 3031 C C . ALA A 1 400 ? -18.412 -3.285 40.069 1.00 96.62 400 ALA A C 1
ATOM 3033 O O . ALA A 1 400 ? -19.026 -3.177 41.129 1.00 96.62 400 ALA A O 1
ATOM 3034 N N . ILE A 1 401 ? -18.953 -2.954 38.889 1.00 97.12 401 ILE A N 1
ATOM 3035 C CA . ILE A 1 401 ? -20.338 -2.481 38.735 1.00 97.12 401 ILE A CA 1
ATOM 3036 C C . ILE A 1 401 ? -21.317 -3.575 39.166 1.00 97.12 401 ILE A C 1
ATOM 3038 O O . ILE A 1 401 ? -22.147 -3.322 40.030 1.00 97.12 401 ILE A O 1
ATOM 3042 N N . THR A 1 402 ? -21.163 -4.803 38.662 1.00 97.06 402 THR A N 1
ATOM 3043 C CA . THR A 1 402 ? -22.039 -5.926 39.030 1.00 97.06 402 THR A CA 1
ATOM 3044 C C . THR A 1 402 ? -21.982 -6.233 40.529 1.00 97.06 402 THR A C 1
ATOM 3046 O O . THR A 1 402 ? -23.007 -6.498 41.148 1.00 97.06 402 THR A O 1
ATOM 3049 N N . GLN A 1 403 ? -20.801 -6.166 41.154 1.00 96.56 403 GLN A N 1
ATOM 3050 C CA . GLN A 1 403 ? -20.686 -6.363 42.601 1.00 96.56 403 GLN A CA 1
ATOM 3051 C C . GLN A 1 403 ? -21.406 -5.260 43.390 1.00 96.56 403 GLN A C 1
ATOM 3053 O O . GLN A 1 403 ? -22.057 -5.555 44.392 1.00 96.56 403 GLN A O 1
ATOM 3058 N N . LYS A 1 404 ? -21.297 -4.004 42.944 1.00 97.00 404 LYS A N 1
ATOM 3059 C CA . LYS A 1 404 ? -21.997 -2.874 43.557 1.00 97.00 404 LYS A CA 1
ATOM 3060 C C . LYS A 1 404 ? -23.513 -3.022 43.416 1.00 97.00 404 LYS A C 1
ATOM 3062 O O . LYS A 1 404 ? -24.205 -2.907 44.419 1.00 97.00 404 LYS A O 1
ATOM 3067 N N . GLU A 1 405 ? -24.007 -3.334 42.220 1.00 97.12 405 GLU A N 1
ATOM 3068 C CA . GLU A 1 405 ? -25.436 -3.557 41.960 1.00 97.12 405 GLU A CA 1
ATOM 3069 C C . GLU A 1 405 ? -25.995 -4.686 42.835 1.00 97.12 405 GLU A C 1
ATOM 3071 O O . GLU A 1 405 ? -27.029 -4.507 43.470 1.00 97.12 405 GLU A O 1
ATOM 3076 N N . ASN A 1 406 ? -25.273 -5.806 42.962 1.00 95.94 406 ASN A N 1
ATOM 3077 C CA . ASN A 1 406 ? -25.673 -6.913 43.836 1.00 95.94 406 ASN A CA 1
ATOM 3078 C C . ASN A 1 406 ? -25.697 -6.515 45.324 1.00 95.94 406 ASN A C 1
ATOM 3080 O O . ASN A 1 406 ? -26.560 -6.960 46.083 1.00 95.94 406 ASN A O 1
ATOM 3084 N N . ALA A 1 407 ? -24.739 -5.694 45.769 1.00 96.25 407 ALA A N 1
ATOM 3085 C CA . ALA A 1 407 ? -24.708 -5.198 47.143 1.00 96.25 407 ALA A CA 1
ATOM 3086 C C . ALA A 1 407 ? -25.858 -4.212 47.414 1.00 96.25 407 ALA A C 1
ATOM 3088 O O . ALA A 1 407 ? -26.492 -4.285 48.466 1.00 96.25 407 ALA A O 1
ATOM 3089 N N . GLU A 1 408 ? -26.159 -3.327 46.461 1.00 96.38 408 GLU A N 1
ATOM 3090 C CA . GLU A 1 408 ? -27.276 -2.383 46.537 1.00 96.38 408 GLU A CA 1
ATOM 3091 C C . GLU A 1 408 ? -28.626 -3.104 46.504 1.00 96.38 408 GLU A C 1
ATOM 3093 O O . GLU A 1 408 ? -29.490 -2.791 47.321 1.00 96.38 408 GLU A O 1
ATOM 3098 N N . SER A 1 409 ? -28.801 -4.120 45.652 1.00 95.69 409 SER A N 1
ATOM 3099 C CA . SER A 1 409 ? -30.033 -4.915 45.609 1.00 95.69 409 SER A CA 1
ATOM 3100 C C . SER A 1 409 ? -30.256 -5.688 46.909 1.00 95.69 409 SER A C 1
ATOM 3102 O O . SER A 1 409 ? -31.373 -5.723 47.422 1.00 95.69 409 SER A O 1
ATOM 3104 N N . ALA A 1 410 ? -29.198 -6.267 47.489 1.00 95.25 410 ALA A N 1
ATOM 3105 C CA . ALA A 1 410 ? -29.276 -6.946 48.781 1.00 95.25 410 ALA A CA 1
ATOM 3106 C C . ALA A 1 410 ? -29.593 -5.968 49.928 1.00 95.25 410 ALA A C 1
ATOM 3108 O O . ALA A 1 410 ? -30.412 -6.274 50.796 1.00 95.25 410 ALA A O 1
ATOM 3109 N N . ALA A 1 411 ? -28.983 -4.778 49.925 1.00 95.25 411 ALA A N 1
ATOM 3110 C CA . ALA A 1 411 ? -29.268 -3.734 50.905 1.00 95.25 411 ALA A CA 1
ATOM 3111 C C . ALA A 1 411 ? -30.707 -3.206 50.780 1.00 95.25 411 ALA A C 1
ATOM 3113 O O . ALA A 1 411 ? -31.380 -3.033 51.797 1.00 95.25 411 ALA A O 1
ATOM 3114 N N . ALA A 1 412 ? -31.200 -3.011 49.554 1.00 95.50 412 ALA A N 1
ATOM 3115 C CA . ALA A 1 412 ? -32.570 -2.591 49.278 1.00 95.50 412 ALA A CA 1
ATOM 3116 C C . ALA A 1 412 ? -33.588 -3.647 49.728 1.00 95.50 412 ALA A C 1
ATOM 3118 O O . ALA A 1 412 ? -34.527 -3.312 50.447 1.00 95.50 412 ALA A O 1
ATOM 3119 N N . ALA A 1 413 ? -33.363 -4.924 49.398 1.00 94.38 413 ALA A N 1
ATOM 3120 C CA . ALA A 1 413 ? -34.213 -6.027 49.848 1.00 94.38 413 ALA A CA 1
ATOM 3121 C C . ALA A 1 413 ? -34.246 -6.130 51.382 1.00 94.38 413 ALA A C 1
ATOM 3123 O O . ALA A 1 413 ? -35.313 -6.288 51.973 1.00 94.38 413 ALA A O 1
ATOM 3124 N N . LYS A 1 414 ? -33.092 -5.963 52.046 1.00 94.56 414 LYS A N 1
ATOM 3125 C CA . LYS A 1 414 ? -33.016 -5.907 53.513 1.00 94.56 414 LYS A CA 1
ATOM 3126 C C . LYS A 1 414 ? -33.800 -4.719 54.079 1.00 94.56 414 LYS A C 1
ATOM 3128 O O . LYS A 1 414 ? -34.518 -4.884 55.061 1.00 94.56 414 LYS A O 1
ATOM 3133 N N . GLY A 1 415 ? -33.678 -3.539 53.470 1.00 94.19 415 GLY A N 1
ATOM 3134 C CA . GLY A 1 415 ? -34.429 -2.346 53.866 1.00 94.19 415 GLY A CA 1
ATOM 3135 C C . GLY A 1 415 ? -35.940 -2.540 53.727 1.00 94.19 415 GLY A C 1
ATOM 3136 O O . GLY A 1 415 ? -36.684 -2.233 54.655 1.00 94.19 415 GLY A O 1
ATOM 3137 N N . GLN A 1 416 ? -36.380 -3.125 52.611 1.00 94.12 416 GLN A N 1
ATOM 3138 C CA . GLN A 1 416 ? -37.785 -3.437 52.357 1.00 94.12 416 GLN A CA 1
ATOM 3139 C C . GLN A 1 416 ? -38.329 -4.477 53.345 1.00 94.12 416 GLN A C 1
ATOM 3141 O O . GLN A 1 416 ? -39.423 -4.295 53.872 1.00 94.12 416 GLN A O 1
ATOM 3146 N N . PHE A 1 417 ? -37.554 -5.524 53.650 1.00 94.50 417 PHE A N 1
ATOM 3147 C CA . PHE A 1 417 ? -37.928 -6.527 54.648 1.00 94.50 417 PHE A CA 1
ATOM 3148 C C . PHE A 1 417 ? -38.115 -5.909 56.038 1.00 94.50 417 PHE A C 1
ATOM 3150 O O . PHE A 1 417 ? -39.142 -6.138 56.669 1.00 94.50 417 PHE A O 1
ATOM 3157 N N . ILE A 1 418 ? -37.159 -5.090 56.498 1.00 93.50 418 ILE A N 1
ATOM 3158 C CA . ILE A 1 418 ? -37.252 -4.427 57.808 1.00 93.50 418 ILE A CA 1
ATOM 3159 C C . ILE A 1 418 ? -38.466 -3.494 57.849 1.00 93.50 418 ILE A C 1
ATOM 3161 O O . ILE A 1 418 ? -39.231 -3.546 58.805 1.00 93.50 418 ILE A O 1
ATOM 3165 N N . ALA A 1 419 ? -38.685 -2.687 56.807 1.00 92.31 419 ALA A N 1
ATOM 3166 C CA . ALA A 1 419 ? -39.835 -1.789 56.743 1.00 92.31 419 ALA A CA 1
ATOM 3167 C C . ALA A 1 419 ? -41.174 -2.551 56.786 1.00 92.31 419 ALA A C 1
ATOM 3169 O O . ALA A 1 419 ? -42.062 -2.166 57.547 1.00 92.31 419 ALA A O 1
ATOM 3170 N N . SER A 1 420 ? -41.306 -3.644 56.022 1.00 91.94 420 SER A N 1
ATOM 3171 C CA . SER A 1 420 ? -42.507 -4.496 56.035 1.00 91.94 420 SER A CA 1
ATOM 3172 C C . SER A 1 420 ? -42.726 -5.123 57.409 1.00 91.94 420 SER A C 1
ATOM 3174 O O . SER A 1 420 ? -43.798 -4.968 57.990 1.00 91.94 420 SER A O 1
ATOM 3176 N N . ALA A 1 421 ? -41.688 -5.740 57.984 1.00 91.12 421 ALA A N 1
ATOM 3177 C CA . ALA A 1 421 ? -41.755 -6.359 59.304 1.00 91.12 421 ALA A CA 1
ATOM 3178 C C . ALA A 1 421 ? -42.141 -5.346 60.396 1.00 91.12 421 ALA A C 1
ATOM 3180 O O . ALA A 1 421 ? -42.977 -5.642 61.247 1.00 91.12 421 ALA A O 1
ATOM 3181 N N . SER A 1 422 ? -41.601 -4.122 60.355 1.00 90.75 422 SER A N 1
ATOM 3182 C CA . SER A 1 422 ? -41.984 -3.051 61.282 1.00 90.75 422 SER A CA 1
ATOM 3183 C C . SER A 1 422 ? -43.455 -2.647 61.137 1.00 90.75 422 SER A C 1
ATOM 3185 O O . SER A 1 422 ? -44.129 -2.433 62.146 1.00 90.75 422 SER A O 1
ATOM 3187 N N . HIS A 1 423 ? -43.975 -2.547 59.909 1.00 89.38 423 HIS A N 1
ATOM 3188 C CA . HIS A 1 423 ? -45.394 -2.255 59.674 1.00 89.38 423 HIS A CA 1
ATOM 3189 C C . HIS A 1 423 ? -46.309 -3.381 60.178 1.00 89.38 423 HIS A C 1
ATOM 3191 O O . HIS A 1 423 ? -47.340 -3.107 60.800 1.00 89.38 423 HIS A O 1
ATOM 3197 N N . GLU A 1 424 ? -45.909 -4.633 59.969 1.00 92.12 424 GLU A N 1
ATOM 3198 C CA . GLU A 1 424 ? -46.657 -5.811 60.407 1.00 92.12 424 GLU A CA 1
ATOM 3199 C C . GLU A 1 424 ? -46.644 -5.992 61.927 1.00 92.12 424 GLU A C 1
ATOM 3201 O O . GLU A 1 424 ? -47.663 -6.384 62.480 1.00 92.12 424 GLU A O 1
ATOM 3206 N N . ILE A 1 425 ? -45.552 -5.645 62.620 1.00 90.19 425 ILE A N 1
ATOM 3207 C CA . ILE A 1 425 ? -45.449 -5.715 64.090 1.00 90.19 425 ILE A CA 1
ATOM 3208 C C . ILE A 1 425 ? -46.190 -4.553 64.773 1.00 90.19 425 ILE A C 1
ATOM 3210 O O . ILE A 1 425 ? -46.782 -4.731 65.841 1.00 90.19 425 ILE A O 1
ATOM 3214 N N . ARG A 1 426 ? -46.215 -3.362 64.158 1.00 86.88 426 ARG A N 1
ATOM 3215 C CA . ARG A 1 426 ? -46.898 -2.180 64.717 1.00 86.88 426 ARG A CA 1
ATOM 3216 C C . ARG A 1 426 ? -48.398 -2.412 64.917 1.00 86.88 426 ARG A C 1
ATOM 3218 O O . ARG A 1 426 ? -48.960 -1.965 65.915 1.00 86.88 426 ARG A O 1
ATOM 3225 N N . THR A 1 427 ? -49.044 -3.109 63.985 1.00 91.50 427 THR A N 1
ATOM 3226 C CA . THR A 1 427 ? -50.495 -3.357 64.007 1.00 91.50 427 THR A CA 1
ATOM 3227 C C . THR A 1 427 ? -50.953 -4.180 65.228 1.00 91.50 427 THR A C 1
ATOM 3229 O O . THR A 1 427 ? -51.795 -3.680 65.979 1.00 91.50 427 THR A O 1
ATOM 3232 N N . PRO A 1 428 ? -50.412 -5.385 65.510 1.00 91.75 428 PRO A N 1
ATOM 3233 C CA . PRO A 1 428 ? -50.779 -6.163 66.690 1.00 91.75 428 PRO A CA 1
ATOM 3234 C C . PRO A 1 428 ? -50.328 -5.505 67.999 1.00 91.75 428 PRO A C 1
ATOM 3236 O O . PRO A 1 428 ? -51.053 -5.610 68.982 1.00 91.75 428 PRO A O 1
ATOM 3239 N N . LEU A 1 429 ? -49.202 -4.774 68.033 1.00 90.31 429 LEU A N 1
ATOM 3240 C CA . LEU A 1 429 ? -48.811 -3.977 69.210 1.00 90.31 429 LEU A CA 1
ATOM 3241 C C . LEU A 1 429 ? -49.871 -2.921 69.554 1.00 90.31 429 LEU A C 1
ATOM 3243 O O . LEU A 1 429 ? -50.239 -2.770 70.717 1.00 90.31 429 LEU A O 1
ATOM 3247 N N . HIS A 1 430 ? -50.402 -2.223 68.547 1.00 87.75 430 HIS A N 1
ATOM 3248 C CA . HIS A 1 430 ? -51.465 -1.238 68.749 1.00 87.75 430 HIS A CA 1
ATOM 3249 C C . HIS A 1 430 ? -52.782 -1.894 69.200 1.00 87.75 430 HIS A C 1
ATOM 3251 O O . HIS A 1 430 ? -53.495 -1.340 70.036 1.00 87.75 430 HIS A O 1
ATOM 3257 N N . GLN A 1 431 ? -53.104 -3.086 68.685 1.00 90.62 431 GLN A N 1
ATOM 3258 C CA . GLN A 1 431 ? -54.262 -3.865 69.140 1.00 90.62 431 GLN A CA 1
ATOM 3259 C C . GLN A 1 431 ? -54.097 -4.340 70.592 1.00 90.62 431 GLN A C 1
ATOM 3261 O O . GLN A 1 431 ? -55.016 -4.172 71.388 1.00 90.62 431 GLN A O 1
ATOM 3266 N N . LEU A 1 432 ? -52.925 -4.873 70.957 1.00 88.69 432 LEU A N 1
ATOM 3267 C CA . LEU A 1 432 ? -52.590 -5.290 72.325 1.00 88.69 432 LEU A CA 1
ATOM 3268 C C . LEU A 1 432 ? -52.681 -4.128 73.312 1.00 88.69 432 LEU A C 1
ATOM 3270 O O . LEU A 1 432 ? -53.269 -4.291 74.377 1.00 88.69 432 LEU A O 1
ATOM 3274 N N . GLN A 1 433 ? -52.159 -2.955 72.944 1.00 89.12 433 GLN A N 1
ATOM 3275 C CA . GLN A 1 433 ? -52.294 -1.749 73.756 1.00 89.12 433 GLN A CA 1
ATOM 3276 C C . GLN A 1 433 ? -53.773 -1.386 73.959 1.00 89.12 433 GLN A C 1
ATOM 3278 O O . GLN A 1 433 ? -54.188 -1.150 75.089 1.00 89.12 433 GLN A O 1
ATOM 3283 N N . GLY A 1 434 ? -54.581 -1.418 72.892 1.00 88.38 434 GLY A N 1
ATOM 3284 C CA . GLY A 1 434 ? -56.021 -1.164 72.973 1.00 88.38 434 GLY A CA 1
ATOM 3285 C C . GLY A 1 434 ? -56.765 -2.157 73.873 1.00 88.38 434 GLY A C 1
ATOM 3286 O O . GLY A 1 434 ? -57.555 -1.740 74.717 1.00 88.38 434 GLY A O 1
ATOM 3287 N N . TYR A 1 435 ? -56.492 -3.461 73.753 1.00 89.31 435 TYR A N 1
ATOM 3288 C CA . TYR A 1 435 ? -57.088 -4.478 74.628 1.00 89.31 435 TYR A CA 1
ATOM 3289 C C . TYR A 1 435 ? -56.649 -4.325 76.085 1.00 89.31 435 TYR A C 1
ATOM 3291 O O . TYR A 1 435 ? -57.474 -4.467 76.987 1.00 89.31 435 TYR A O 1
ATOM 3299 N N . ALA A 1 436 ? -55.377 -4.001 76.328 1.00 88.25 436 ALA A N 1
ATOM 3300 C CA . ALA A 1 436 ? -54.876 -3.759 77.673 1.00 88.25 436 ALA A CA 1
ATOM 3301 C C . ALA A 1 436 ? -55.530 -2.519 78.312 1.00 88.25 436 ALA A C 1
ATOM 3303 O O . ALA A 1 436 ? -55.909 -2.560 79.480 1.00 88.25 436 ALA A O 1
ATOM 3304 N N . ASP A 1 437 ? -55.732 -1.447 77.541 1.00 87.00 437 ASP A N 1
ATOM 3305 C CA . ASP A 1 437 ? -56.398 -0.222 78.001 1.00 87.00 437 ASP A CA 1
ATOM 3306 C C . ASP A 1 437 ? -57.901 -0.428 78.275 1.00 87.00 437 ASP A C 1
ATOM 3308 O O . ASP A 1 437 ? -58.460 0.227 79.157 1.00 87.00 437 ASP A O 1
ATOM 3312 N N . LEU A 1 438 ? -58.558 -1.352 77.562 1.00 88.00 438 LEU A N 1
ATOM 3313 C CA . LEU A 1 438 ? -59.938 -1.769 77.841 1.00 88.00 438 LEU A CA 1
ATOM 3314 C C . LEU A 1 438 ? -60.029 -2.643 79.098 1.00 88.00 438 LEU A C 1
ATOM 3316 O O . LEU A 1 438 ? -60.884 -2.402 79.947 1.00 88.00 438 LEU A O 1
ATOM 3320 N N . LEU A 1 439 ? -59.133 -3.624 79.255 1.00 86.19 439 LEU A N 1
ATOM 3321 C CA . LEU A 1 439 ? -59.067 -4.456 80.462 1.00 86.19 439 LEU A CA 1
ATOM 3322 C C . LEU A 1 439 ? -58.790 -3.613 81.711 1.00 86.19 439 LEU A C 1
ATOM 3324 O O . LEU A 1 439 ? -59.367 -3.878 82.763 1.00 86.19 439 LEU A O 1
ATOM 3328 N N . ALA A 1 440 ? -57.994 -2.547 81.588 1.00 85.62 440 ALA A N 1
ATOM 3329 C CA . ALA A 1 440 ? -57.703 -1.621 82.683 1.00 85.62 440 ALA A CA 1
ATOM 3330 C C . ALA A 1 440 ? -58.947 -0.890 83.226 1.00 85.62 440 ALA A C 1
ATOM 3332 O O . ALA A 1 440 ? -58.891 -0.346 84.326 1.00 85.62 440 ALA A O 1
ATOM 3333 N N . GLN A 1 441 ? -60.054 -0.869 82.475 1.00 85.69 441 GLN A N 1
ATOM 3334 C CA . GLN A 1 441 ? -61.326 -0.254 82.875 1.00 85.69 441 GLN A CA 1
ATOM 3335 C C . GLN A 1 441 ? -62.280 -1.240 83.576 1.00 85.69 441 GLN A C 1
ATOM 3337 O O . GLN A 1 441 ? -63.349 -0.832 84.024 1.00 85.69 441 GLN A O 1
ATOM 3342 N N . SER A 1 442 ? -61.918 -2.524 83.672 1.00 83.06 442 SER A N 1
ATOM 3343 C CA . SER A 1 442 ? -62.712 -3.563 84.345 1.00 83.06 442 SER A CA 1
ATOM 3344 C C . SER A 1 442 ? -62.303 -3.762 85.815 1.00 83.06 442 SER A C 1
ATOM 3346 O O . SER A 1 442 ? -61.206 -3.373 86.217 1.00 83.06 442 SER A O 1
ATOM 3348 N N . GLU A 1 443 ? -63.176 -4.360 86.637 1.00 80.19 443 GLU A N 1
ATOM 3349 C CA . GLU A 1 443 ? -62.846 -4.715 88.027 1.00 80.19 443 GLU A CA 1
ATOM 3350 C C . GLU A 1 443 ? -61.864 -5.900 88.056 1.00 80.19 443 GLU A C 1
ATOM 3352 O O . GLU A 1 443 ? -62.250 -7.055 87.880 1.00 80.19 443 GLU A O 1
ATOM 3357 N N . LEU A 1 444 ? -60.577 -5.602 88.258 1.00 81.81 444 LEU A N 1
ATOM 3358 C CA . LEU A 1 444 ? -59.480 -6.575 88.316 1.00 81.81 444 LEU A CA 1
ATOM 3359 C C . LEU A 1 444 ? -58.982 -6.765 89.754 1.00 81.81 444 LEU A C 1
ATOM 3361 O O . LEU A 1 444 ? -58.973 -5.821 90.548 1.00 81.81 444 LEU A O 1
ATOM 3365 N N . SER A 1 445 ? -58.505 -7.971 90.084 1.00 82.06 445 SER A N 1
ATOM 3366 C CA . SER A 1 445 ? -57.790 -8.204 91.345 1.00 82.06 445 SER A CA 1
ATOM 3367 C C . SER A 1 445 ? -56.462 -7.429 91.363 1.00 82.06 445 SER A C 1
ATOM 3369 O O . SER A 1 445 ? -55.919 -7.079 90.310 1.00 82.06 445 SER A O 1
ATOM 3371 N N . GLU A 1 446 ? -55.891 -7.162 92.544 1.00 81.12 446 GLU A N 1
ATOM 3372 C CA . GLU A 1 446 ? -54.628 -6.404 92.607 1.00 81.12 446 GLU A CA 1
ATOM 3373 C C . GLU A 1 446 ? -53.426 -7.132 91.983 1.00 81.12 446 GLU A C 1
ATOM 3375 O O . GLU A 1 446 ? -52.425 -6.507 91.630 1.00 81.12 446 GLU A O 1
ATOM 3380 N N . GLU A 1 447 ? -53.503 -8.451 91.827 1.00 83.44 447 GLU A N 1
ATOM 3381 C CA . GLU A 1 447 ? -52.454 -9.236 91.180 1.00 83.44 447 GLU A CA 1
ATOM 3382 C C . GLU A 1 447 ? -52.551 -9.119 89.648 1.00 83.44 447 GLU A C 1
ATOM 3384 O O . GLU A 1 447 ? -51.552 -8.835 88.978 1.00 83.44 447 GLU A O 1
ATOM 3389 N N . ASP A 1 448 ? -53.772 -9.172 89.106 1.00 84.44 448 ASP A N 1
ATOM 3390 C CA . ASP A 1 448 ? -54.051 -8.983 87.675 1.00 84.44 448 ASP A CA 1
ATOM 3391 C C . ASP A 1 448 ? -53.751 -7.551 87.212 1.00 84.44 448 ASP A C 1
ATOM 3393 O O . ASP A 1 448 ? -53.228 -7.336 86.116 1.00 84.44 448 ASP A O 1
ATOM 3397 N N . ARG A 1 449 ? -54.001 -6.551 88.068 1.00 86.62 449 ARG A N 1
ATOM 3398 C CA . ARG A 1 449 ? -53.696 -5.142 87.773 1.00 86.62 449 ARG A CA 1
ATOM 3399 C C . ARG A 1 449 ? -52.194 -4.885 87.637 1.00 86.62 449 ARG A C 1
ATOM 3401 O O . ARG A 1 449 ? -51.773 -4.116 86.770 1.00 86.62 449 ARG A O 1
ATOM 3408 N N . ARG A 1 450 ? -51.367 -5.545 88.456 1.00 86.25 450 ARG A N 1
ATOM 3409 C CA . ARG A 1 450 ? -49.897 -5.470 88.353 1.00 86.25 450 ARG A CA 1
ATOM 3410 C C . ARG A 1 450 ? -49.385 -6.129 87.073 1.00 86.25 450 ARG A C 1
ATOM 3412 O O . ARG A 1 450 ? -48.514 -5.559 86.416 1.00 86.25 450 ARG A O 1
ATOM 3419 N N . LEU A 1 451 ? -49.937 -7.287 86.703 1.00 87.94 451 LEU A N 1
ATOM 3420 C CA . LEU A 1 451 ? -49.613 -7.977 85.448 1.00 87.94 451 LEU A CA 1
ATOM 3421 C C . LEU A 1 451 ? -50.001 -7.138 84.224 1.00 87.94 451 LEU A C 1
ATOM 3423 O O . LEU A 1 451 ? -49.191 -6.972 83.313 1.00 87.94 451 LEU A O 1
ATOM 3427 N N . LEU A 1 452 ? -51.193 -6.538 84.227 1.00 90.06 452 LEU A N 1
ATOM 3428 C CA . LEU A 1 452 ? -51.659 -5.671 83.146 1.00 90.06 452 LEU A CA 1
ATOM 3429 C C . LEU A 1 452 ? -50.764 -4.438 82.966 1.00 90.06 452 LEU A C 1
ATOM 3431 O O . LEU A 1 452 ? -50.378 -4.108 81.844 1.00 90.06 452 LEU A O 1
ATOM 3435 N N . HIS A 1 453 ? -50.375 -3.798 84.071 1.00 88.44 453 HIS A N 1
ATOM 3436 C CA . HIS A 1 453 ? -49.455 -2.663 84.036 1.00 88.44 453 HIS A CA 1
ATOM 3437 C C . HIS A 1 453 ? -48.081 -3.063 83.467 1.00 88.44 453 HIS A C 1
ATOM 3439 O O . HIS A 1 453 ? -47.485 -2.308 82.699 1.00 88.44 453 HIS A O 1
ATOM 3445 N N . ALA A 1 454 ? -47.583 -4.264 83.783 1.00 88.25 454 ALA A N 1
ATOM 3446 C CA . ALA A 1 454 ? -46.350 -4.788 83.195 1.00 88.25 454 ALA A CA 1
ATOM 3447 C C . ALA A 1 454 ? -46.481 -5.025 81.676 1.00 88.25 454 ALA A C 1
ATOM 3449 O O . ALA A 1 454 ? -45.573 -4.665 80.923 1.00 88.25 454 ALA A O 1
ATOM 3450 N N . ILE A 1 455 ? -47.621 -5.557 81.214 1.00 89.12 455 ILE A N 1
ATOM 3451 C CA . ILE A 1 455 ? -47.917 -5.756 79.785 1.00 89.12 455 ILE A CA 1
ATOM 3452 C C . ILE A 1 455 ? -47.973 -4.414 79.042 1.00 89.12 455 ILE A C 1
ATOM 3454 O O . ILE A 1 455 ? -47.342 -4.275 77.993 1.00 89.12 455 ILE A O 1
ATOM 3458 N N . GLN A 1 456 ? -48.660 -3.402 79.582 1.00 89.06 456 GLN A N 1
ATOM 3459 C CA . GLN A 1 456 ? -48.724 -2.059 78.984 1.00 89.06 456 GLN A CA 1
ATOM 3460 C C . GLN A 1 456 ? -47.339 -1.407 78.884 1.00 89.06 456 GLN A C 1
ATOM 3462 O O . GLN A 1 456 ? -47.010 -0.787 77.872 1.00 89.06 456 GLN A O 1
ATOM 3467 N N . LEU A 1 457 ? -46.503 -1.562 79.914 1.00 88.19 457 LEU A N 1
ATOM 3468 C CA . LEU A 1 457 ? -45.161 -0.981 79.943 1.00 88.19 457 LEU A CA 1
ATOM 3469 C C . LEU A 1 457 ? -44.232 -1.644 78.911 1.00 88.19 457 LEU A C 1
ATOM 3471 O O . LEU A 1 457 ? -43.512 -0.949 78.192 1.00 88.19 457 LEU A O 1
ATOM 3475 N N . ALA A 1 458 ? -44.303 -2.971 78.775 1.00 88.00 458 ALA A N 1
ATOM 3476 C CA . ALA A 1 458 ? -43.581 -3.716 77.745 1.00 88.00 458 ALA A CA 1
ATOM 3477 C C . ALA A 1 458 ? -44.062 -3.360 76.325 1.00 88.00 458 ALA A C 1
ATOM 3479 O O . ALA A 1 458 ? -43.244 -3.132 75.435 1.00 88.00 458 ALA A O 1
ATOM 3480 N N . THR A 1 459 ? -45.378 -3.237 76.130 1.00 88.75 459 THR A N 1
ATOM 3481 C CA . THR A 1 459 ? -46.003 -2.889 74.841 1.00 88.75 459 THR A CA 1
ATOM 3482 C C . THR A 1 459 ? -45.620 -1.474 74.397 1.00 88.75 459 THR A C 1
ATOM 3484 O O . THR A 1 459 ? -45.208 -1.278 73.254 1.00 88.75 459 THR A O 1
ATOM 3487 N N . ARG A 1 460 ? -45.652 -0.484 75.304 1.00 85.38 460 ARG A N 1
ATOM 3488 C CA . ARG A 1 460 ? -45.181 0.887 75.020 1.00 85.38 460 ARG A CA 1
ATOM 3489 C C . ARG A 1 460 ? -43.689 0.958 74.709 1.00 85.38 460 ARG A C 1
ATOM 3491 O O . ARG A 1 460 ? -43.304 1.718 73.827 1.00 85.38 460 ARG A O 1
ATOM 3498 N N . SER A 1 461 ? -42.866 0.185 75.418 1.00 85.94 461 SER A N 1
ATOM 3499 C CA . SER A 1 461 ? -41.421 0.094 75.168 1.00 85.94 461 SER A CA 1
ATOM 3500 C C . SER A 1 461 ? -41.127 -0.405 73.748 1.00 85.94 461 SER A C 1
ATOM 3502 O O . SER A 1 461 ? -40.368 0.225 73.018 1.00 85.94 461 SER A O 1
ATOM 3504 N N . LEU A 1 462 ? -41.801 -1.480 73.329 1.00 84.31 462 LEU A N 1
ATOM 3505 C CA . LEU A 1 462 ? -41.654 -2.086 72.000 1.00 84.31 462 LEU A CA 1
ATOM 3506 C C . LEU A 1 462 ? -42.232 -1.234 70.859 1.00 84.31 462 LEU A C 1
ATOM 3508 O O . LEU A 1 462 ? -41.785 -1.355 69.726 1.00 84.31 462 LEU A O 1
ATOM 3512 N N . ALA A 1 463 ? -43.230 -0.391 71.131 1.00 79.25 463 ALA A N 1
ATOM 3513 C CA . ALA A 1 463 ? -43.838 0.478 70.121 1.00 79.25 463 ALA A CA 1
ATOM 3514 C C . ALA A 1 463 ? -43.040 1.770 69.850 1.00 79.25 463 ALA A C 1
ATOM 3516 O O . ALA A 1 463 ? -43.261 2.407 68.819 1.00 79.25 463 ALA A O 1
ATOM 3517 N N . MET A 1 464 ? -42.157 2.180 70.773 1.00 68.38 464 MET A N 1
ATOM 3518 C CA . MET A 1 464 ? -41.323 3.388 70.649 1.00 68.38 464 MET A CA 1
ATOM 3519 C C . MET A 1 464 ? -39.878 3.116 70.190 1.00 68.38 464 MET A C 1
ATOM 3521 O O . MET A 1 464 ? -39.128 4.073 69.990 1.00 68.38 464 MET A O 1
ATOM 3525 N N . SER A 1 465 ? -39.491 1.847 70.023 1.00 54.31 465 SER A N 1
ATOM 3526 C CA . SER A 1 465 ? -38.233 1.405 69.395 1.00 54.31 465 SER A CA 1
ATOM 3527 C C . SER A 1 465 ? -38.432 1.110 67.916 1.00 54.31 465 SER A C 1
ATOM 3529 O O . SER A 1 465 ? -37.538 1.467 67.119 1.00 54.31 465 SER A O 1
#

Foldseek 3Di:
DLVLLLVQLLLLLLLLLLLQLQLLVDLDPVSVVVSLLLSLLSNLQRNFLSSQVLVVQPDWDLAAKDFQVVLSVVLSVLLSVLSSVLSVVVSVVVNVVVVVVVVCVVPPDPPDPDPDDDDDDDDDDDDDDDDDDPPPPPPPPPPPDPDDDDDDDDDDDDDDDDDDDDDDDDDDDDDDDDDDDDDDDDDDDDDDDDDDDDDDDDDDDDDDDDDDDDDDDDDDPPPPPPPDDDDDPPPVPVVVLVVLLVVLPDPVLLVSLLSSLCSLLSSNVSRVVSMDAVQKDKDFDVVLSVVLSVLSSVLSSSLSSLSVVSNDDSVSSSVSSSSSSVSSNSSSVSRVVRIDMDHPDDRDPPIGYDPVVSVVSSVVSVVSSVVSVVVSVVVVVVVVVVVVVVVVVVVVVVVVVVVVVVVVVVVVVVVVVVVVVLVVVLVVLVVQLVVLVVVCPDDDDPVVNVVSVVSNVVSVVVNVD

InterPro domains:
  IPR003661 Signal transduction histidine kinase, dimerisation/phosphoacceptor domain [PF00512] (413-462)
  IPR003661 Signal transduction histidine kinase, dimerisation/phosphoacceptor domain [SM00388] (413-463)
  IPR003661 Signal transduction histidine kinase, dimerisation/phosphoacceptor domain [cd00082] (412-463)
  IPR005330 MHYT domain [PF03707] (46-97)
  IPR005330 MHYT domain [PF03707] (267-310)
  IPR036097 Signal transduction histidine kinase, dimerisation/phosphoacceptor domain superfamily [SSF47384] (401-462)

Sequence (465 aa):
MVAAALVVSLLGALTSTQLMSQARNARTFPSVFIWTVLGCLTFGFCGVWCLHFLGMLSCEFDVAIGLNPFLTILSAVLAVFFTFGALSTHLVQKYQRRLVQKHFDVEGPVTAVDHHLGPELGRRESLERPLRSSLELSWSRTRTNLAAFTTDNGPSEWTGDGDIHDGTTSTGASDELERPLLDSIHSYGLHSNNISSTAVPQSRSLLHNTPHETGTMRTSRQRKNIISACSAPTLNTLLITANVLLNGLTFANVVKGFVWSIALTNMHFMGVKAMDIPGGFVSLDPLRVMLCALISWSVCCVGVILMAGMEVNLKQQVVFSVVAATGVAAVHFSGMHACSFWSTEAPASSTSYPIELPVTIASVALLTCLASTGLLAHSATVTRDKLTDVLYTRRRLWAAITQKENAESAAAAKGQFIASASHEIRTPLHQLQGYADLLAQSELSEEDRRLLHAIQLATRSLAMS

Radius of gyration: 42.51 Å; chains: 1; bounding box: 107×85×125 Å

Secondary structure (DSSP, 8-state):
-HHHHHHHHHHHHHHHHHHHHHHHH--SHHHHHHHHHHHHHIIIIIIIIHHHHHHHTTS--SS--EE-HHHHHHHHHHHHHHHHHHHHHHHHHHHHHHHHHHHHHHS--S------S---------------SSSTTSSSTTS-SS----------------------------------------------------------------------------SS----S---SSSHHHHHHHHHHHHH--HHHHHHHHHHHHHHHHHHHHHHHTEE-TTEEEEE-HHHHHHHHHHHHHHHHHHHHHHHH-SS-HHHHHHHHHHHHHHHHHHHHHHHTTEEEEE-SPPPSS-SS-THHHHHHHHHHHHHHHHHHHHHHHHHHHHHHHHHHHHHHHHHHHHHHHHHHHHHHHHHHHHHHHHHHHHHHHHHHHHHHHHHHHHTTS---HHHHHHHHHHHHHHHHHH--

pLDDT: mean 72.08, std 26.61, range [23.02, 97.38]